Protein AF-A0A7S0BDI0-F1 (afdb_monomer_lite)

Secondary structure (DSSP, 8-state):
-----PPP---------------------HHHHHHHHHHHHHHHHHHHHHHHHHHHHHHHHHHHHHHHHHHHHHHHHHHHHHHHHHHHHHHHHTTHHHHHHHHH--TT--HHHHHHHHHHHHHHHHHHHHHHHHHHHHHHH--HHHHHHHHHTSPPP-HHHHHHHHHHS-SS--HHHHHT-HHHHHHHHHTT--STTHHHHHHHHHHHHS-TTBHHHHHHHHHHHHHHHIIIIIIIHHHHHHHHHHHHHHS--HHHHHHHHHT-----S-----TTHHHHHSTTTTS-HHHHHHHHHHHHHHHHHHHHHGGG-B-SSS---HHHHHHHHHHHHHHTTSTT-HHHHTTSTTHHHHHHHHHHHHHHHHHHHHHHHHHHHS---SSS-HHHHHHS--TT-HHHHHHHHHHHHHHHHHGGGG--

Foldseek 3Di:
DDDDDDDDDPPPPPDPDDDDDPDPDDDDDPVVVVVVVVVVVVVVVVVVVVVVVVVVVVVVVVVVVVVVVVVVVVVVVLVVVLVVVLVVQLVVLVCVLVVVLVVLDDVPDDPVVSVVVNVVSVVCSVVVSVQSSVVSNQVSQDDVVVVVVVVVVPPDDPVVLVVLCCLQPNPPDDPVRSCVRPSNVVLVVQCLALPLLSVLVSLVVLLVSFDLQALVSLVCSLLVSLQSLLRRLAPVLVVVQVVLVCCQVPPQDVVVVVVVVVVPPPPVDDPPRPPCSCLCRHRQLVYDPVSLVCSVVSVVVSNVVSVVSNVNHDHPPDSDRPVVVVVVVVCCVVVVVDPDCPVVVVPPPCVVVVVVVVVLVVLLVVLVVQLVVQLVPDDPPDDDDSVVCQVDVDSNNSSSSNSSSVSSNSSSNVSVVSND

Structure (mmCIF, N/CA/C/O backbone):
data_AF-A0A7S0BDI0-F1
#
_entry.id   AF-A0A7S0BDI0-F1
#
loop_
_atom_site.group_PDB
_atom_site.id
_atom_site.type_symbol
_atom_site.label_atom_id
_atom_site.label_alt_id
_atom_site.label_comp_id
_atom_site.label_asym_id
_atom_site.label_entity_id
_atom_site.label_seq_id
_atom_site.pdbx_PDB_ins_code
_atom_site.Cartn_x
_atom_site.Cartn_y
_atom_site.Cartn_z
_atom_site.occupancy
_atom_site.B_iso_or_equiv
_atom_site.auth_seq_id
_atom_site.auth_comp_id
_atom_site.auth_asym_id
_atom_site.auth_atom_id
_atom_site.pdbx_PDB_model_num
ATOM 1 N N . LYS A 1 1 ? -46.986 -10.963 31.559 1.00 45.16 1 LYS A N 1
ATOM 2 C CA . LYS A 1 1 ? -48.055 -11.934 31.908 1.00 45.16 1 LYS A CA 1
ATOM 3 C C . LYS A 1 1 ? -47.381 -13.151 32.545 1.00 45.16 1 LYS A C 1
ATOM 5 O O . LYS A 1 1 ? -47.121 -14.127 31.864 1.00 45.16 1 LYS A O 1
ATOM 10 N N . ALA A 1 2 ? -47.005 -13.045 33.815 1.00 40.78 2 ALA A N 1
ATOM 11 C CA . ALA A 1 2 ? -46.494 -14.157 34.610 1.00 40.78 2 ALA A CA 1
ATOM 12 C C . ALA A 1 2 ? -47.139 -14.023 35.989 1.00 40.78 2 ALA A C 1
ATOM 14 O O . ALA A 1 2 ? -47.155 -12.935 36.563 1.00 40.78 2 ALA A O 1
ATOM 15 N N . GLN A 1 3 ? -47.804 -15.096 36.399 1.00 40.53 3 GLN A N 1
ATOM 16 C CA . GLN A 1 3 ? -48.648 -15.198 37.579 1.00 40.53 3 GLN A CA 1
ATOM 17 C C . GLN A 1 3 ? -47.776 -15.165 38.835 1.00 40.53 3 GLN A C 1
ATOM 19 O O . GLN A 1 3 ? -46.900 -16.008 39.004 1.00 40.53 3 GLN A O 1
ATOM 24 N N . GLY A 1 4 ? -48.023 -14.182 39.702 1.00 39.56 4 GLY A N 1
ATOM 25 C CA . GLY A 1 4 ? -47.512 -14.181 41.066 1.00 39.56 4 GLY A CA 1
ATOM 26 C C . GLY A 1 4 ? -48.237 -15.255 41.868 1.00 39.56 4 GLY A C 1
ATOM 27 O O . GLY A 1 4 ? -49.458 -15.205 42.005 1.00 39.56 4 GLY A O 1
ATOM 28 N N . ALA A 1 5 ? -47.488 -16.239 42.356 1.00 45.19 5 ALA A N 1
ATOM 29 C CA . ALA A 1 5 ? -47.967 -17.170 43.361 1.00 45.19 5 ALA A CA 1
ATOM 30 C C . ALA A 1 5 ? -47.974 -16.443 44.713 1.00 45.19 5 ALA A C 1
ATOM 32 O O . ALA A 1 5 ? -46.919 -16.105 45.249 1.00 45.19 5 ALA A O 1
ATOM 33 N N . GLU A 1 6 ? -49.169 -16.160 45.228 1.00 41.81 6 GLU A N 1
ATOM 34 C CA . GLU A 1 6 ? -49.357 -15.689 46.598 1.00 41.81 6 GLU A CA 1
ATOM 35 C C . GLU A 1 6 ? -48.916 -16.782 47.589 1.00 41.81 6 GLU A C 1
ATOM 37 O O . GLU A 1 6 ? -49.248 -17.957 47.396 1.00 41.81 6 GLU A O 1
ATOM 42 N N . PRO A 1 7 ? -48.181 -16.435 48.659 1.00 52.09 7 PRO A N 1
ATOM 43 C CA . PRO A 1 7 ? -47.884 -17.382 49.722 1.00 52.09 7 PRO A CA 1
ATOM 44 C C . PRO A 1 7 ? -49.170 -17.745 50.489 1.00 52.09 7 PRO A C 1
ATOM 46 O O . PRO A 1 7 ? -50.078 -16.920 50.613 1.00 52.09 7 PRO A O 1
ATOM 49 N N . PRO A 1 8 ? -49.268 -18.970 51.034 1.00 47.12 8 PRO A N 1
ATOM 50 C CA . PRO A 1 8 ? -50.469 -19.424 51.717 1.00 47.12 8 PRO A CA 1
ATOM 51 C C . PRO A 1 8 ? -50.709 -18.600 52.987 1.00 47.12 8 PRO A C 1
ATOM 53 O O . PRO A 1 8 ? -49.897 -18.588 53.912 1.00 47.12 8 PRO A O 1
ATOM 56 N N . LEU A 1 9 ? -51.864 -17.932 53.034 1.00 41.00 9 LEU A N 1
ATOM 57 C CA . LEU A 1 9 ? -52.433 -17.331 54.237 1.00 41.00 9 LEU A CA 1
ATOM 58 C C . LEU A 1 9 ? -52.596 -18.412 55.314 1.00 41.00 9 LEU A C 1
ATOM 60 O O . LEU A 1 9 ? -53.536 -19.208 55.292 1.00 41.00 9 LEU A O 1
ATOM 64 N N . VAL A 1 10 ? -51.681 -18.427 56.282 1.00 47.78 10 VAL A N 1
ATOM 65 C CA . VAL A 1 10 ? -51.829 -19.199 57.517 1.00 47.78 10 VAL A CA 1
ATOM 66 C C . VAL A 1 10 ? -52.970 -18.570 58.314 1.00 47.78 10 VAL A C 1
ATOM 68 O O . VAL A 1 10 ? -52.799 -17.568 59.007 1.00 47.78 10 VAL A O 1
ATOM 71 N N . SER A 1 11 ? -54.167 -19.147 58.196 1.00 42.78 11 SER A N 1
ATOM 72 C CA . SER A 1 11 ? -55.309 -18.773 59.024 1.00 42.78 11 SER A CA 1
ATOM 73 C C . SER A 1 11 ? -55.028 -19.181 60.472 1.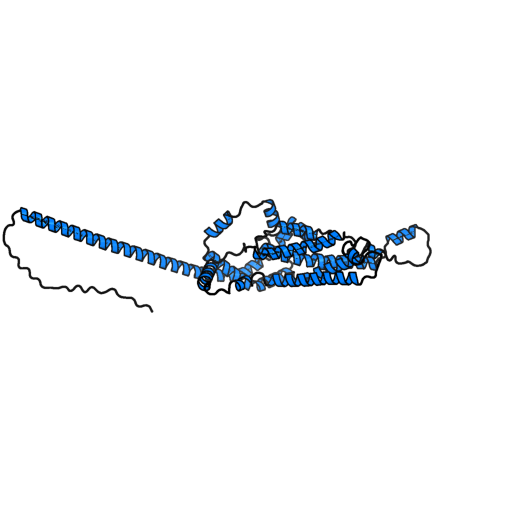00 42.78 11 SER A C 1
ATOM 75 O O . SER A 1 11 ? -55.205 -20.343 60.852 1.00 42.78 11 SER A O 1
ATOM 77 N N . LEU A 1 12 ? -54.596 -18.232 61.300 1.00 41.81 12 LEU A N 1
ATOM 78 C CA . LEU A 1 12 ? -54.618 -18.379 62.751 1.00 41.81 12 LEU A CA 1
ATOM 79 C C . LEU A 1 12 ? -56.086 -18.460 63.194 1.00 41.81 12 LEU A C 1
ATOM 81 O O . LEU A 1 12 ? -56.750 -17.446 63.403 1.00 41.81 12 LEU A O 1
ATOM 85 N N . ARG A 1 13 ? -56.618 -19.684 63.315 1.00 39.84 13 ARG A N 1
ATOM 86 C CA . ARG A 1 13 ? -57.868 -19.935 64.042 1.00 39.84 13 ARG A CA 1
ATOM 87 C C . ARG A 1 13 ? -57.638 -19.576 65.505 1.00 39.84 13 ARG A C 1
ATOM 89 O O . ARG A 1 13 ? -57.141 -20.385 66.284 1.00 39.84 13 ARG A O 1
ATOM 96 N N . TYR A 1 14 ? -58.021 -18.360 65.869 1.00 47.59 14 TYR A N 1
ATOM 97 C CA . TYR A 1 14 ? -58.235 -17.978 67.254 1.00 47.59 14 TYR A CA 1
ATOM 98 C C . TYR A 1 14 ? -59.374 -18.845 67.804 1.00 47.59 14 TYR A C 1
ATOM 100 O O . TYR A 1 14 ? -60.499 -18.782 67.311 1.00 47.59 14 TYR A O 1
ATOM 108 N N . ASN A 1 15 ? -59.061 -19.711 68.768 1.00 44.81 15 ASN A N 1
ATOM 109 C CA . ASN A 1 15 ? -60.015 -20.583 69.446 1.00 44.81 15 ASN A CA 1
ATOM 110 C C . ASN A 1 15 ? -60.331 -19.980 70.828 1.00 44.81 15 ASN A C 1
ATOM 112 O O . ASN A 1 15 ? -59.522 -20.127 71.747 1.00 44.81 15 ASN A O 1
ATOM 116 N N . PRO A 1 16 ? -61.464 -19.276 71.010 1.00 47.31 16 PRO A N 1
ATOM 117 C CA . PRO A 1 16 ? -61.815 -18.677 72.281 1.00 47.31 16 PRO A CA 1
ATOM 118 C C . PRO A 1 16 ? -62.694 -19.664 73.044 1.00 47.31 16 PRO A C 1
ATOM 120 O O . PRO A 1 16 ? -63.914 -19.588 72.945 1.00 47.31 16 PRO A O 1
ATOM 123 N N . ARG A 1 17 ? -62.095 -20.623 73.760 1.00 46.59 17 ARG A N 1
ATOM 124 C CA . ARG A 1 17 ? -62.750 -21.376 74.853 1.00 46.59 17 ARG A CA 1
ATOM 125 C C . ARG A 1 17 ? -61.797 -22.402 75.459 1.00 46.59 17 ARG A C 1
ATOM 127 O O . ARG A 1 17 ? -61.840 -23.579 75.124 1.00 46.59 17 ARG A O 1
ATOM 134 N N . GLN A 1 18 ? -60.999 -21.968 76.428 1.00 42.34 18 GLN A N 1
ATOM 135 C CA . GLN A 1 18 ? -60.606 -22.840 77.534 1.00 42.34 18 GLN A CA 1
ATOM 136 C C . GLN A 1 18 ? -60.706 -22.045 78.836 1.00 42.34 18 GLN A C 1
ATOM 138 O O . GLN A 1 18 ? -59.834 -21.259 79.191 1.00 42.34 18 GLN A O 1
ATOM 143 N N . HIS A 1 19 ? -61.832 -22.239 79.522 1.00 45.53 19 HIS A N 1
ATOM 144 C CA . HIS A 1 19 ? -61.977 -21.927 80.935 1.00 45.53 19 HIS A CA 1
ATOM 145 C C . HIS A 1 19 ? -61.074 -22.883 81.721 1.00 45.53 19 HIS A C 1
ATOM 147 O O . HIS A 1 19 ? -61.388 -24.067 81.827 1.00 45.53 19 HIS A O 1
ATOM 153 N N . TYR A 1 20 ? -59.979 -22.380 82.290 1.00 48.09 20 TYR A N 1
ATOM 154 C CA . TYR A 1 20 ? -59.278 -23.083 83.359 1.00 48.09 20 TYR A CA 1
ATOM 155 C C . TYR A 1 20 ? -59.791 -22.574 84.700 1.00 48.09 20 TYR A C 1
ATOM 157 O O . TYR A 1 20 ? -59.624 -21.411 85.066 1.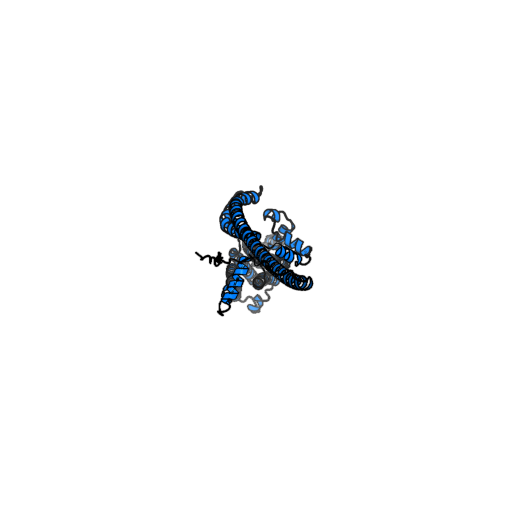00 48.09 20 TYR A O 1
ATOM 165 N N . ALA A 1 21 ? -60.461 -23.475 85.412 1.00 44.16 21 ALA A N 1
ATOM 166 C CA . ALA A 1 21 ? -60.833 -23.313 86.801 1.00 44.16 21 ALA A CA 1
ATOM 167 C C . ALA A 1 21 ? -59.561 -23.273 87.664 1.00 44.16 21 ALA A C 1
ATOM 169 O O . ALA A 1 21 ? -58.813 -24.248 87.738 1.00 44.16 21 ALA A O 1
ATOM 170 N N . LEU A 1 22 ? -59.340 -22.137 88.325 1.00 45.41 22 LEU A N 1
ATOM 171 C CA . LEU A 1 22 ? -58.374 -21.972 89.407 1.00 45.41 22 LEU A CA 1
ATOM 172 C C . LEU A 1 22 ? -58.780 -22.873 90.579 1.00 45.41 22 LEU A C 1
ATOM 174 O O . LEU A 1 22 ? -59.637 -22.528 91.392 1.00 45.41 22 LEU A O 1
ATOM 178 N N . ARG A 1 23 ? -58.162 -24.054 90.654 1.00 43.84 23 ARG A N 1
ATOM 179 C CA . ARG A 1 23 ? -58.195 -24.923 91.831 1.00 43.84 23 ARG A CA 1
ATOM 180 C C . ARG A 1 23 ? -57.006 -24.540 92.715 1.00 43.84 23 ARG A C 1
ATOM 182 O O . ARG A 1 23 ? -55.893 -25.011 92.514 1.00 43.84 23 ARG A O 1
ATOM 189 N N . LEU A 1 24 ? -57.251 -23.635 93.661 1.00 49.34 24 LEU A N 1
ATOM 190 C CA . LEU A 1 24 ? -56.366 -23.372 94.797 1.00 49.34 24 LEU A CA 1
ATOM 191 C C . LEU A 1 24 ? -56.294 -24.648 95.641 1.00 49.34 24 LEU A C 1
ATOM 193 O O . LEU A 1 24 ? -57.278 -25.029 96.273 1.00 49.34 24 LEU A O 1
ATOM 197 N N . GLY A 1 25 ? -55.155 -25.333 95.617 1.00 46.50 25 GLY A N 1
ATOM 198 C CA . GLY A 1 25 ? -54.973 -26.556 96.381 1.00 46.50 25 GLY A CA 1
ATOM 199 C C . GLY A 1 25 ? -53.510 -26.948 96.517 1.00 46.50 25 GLY A C 1
ATOM 200 O O . GLY A 1 25 ? -52.889 -27.363 95.548 1.00 46.50 25 GLY A O 1
ATOM 201 N N . SER A 1 26 ? -53.048 -26.909 97.766 1.00 48.41 26 SER A N 1
ATOM 202 C CA . SER A 1 26 ? -51.843 -27.550 98.296 1.00 48.41 26 SER A CA 1
ATOM 203 C C . SER A 1 26 ? -50.513 -26.822 98.078 1.00 48.41 26 SER A C 1
ATOM 205 O O . SER A 1 26 ? -50.029 -26.628 96.967 1.00 48.41 26 SER A O 1
ATOM 207 N N . ILE A 1 27 ? -49.923 -26.440 99.211 1.00 52.97 27 ILE A N 1
ATOM 208 C CA . ILE A 1 27 ? -48.599 -25.842 99.361 1.00 52.97 27 ILE A CA 1
ATOM 209 C C . ILE A 1 27 ? -47.569 -26.869 98.882 1.00 52.97 27 ILE A C 1
ATOM 211 O O . ILE A 1 27 ? -47.334 -27.885 99.537 1.00 52.97 27 ILE A O 1
ATOM 215 N N . ALA A 1 28 ? -46.999 -26.613 97.705 1.00 47.75 28 ALA A N 1
ATOM 216 C CA . ALA A 1 28 ? -45.914 -27.398 97.144 1.00 47.75 28 ALA A CA 1
ATOM 217 C C . ALA A 1 28 ? -44.684 -27.312 98.054 1.00 47.75 28 ALA A C 1
ATOM 219 O O . ALA A 1 28 ? -44.277 -26.237 98.497 1.00 47.75 28 ALA A O 1
ATOM 220 N N . THR A 1 29 ? -44.083 -28.465 98.317 1.00 58.06 29 THR A N 1
ATOM 221 C CA . THR A 1 29 ? -42.781 -28.561 98.964 1.00 58.06 29 THR A CA 1
ATOM 222 C C . THR A 1 29 ? -41.695 -28.005 98.025 1.00 58.06 29 THR A C 1
ATOM 224 O O . THR A 1 29 ? -41.793 -28.158 96.803 1.00 58.06 29 THR A O 1
ATOM 227 N N . PRO A 1 30 ? -40.637 -27.366 98.556 1.00 58.44 30 PRO A N 1
ATOM 228 C CA . PRO A 1 30 ? -39.645 -26.624 97.764 1.00 58.44 30 PRO A CA 1
ATOM 229 C C . PRO A 1 30 ? -38.876 -27.450 96.711 1.00 58.44 30 PRO A C 1
ATOM 231 O O . PRO A 1 30 ? -38.284 -26.866 95.809 1.00 58.44 30 PRO A O 1
ATOM 234 N N . ALA A 1 31 ? -38.914 -28.787 96.766 1.00 58.03 31 ALA A N 1
ATOM 235 C CA . ALA A 1 31 ? -38.239 -29.664 95.802 1.00 58.03 31 ALA A CA 1
ATOM 236 C C . ALA A 1 31 ? -38.952 -29.753 94.433 1.00 58.03 31 ALA A C 1
ATOM 238 O O . ALA A 1 31 ? -38.292 -29.714 93.399 1.00 58.03 31 ALA A O 1
ATOM 239 N N . MET A 1 32 ? -40.291 -29.790 94.396 1.00 58.75 32 MET A N 1
ATOM 240 C CA . MET A 1 32 ? -41.056 -29.857 93.133 1.00 58.75 32 MET A CA 1
ATOM 241 C C . MET A 1 32 ? -41.035 -28.541 92.344 1.00 58.75 32 MET A C 1
ATOM 243 O O . MET A 1 32 ? -41.162 -28.537 91.119 1.00 58.75 32 MET A O 1
ATOM 247 N N . ALA A 1 33 ? -40.858 -27.411 93.033 1.00 65.00 33 ALA A N 1
ATOM 248 C CA . ALA A 1 33 ? -40.694 -26.117 92.379 1.00 65.00 33 ALA A CA 1
ATOM 249 C C . ALA A 1 33 ? -39.417 -26.085 91.520 1.00 65.00 33 ALA A C 1
ATOM 251 O O . ALA A 1 33 ? -39.431 -25.500 90.436 1.00 65.00 33 ALA A O 1
ATOM 252 N N . TYR A 1 34 ? -38.356 -26.771 91.963 1.00 74.56 34 TYR A N 1
ATOM 253 C CA . TYR A 1 34 ? -37.056 -26.782 91.295 1.00 74.56 34 TYR A CA 1
ATOM 254 C C . TYR A 1 34 ? -37.081 -27.560 89.969 1.00 74.56 34 TYR A C 1
ATOM 256 O O . TYR A 1 34 ? -36.690 -27.011 88.942 1.00 74.56 34 TYR A O 1
ATOM 264 N N . GLU A 1 35 ? -37.643 -28.776 89.946 1.00 76.50 35 GLU A N 1
ATOM 265 C CA . GLU A 1 35 ? -37.801 -29.556 88.701 1.00 76.50 35 GLU A CA 1
ATOM 266 C C . GLU A 1 35 ? -38.704 -28.849 87.679 1.00 76.50 35 GLU A C 1
ATOM 268 O O . GLU A 1 35 ? -38.402 -28.820 86.484 1.00 76.50 35 GLU A O 1
ATOM 273 N N . SER A 1 36 ? -39.796 -28.218 88.134 1.00 79.62 36 SER A N 1
ATOM 274 C CA . SER A 1 36 ? -40.680 -27.467 87.231 1.00 79.62 36 SER A CA 1
ATOM 275 C C . SER A 1 36 ? -39.984 -26.239 86.631 1.00 79.62 36 SER A C 1
ATOM 277 O O . SER A 1 36 ? -40.188 -25.917 85.458 1.00 79.62 36 SER A O 1
ATOM 279 N N . MET A 1 37 ? -39.117 -25.584 87.411 1.00 79.81 37 MET A N 1
ATOM 280 C CA . MET A 1 37 ? -38.319 -24.453 86.952 1.00 79.81 37 MET A CA 1
ATOM 281 C C . MET A 1 37 ? -37.250 -24.874 85.944 1.00 79.81 37 MET A C 1
ATOM 283 O O . MET A 1 37 ? -37.011 -24.144 84.983 1.00 79.81 37 MET A O 1
ATOM 287 N N . GLU A 1 38 ? -36.616 -26.030 86.128 1.00 83.94 38 GLU A N 1
ATOM 288 C CA . GLU A 1 38 ? -35.588 -26.531 85.213 1.00 83.94 38 GLU A CA 1
ATOM 289 C C . GLU A 1 38 ? -36.192 -26.979 83.873 1.00 83.94 38 GLU A C 1
ATOM 291 O O . GLU A 1 38 ? -35.700 -26.600 82.808 1.00 83.94 38 GLU A O 1
ATOM 296 N N . ALA A 1 39 ? -37.343 -27.659 83.904 1.00 84.00 39 ALA A N 1
ATOM 297 C CA . ALA A 1 39 ? -38.109 -27.980 82.699 1.00 84.00 39 ALA A CA 1
ATOM 298 C C . ALA A 1 39 ? -38.597 -26.718 81.960 1.00 84.00 39 ALA A C 1
ATOM 300 O O . ALA A 1 39 ? -38.545 -26.657 80.728 1.00 84.00 39 ALA A O 1
ATOM 301 N N . PHE A 1 40 ? -39.038 -25.690 82.695 1.00 86.81 40 PHE A N 1
ATOM 302 C CA . PHE A 1 40 ? -39.400 -24.397 82.111 1.00 86.81 40 PHE A CA 1
ATOM 303 C C . PHE A 1 40 ? -38.187 -23.704 81.481 1.00 86.81 40 PHE A C 1
ATOM 305 O O . PHE A 1 40 ? -38.275 -23.248 80.343 1.00 86.81 40 PHE A O 1
ATOM 312 N N . ARG A 1 41 ? -37.038 -23.684 82.166 1.00 90.56 41 ARG A N 1
ATOM 313 C CA . ARG A 1 41 ? -35.786 -23.116 81.645 1.00 90.56 41 ARG A CA 1
ATOM 314 C C . ARG A 1 41 ? -35.356 -23.796 80.344 1.00 90.56 41 ARG A C 1
ATOM 316 O O . ARG A 1 41 ? -35.010 -23.093 79.400 1.00 90.56 41 ARG A O 1
ATOM 323 N N . ASN A 1 42 ? -35.424 -25.125 80.274 1.00 91.31 42 ASN A N 1
ATOM 324 C CA . ASN A 1 42 ? -35.061 -25.877 79.071 1.00 91.31 42 ASN A CA 1
ATOM 325 C C . ASN A 1 42 ? -36.004 -25.575 77.898 1.00 91.31 42 ASN A C 1
ATOM 327 O O . ASN A 1 42 ? -35.530 -25.333 76.792 1.00 91.31 42 ASN A O 1
ATOM 331 N N . ARG A 1 43 ? -37.320 -25.478 78.138 1.00 90.62 43 ARG A N 1
ATOM 332 C CA . ARG A 1 43 ? -38.276 -25.053 77.099 1.00 90.62 43 ARG A CA 1
ATOM 333 C C . ARG A 1 43 ? -38.033 -23.620 76.647 1.00 90.62 43 ARG A C 1
ATOM 335 O O . ARG A 1 43 ? -38.087 -23.346 75.457 1.00 90.62 43 ARG A O 1
ATOM 342 N N . VAL A 1 44 ? -37.749 -22.705 77.573 1.00 89.44 44 VAL A N 1
ATOM 343 C CA . VAL A 1 44 ? -37.405 -21.321 77.222 1.00 89.44 44 VAL A CA 1
ATOM 344 C C . VAL A 1 44 ? -36.139 -21.287 76.367 1.00 89.44 44 VAL A C 1
ATOM 346 O O . VAL A 1 44 ? -36.133 -20.572 75.375 1.00 89.44 44 VAL A O 1
ATOM 349 N N . ALA A 1 45 ? -35.115 -22.083 76.691 1.00 89.75 45 ALA A N 1
ATOM 350 C CA . ALA A 1 45 ? -33.885 -22.187 75.903 1.00 89.75 45 ALA A CA 1
ATOM 351 C C . ALA A 1 45 ? -34.108 -22.781 74.496 1.00 89.75 45 ALA A C 1
ATOM 353 O O . ALA A 1 45 ? -33.489 -22.338 73.532 1.00 89.75 45 ALA A O 1
ATOM 354 N N . GLU A 1 46 ? -35.003 -23.762 74.366 1.00 92.31 46 GLU A N 1
ATOM 355 C CA . GLU A 1 46 ? -35.398 -24.351 73.079 1.00 92.31 46 GLU A CA 1
ATOM 356 C C . GLU A 1 46 ? -36.213 -23.366 72.225 1.00 92.31 46 GLU A C 1
ATOM 358 O O . GLU A 1 46 ? -35.964 -23.206 71.032 1.00 92.31 46 GLU A O 1
ATOM 363 N N . TYR A 1 47 ? -37.144 -22.629 72.838 1.00 89.94 47 TYR A N 1
ATOM 364 C CA . TYR A 1 47 ? -37.891 -21.579 72.145 1.00 89.94 47 TYR A CA 1
ATOM 365 C C . TYR A 1 47 ? -36.988 -20.417 71.725 1.00 89.94 47 TYR A C 1
ATOM 367 O O . TYR A 1 47 ? -37.135 -19.910 70.614 1.00 89.94 47 TYR A O 1
ATOM 375 N N . THR A 1 48 ? -36.048 -19.983 72.569 1.00 89.38 48 THR A N 1
ATOM 376 C CA . THR A 1 48 ? -35.125 -18.903 72.199 1.00 89.38 48 THR A CA 1
ATOM 377 C C . THR A 1 48 ? -34.163 -19.327 71.096 1.00 89.38 48 THR A C 1
ATOM 379 O O . THR A 1 48 ? -33.885 -18.509 70.220 1.00 89.38 48 THR A O 1
ATOM 382 N N . SER A 1 49 ? -33.695 -20.580 71.072 1.00 91.19 49 SER A N 1
ATOM 383 C CA . SER A 1 49 ? -32.846 -21.074 69.982 1.00 91.19 49 SER A CA 1
ATOM 384 C C . SER A 1 49 ? -33.615 -21.204 68.662 1.00 91.19 49 SER A C 1
ATOM 386 O O . SER A 1 49 ? -33.111 -20.743 67.639 1.00 91.19 49 SER A O 1
ATOM 388 N N . ALA A 1 50 ? -34.854 -21.709 68.683 1.00 91.38 50 ALA A N 1
ATOM 389 C CA . ALA A 1 50 ? -35.712 -21.805 67.498 1.00 91.38 50 ALA A CA 1
ATOM 390 C C . ALA A 1 50 ? -36.118 -20.428 66.936 1.00 91.38 50 ALA A C 1
ATOM 392 O O . ALA A 1 50 ? -36.160 -20.218 65.721 1.00 91.38 50 ALA A O 1
ATOM 393 N N . VAL A 1 51 ? -36.400 -19.456 67.810 1.00 91.38 51 VAL A N 1
ATOM 394 C CA . VAL A 1 51 ? -36.675 -18.073 67.390 1.00 91.38 51 VAL A CA 1
ATOM 395 C C . VAL A 1 51 ? -35.412 -17.427 66.822 1.00 91.38 51 VAL A C 1
ATOM 397 O O . VAL A 1 51 ? -35.481 -16.794 65.773 1.00 91.38 51 VAL A O 1
ATOM 400 N N . SER A 1 52 ? -34.256 -17.628 67.462 1.00 92.56 52 SER A N 1
ATOM 401 C CA . SER A 1 52 ? -32.970 -17.114 66.979 1.00 92.56 52 SER A CA 1
ATOM 402 C C . SER A 1 52 ? -32.618 -17.657 65.590 1.00 92.56 52 SER A C 1
ATOM 404 O O . SER A 1 52 ? -32.255 -16.876 64.712 1.00 92.56 52 SER A O 1
ATOM 406 N N . SER A 1 53 ? -32.798 -18.962 65.345 1.00 92.94 53 SER A N 1
ATOM 407 C CA . SER A 1 53 ? -32.548 -19.555 64.025 1.00 92.94 53 SER A CA 1
ATOM 408 C C . SER A 1 53 ? -33.521 -19.036 62.966 1.00 92.94 53 SER A C 1
ATOM 410 O O . SER A 1 53 ? -33.096 -18.684 61.875 1.00 92.94 53 SER A O 1
ATOM 412 N N . THR A 1 54 ? -34.806 -18.884 63.302 1.00 93.75 54 THR A N 1
ATOM 413 C CA . THR A 1 54 ? -35.805 -18.332 62.368 1.00 93.75 54 THR A CA 1
ATOM 414 C C . THR A 1 54 ? -35.492 -16.879 61.997 1.00 93.75 54 THR A C 1
ATOM 416 O O . THR A 1 54 ? -35.628 -16.487 60.840 1.00 93.75 54 THR A O 1
ATOM 419 N N . ILE A 1 55 ? -35.047 -16.071 62.967 1.00 92.69 55 ILE A N 1
ATOM 420 C CA . ILE A 1 55 ? -34.615 -14.686 62.725 1.00 92.69 55 ILE A CA 1
ATOM 421 C C . ILE A 1 55 ? -33.350 -14.661 61.859 1.00 92.69 55 ILE A C 1
ATOM 423 O O . ILE A 1 55 ? -33.262 -13.840 60.945 1.00 92.69 55 ILE A O 1
ATOM 427 N N . ALA A 1 56 ? -32.392 -15.557 62.113 1.00 93.50 56 ALA A N 1
ATOM 428 C CA . ALA A 1 56 ? -31.182 -15.675 61.307 1.00 93.50 56 ALA A CA 1
ATOM 429 C C . ALA A 1 56 ? -31.506 -16.051 59.850 1.00 93.50 56 ALA A C 1
ATOM 431 O O . ALA A 1 56 ? -31.040 -15.373 58.935 1.00 93.50 56 ALA A O 1
ATOM 432 N N . ASP A 1 57 ? -32.371 -17.043 59.627 1.00 94.50 57 ASP A N 1
ATOM 433 C CA . ASP A 1 57 ? -32.804 -17.465 58.288 1.00 94.50 57 ASP A CA 1
ATOM 434 C C . ASP A 1 57 ? -33.548 -16.340 57.551 1.00 94.50 57 ASP A C 1
ATOM 436 O O . ASP A 1 57 ? -33.304 -16.082 56.368 1.00 94.50 57 ASP A O 1
ATOM 440 N N . GLN A 1 58 ? -34.414 -15.602 58.257 1.00 95.62 58 GLN A N 1
ATOM 441 C CA . GLN A 1 58 ? -35.076 -14.427 57.692 1.00 95.62 58 GLN A CA 1
ATOM 442 C C . GLN A 1 58 ? -34.069 -13.337 57.312 1.00 95.62 58 GLN A C 1
ATOM 444 O O . GLN A 1 58 ? -34.173 -12.801 56.210 1.00 95.62 58 GLN A O 1
ATOM 449 N N . MET A 1 59 ? -33.071 -13.044 58.154 1.00 91.88 59 MET A N 1
ATOM 450 C CA . MET A 1 59 ? -32.018 -12.074 57.827 1.00 91.88 59 MET A CA 1
ATOM 451 C C . MET A 1 59 ? -31.204 -12.482 56.596 1.00 91.88 59 MET A C 1
ATOM 453 O O . MET A 1 59 ? -30.940 -11.629 55.748 1.00 91.88 59 MET A O 1
ATOM 457 N N . VAL A 1 60 ? -30.846 -13.764 56.467 1.00 95.44 60 VAL A N 1
ATOM 458 C CA . VAL A 1 60 ? -30.127 -14.281 55.290 1.00 95.44 60 VAL A CA 1
ATOM 459 C C . VAL A 1 60 ? -30.972 -14.100 54.029 1.00 95.44 60 VAL A C 1
ATOM 461 O O . VAL A 1 60 ? -30.510 -13.478 53.075 1.00 95.44 60 VAL A O 1
ATOM 464 N N . SER A 1 61 ? -32.244 -14.516 54.051 1.00 95.50 61 SER A N 1
ATOM 465 C CA . SER A 1 61 ? -33.140 -14.369 52.891 1.00 95.50 61 SER A CA 1
ATOM 466 C C . SER A 1 61 ? -33.348 -12.907 52.465 1.00 95.50 61 SER A C 1
ATOM 468 O O . SER A 1 61 ? -33.452 -12.600 51.277 1.00 95.50 61 SER A O 1
ATOM 470 N N . LEU A 1 62 ? -33.371 -11.981 53.429 1.00 94.94 62 LEU A N 1
ATOM 471 C CA . LEU A 1 62 ? -33.556 -10.553 53.183 1.00 94.94 62 LEU A CA 1
ATOM 472 C C . LEU A 1 62 ? -32.284 -9.926 52.595 1.00 94.94 62 LEU A C 1
ATOM 474 O O . LEU A 1 62 ? -32.372 -9.099 51.687 1.00 94.94 62 LEU A O 1
ATOM 478 N N . ASN A 1 63 ? -31.107 -10.359 53.054 1.00 94.56 63 ASN A N 1
ATOM 479 C CA . ASN A 1 63 ? -29.821 -9.966 52.479 1.00 94.56 63 ASN A CA 1
ATOM 480 C C . ASN A 1 63 ? -29.653 -10.496 51.042 1.00 94.56 63 ASN A C 1
ATOM 482 O O . ASN A 1 63 ? -29.196 -9.762 50.163 1.00 94.56 63 ASN A O 1
ATOM 486 N N . ASP A 1 64 ? -30.094 -11.725 50.773 1.00 95.38 64 ASP A N 1
ATOM 487 C CA . ASP A 1 64 ? -30.082 -12.310 49.429 1.00 95.38 64 ASP A CA 1
ATOM 488 C C . ASP A 1 64 ? -31.034 -11.564 48.479 1.00 95.38 64 ASP A C 1
ATOM 490 O O . ASP A 1 64 ? -30.649 -11.206 47.365 1.00 95.38 64 ASP A O 1
ATOM 494 N N . LEU A 1 65 ? -32.242 -11.210 48.930 1.00 95.00 65 LEU A N 1
ATOM 495 C CA . LEU A 1 65 ? -33.165 -10.370 48.156 1.00 95.00 65 LEU A CA 1
ATOM 496 C C . LEU A 1 65 ? -32.606 -8.966 47.903 1.00 95.00 65 LEU A C 1
ATOM 498 O O . LEU A 1 65 ? -32.729 -8.441 46.794 1.00 95.00 65 LEU A O 1
ATOM 502 N N . PHE A 1 66 ? -31.982 -8.355 48.912 1.00 94.62 66 PHE A N 1
ATOM 503 C CA . PHE A 1 66 ? -31.379 -7.033 48.776 1.00 94.62 66 PHE A CA 1
ATOM 504 C C . PHE A 1 66 ? -30.205 -7.052 47.793 1.00 94.62 66 PHE A C 1
ATOM 506 O O . PHE A 1 66 ? -30.107 -6.174 46.936 1.00 94.62 66 PHE A O 1
ATOM 513 N N . SER A 1 67 ? -29.345 -8.072 47.865 1.00 92.38 67 SER A N 1
ATOM 514 C CA . SER A 1 67 ? -28.234 -8.242 46.926 1.00 92.38 67 SER A CA 1
ATOM 515 C C . SER A 1 67 ? -28.727 -8.513 45.501 1.00 92.38 67 SER A C 1
ATOM 517 O O . SER A 1 67 ? -28.241 -7.874 44.570 1.00 92.38 67 SER A O 1
ATOM 519 N N . SER A 1 68 ? -29.760 -9.343 45.325 1.00 95.50 68 SER A N 1
ATOM 520 C CA . SER A 1 68 ? -30.399 -9.584 44.025 1.00 95.50 68 SER A CA 1
ATOM 521 C C . SER A 1 68 ? -30.996 -8.303 43.426 1.00 95.50 68 SER A C 1
ATOM 523 O O . SER A 1 68 ? -30.717 -7.977 42.271 1.00 95.50 68 SER A O 1
ATOM 525 N N . LYS A 1 69 ? -31.739 -7.513 44.216 1.00 95.56 69 LYS A N 1
ATOM 526 C CA . LYS A 1 69 ? -32.320 -6.234 43.768 1.00 95.56 69 LYS A CA 1
ATOM 527 C C . LYS A 1 69 ? -31.269 -5.174 43.464 1.00 95.56 69 LYS A C 1
ATOM 529 O O . LYS A 1 69 ? -31.438 -4.392 42.529 1.00 95.56 69 LYS A O 1
ATOM 534 N N . LYS A 1 70 ? -30.179 -5.154 44.231 1.00 94.38 70 LYS A N 1
ATOM 535 C CA . LYS A 1 70 ? -29.033 -4.282 43.970 1.00 94.38 70 LYS A CA 1
ATOM 536 C C . LYS A 1 70 ? -28.396 -4.606 42.617 1.00 94.38 70 LYS A C 1
ATOM 538 O O . LYS A 1 70 ? -28.067 -3.673 41.889 1.00 94.38 70 LYS A O 1
ATOM 543 N N . THR A 1 71 ? -28.253 -5.887 42.276 1.00 93.50 71 THR A N 1
ATOM 544 C CA . THR A 1 71 ? -27.735 -6.323 40.969 1.00 93.50 71 THR A CA 1
ATOM 545 C C . THR A 1 71 ? -28.697 -5.957 39.838 1.00 93.50 71 THR A C 1
ATOM 547 O O . THR A 1 71 ? -28.278 -5.298 38.897 1.00 93.50 71 THR A O 1
ATOM 550 N N . GLU A 1 72 ? -29.998 -6.237 39.976 1.00 94.00 72 GLU A N 1
ATOM 551 C CA . GLU A 1 72 ? -31.015 -5.879 38.967 1.00 94.00 72 GLU A CA 1
ATOM 552 C C . GLU A 1 72 ? -31.050 -4.365 38.680 1.00 94.00 72 GLU A C 1
ATOM 554 O O . GLU A 1 72 ? -31.095 -3.939 37.527 1.00 94.00 72 GLU A O 1
ATOM 559 N N . TYR A 1 73 ? -30.982 -3.531 39.725 1.00 94.06 73 TYR A N 1
ATOM 560 C CA . TYR A 1 73 ? -30.947 -2.076 39.561 1.00 94.06 73 TYR A CA 1
ATOM 561 C C . TYR A 1 73 ? -29.640 -1.595 38.922 1.00 94.06 73 TYR A C 1
ATOM 563 O O . TYR A 1 73 ? -29.659 -0.668 38.112 1.00 94.06 73 TYR A O 1
ATOM 571 N N . LYS A 1 74 ? -28.506 -2.217 39.271 1.00 93.12 74 LYS A N 1
ATOM 572 C CA . LYS A 1 74 ? -27.211 -1.919 38.649 1.00 93.12 74 LYS A CA 1
ATOM 573 C C . LYS A 1 74 ? -27.255 -2.221 37.150 1.00 93.12 74 LYS A C 1
ATOM 575 O O . LYS A 1 74 ? -26.887 -1.349 36.370 1.00 93.12 74 LYS A O 1
ATOM 580 N N . ASP A 1 75 ? -27.777 -3.383 36.766 1.00 90.50 75 ASP A N 1
ATOM 581 C CA . ASP A 1 75 ? -27.888 -3.803 35.366 1.00 90.50 75 ASP A CA 1
ATOM 582 C C . ASP A 1 75 ? -28.833 -2.881 34.577 1.00 90.50 75 ASP A C 1
ATOM 584 O O . ASP A 1 75 ? -28.519 -2.464 33.461 1.00 90.50 75 ASP A O 1
ATOM 588 N N . PHE A 1 76 ? -29.966 -2.487 35.172 1.00 92.69 76 PHE A N 1
ATOM 589 C CA . PHE A 1 76 ? -30.887 -1.520 34.567 1.00 92.69 76 PHE A CA 1
ATOM 590 C C . PHE A 1 76 ? -30.236 -0.144 34.365 1.00 92.69 76 PHE A C 1
ATOM 592 O O . PHE A 1 76 ? -30.355 0.451 33.292 1.00 92.69 76 PHE A O 1
ATOM 599 N N . MET A 1 77 ? -29.539 0.368 35.384 1.00 90.88 77 MET A N 1
ATOM 600 C CA . MET A 1 77 ? -28.839 1.653 35.303 1.00 90.88 77 MET A CA 1
ATOM 601 C C . MET A 1 77 ? -27.718 1.623 34.268 1.00 90.88 77 MET A C 1
ATOM 603 O O . MET A 1 77 ? -27.552 2.595 33.531 1.00 90.88 77 MET A O 1
ATOM 607 N N . GLU A 1 78 ? -26.979 0.518 34.186 1.00 88.88 78 GLU A N 1
ATOM 608 C CA . GLU A 1 78 ? -25.950 0.310 33.173 1.00 88.88 78 GLU A CA 1
ATOM 609 C C . GLU A 1 78 ? -26.566 0.345 31.768 1.00 88.88 78 GLU A C 1
ATOM 611 O O . GLU A 1 78 ? -26.149 1.157 30.946 1.00 88.88 78 GLU A O 1
ATOM 616 N N . GLN A 1 79 ? -27.624 -0.428 31.507 1.00 86.81 79 GLN A N 1
ATOM 617 C CA . GLN A 1 79 ? -28.317 -0.412 30.211 1.00 86.81 79 GLN A CA 1
ATOM 618 C C . GLN A 1 79 ? -28.864 0.975 29.850 1.00 86.81 79 GLN A C 1
ATOM 620 O O . GLN A 1 79 ? -28.700 1.432 28.718 1.00 86.81 79 GLN A O 1
ATOM 625 N N . TYR A 1 80 ? -29.485 1.671 30.806 1.00 91.31 80 TYR A N 1
ATOM 626 C CA . TYR A 1 80 ? -30.014 3.014 30.581 1.00 91.31 80 TYR A CA 1
ATOM 627 C C . TYR A 1 80 ? -28.905 4.017 30.228 1.00 91.31 80 TYR A C 1
ATOM 629 O O . TYR A 1 80 ? -29.062 4.811 29.295 1.00 91.31 80 TYR A O 1
ATOM 637 N N . LEU A 1 81 ? -27.769 3.959 30.933 1.00 91.69 81 LEU A N 1
ATOM 638 C CA . LEU A 1 81 ? -26.599 4.788 30.642 1.00 91.69 81 LEU A CA 1
ATOM 639 C C . LEU A 1 81 ? -26.022 4.482 29.258 1.00 91.69 81 LEU A C 1
ATOM 641 O O . LEU A 1 81 ? -25.763 5.425 28.512 1.00 91.69 81 LEU A O 1
ATOM 645 N N . LYS A 1 82 ? -25.893 3.203 28.880 1.00 87.44 82 LYS A N 1
ATOM 646 C CA . LYS A 1 82 ? -25.403 2.793 27.552 1.00 87.44 82 LYS A CA 1
ATOM 647 C C . LYS A 1 82 ? -26.266 3.366 26.427 1.00 87.44 82 LYS A C 1
ATOM 649 O O . LYS A 1 82 ? -25.739 3.987 25.507 1.00 87.44 82 LYS A O 1
ATOM 654 N N . VAL A 1 83 ? -27.594 3.254 26.539 1.00 88.75 83 VAL A N 1
ATOM 655 C CA . VAL A 1 83 ? -28.530 3.804 25.539 1.00 88.75 83 VAL A CA 1
ATOM 656 C C . VAL A 1 83 ? -28.413 5.325 25.446 1.00 88.75 83 VAL A C 1
ATOM 658 O O . VAL A 1 83 ? -28.315 5.875 24.349 1.00 88.75 83 VAL A O 1
ATOM 661 N N . LYS A 1 84 ? -28.379 6.025 26.586 1.00 92.94 84 LYS A N 1
ATOM 662 C CA . LYS A 1 84 ? -28.271 7.492 26.597 1.00 92.94 84 LYS A CA 1
ATOM 663 C C . LYS A 1 84 ? -26.938 7.989 26.050 1.00 92.94 84 LYS A C 1
ATOM 665 O O . LYS A 1 84 ? -26.905 9.017 25.372 1.00 92.94 84 LYS A O 1
ATOM 670 N N . LEU A 1 85 ? -25.855 7.271 26.327 1.00 91.56 85 LEU A N 1
ATOM 671 C CA . LEU A 1 85 ? -24.530 7.616 25.834 1.00 91.56 85 LEU A CA 1
ATOM 672 C C . LEU A 1 85 ? -24.417 7.361 24.326 1.00 91.56 85 LEU A C 1
ATOM 674 O O . LEU A 1 85 ? -23.894 8.219 23.624 1.00 91.56 85 LEU A O 1
ATOM 678 N N . ALA A 1 86 ? -25.008 6.278 23.810 1.00 87.75 86 ALA A N 1
ATOM 679 C CA . ALA A 1 86 ? -25.097 6.014 22.373 1.00 87.75 86 ALA A CA 1
ATOM 680 C C . ALA A 1 86 ? -25.923 7.080 21.622 1.00 87.75 86 ALA A C 1
ATOM 682 O O . ALA A 1 86 ? -25.514 7.547 20.558 1.00 87.75 86 ALA A O 1
ATOM 683 N N . GLU A 1 87 ? -27.055 7.528 22.183 1.00 90.94 87 GLU A N 1
ATOM 684 C CA . GLU A 1 87 ? -27.847 8.636 21.618 1.00 90.94 87 GLU A CA 1
ATOM 685 C C . GLU A 1 87 ? -27.026 9.932 21.540 1.00 90.94 87 GLU A C 1
ATOM 687 O O . GLU A 1 87 ? -26.985 10.586 20.495 1.00 90.94 87 GLU A O 1
ATOM 692 N N . LYS A 1 88 ? -26.325 10.283 22.626 1.00 94.56 88 LYS A N 1
ATOM 693 C CA . LYS A 1 88 ? -25.465 11.474 22.676 1.00 94.56 88 LYS A CA 1
ATOM 694 C C . LYS A 1 88 ? -24.258 11.373 21.747 1.00 94.56 88 LYS A C 1
ATOM 696 O O . LYS A 1 88 ? -23.924 12.353 21.084 1.00 94.56 88 LYS A O 1
ATOM 701 N N . ALA A 1 89 ? -23.638 10.201 21.660 1.00 93.50 89 ALA A N 1
ATOM 702 C CA . ALA A 1 89 ? -22.552 9.925 20.730 1.00 93.50 89 ALA A CA 1
ATOM 703 C C . ALA A 1 89 ? -23.006 10.097 19.278 1.00 93.50 89 ALA A C 1
ATOM 705 O O . ALA A 1 89 ? -22.307 10.729 18.493 1.00 93.50 89 ALA A O 1
ATOM 706 N N . LYS A 1 90 ? -24.210 9.624 18.935 1.00 92.56 90 LYS A N 1
ATOM 707 C CA . LYS A 1 90 ? -24.791 9.800 17.600 1.00 92.56 90 LYS A CA 1
ATOM 708 C C . LYS A 1 90 ? -25.003 11.274 17.255 1.00 92.56 90 LYS A C 1
ATOM 710 O O . LYS A 1 90 ? -24.659 11.679 16.148 1.00 92.56 90 LYS A O 1
ATOM 715 N N . GLU A 1 91 ? -25.541 12.072 18.182 1.00 94.50 91 GLU A N 1
ATOM 716 C CA . GLU A 1 91 ? -25.672 13.529 18.000 1.00 94.50 91 GLU A CA 1
ATOM 717 C C . GLU A 1 91 ? -24.308 14.190 17.759 1.00 94.50 91 GLU A C 1
ATOM 719 O O . GLU A 1 91 ? -24.177 15.044 16.883 1.00 94.50 91 GLU A O 1
ATOM 724 N N . TRP A 1 92 ? -23.285 13.776 18.510 1.00 95.31 92 TRP A N 1
ATOM 725 C CA . TRP A 1 92 ? -21.940 14.330 18.395 1.00 95.31 92 TRP A CA 1
ATOM 726 C C . TRP A 1 92 ? -21.234 13.912 17.098 1.00 95.31 92 TRP A C 1
ATOM 728 O O . TRP A 1 92 ? -20.660 14.764 16.418 1.00 95.31 92 TRP A O 1
ATOM 738 N N . ILE A 1 93 ? -21.349 12.643 16.692 1.00 94.94 93 ILE A N 1
ATOM 739 C CA . ILE A 1 93 ? -20.773 12.120 15.446 1.00 94.94 93 ILE A CA 1
ATOM 740 C C . ILE A 1 93 ? -21.282 12.906 14.237 1.00 94.94 93 ILE A C 1
ATOM 742 O O . ILE A 1 93 ? -20.488 13.259 13.376 1.00 94.94 93 ILE A O 1
ATOM 746 N N . GLU A 1 94 ? -22.560 13.289 14.190 1.00 93.88 94 GLU A N 1
ATOM 747 C CA . GLU A 1 94 ? -23.111 14.093 13.081 1.00 93.88 94 GLU A CA 1
ATOM 748 C C . GLU A 1 94 ? -22.478 15.496 12.954 1.00 93.88 94 GLU A C 1
ATOM 750 O O . GLU A 1 94 ? -22.612 16.152 11.919 1.00 93.88 94 GLU A O 1
ATOM 755 N N . THR A 1 95 ? -21.761 15.973 13.978 1.00 95.75 95 THR A N 1
ATOM 756 C CA . THR A 1 95 ? -21.011 17.242 13.927 1.00 95.75 95 THR A CA 1
ATOM 757 C C . THR A 1 95 ? -19.557 17.078 13.475 1.00 95.75 95 THR A C 1
ATOM 759 O O . THR A 1 95 ? -18.970 18.032 12.956 1.00 95.75 95 THR A O 1
ATOM 762 N N . LEU A 1 96 ? -19.002 15.863 13.564 1.00 94.38 96 LEU A N 1
ATOM 763 C CA . LEU A 1 96 ? -17.637 15.551 13.142 1.00 94.38 96 LEU A CA 1
ATOM 764 C C . LEU A 1 96 ? -17.325 15.797 11.662 1.00 94.38 96 LEU A C 1
ATOM 766 O O . LEU A 1 96 ? -16.203 16.219 11.415 1.00 94.38 96 LEU A O 1
ATOM 770 N N . PRO A 1 97 ? -18.214 15.611 10.662 1.00 94.81 97 PRO A N 1
ATOM 771 C CA . PRO A 1 97 ? -17.814 15.826 9.274 1.00 94.81 97 PRO A CA 1
ATOM 772 C C . PRO A 1 97 ? -17.500 17.300 9.005 1.00 94.81 97 PRO A C 1
ATOM 774 O O . PRO A 1 97 ? -16.650 17.597 8.173 1.00 94.81 97 PRO A O 1
ATOM 777 N N . LYS A 1 98 ? -18.129 18.231 9.738 1.00 94.06 98 LYS A N 1
ATOM 778 C CA . LYS A 1 98 ? -17.789 19.660 9.665 1.00 94.06 98 LYS A CA 1
ATOM 779 C C . LYS A 1 98 ? -16.397 19.909 10.242 1.00 94.06 98 LYS A C 1
ATOM 781 O O . LYS A 1 98 ? -15.551 20.459 9.554 1.00 94.06 98 LYS A O 1
ATOM 786 N N . LEU A 1 99 ? -16.136 19.391 11.444 1.00 93.75 99 LEU A N 1
ATOM 787 C CA . LEU A 1 99 ? -14.827 19.506 12.094 1.00 93.75 99 LEU A CA 1
ATOM 788 C C . LEU A 1 99 ? -13.713 18.805 11.304 1.00 93.75 99 LEU A C 1
ATOM 790 O O . LEU A 1 99 ? -12.593 19.295 11.254 1.00 93.75 99 LEU A O 1
ATOM 794 N N . ALA A 1 100 ? -14.006 17.665 10.681 1.00 91.31 100 ALA A N 1
ATOM 795 C CA . ALA A 1 100 ? -13.065 16.919 9.859 1.00 91.31 100 ALA A CA 1
ATOM 796 C C . ALA A 1 100 ? -12.713 17.694 8.589 1.00 91.31 100 ALA A C 1
ATOM 798 O O . ALA A 1 100 ? -11.539 17.771 8.246 1.00 91.31 100 ALA A O 1
ATOM 799 N N . LYS A 1 101 ? -13.697 18.314 7.922 1.00 93.62 101 LYS A N 1
ATOM 800 C CA . LYS A 1 101 ? -13.430 19.212 6.790 1.00 93.62 101 LYS A CA 1
ATOM 801 C C . LYS A 1 101 ? -12.547 20.379 7.229 1.00 93.62 101 LYS A C 1
ATOM 803 O O . LYS A 1 101 ? -11.491 20.572 6.640 1.00 93.62 101 LYS A O 1
ATOM 808 N N . ASP A 1 102 ? -12.898 21.045 8.327 1.00 91.94 102 ASP A N 1
ATOM 809 C CA . ASP A 1 102 ? -12.139 22.191 8.841 1.00 91.94 102 ASP A CA 1
ATOM 810 C C . ASP A 1 102 ? -10.703 21.815 9.268 1.00 91.94 102 ASP A C 1
ATOM 812 O O . ASP A 1 102 ? -9.772 22.579 9.037 1.00 91.94 102 ASP A O 1
ATOM 816 N N . ASN A 1 103 ? -10.496 20.626 9.849 1.00 90.44 103 ASN A N 1
ATOM 817 C CA . ASN A 1 103 ? -9.176 20.152 10.293 1.00 90.44 103 ASN A CA 1
ATOM 818 C C . ASN A 1 103 ? -8.305 19.589 9.160 1.00 90.44 103 ASN A C 1
ATOM 820 O O . ASN A 1 103 ? -7.078 19.590 9.272 1.00 90.44 103 ASN A O 1
ATOM 824 N N . VAL A 1 104 ? -8.912 19.048 8.100 1.00 88.75 104 VAL A N 1
ATOM 825 C CA . VAL A 1 104 ? -8.177 18.527 6.934 1.00 88.75 104 VAL A CA 1
ATOM 826 C C . VAL A 1 104 ? -7.787 19.659 5.979 1.00 88.75 104 VAL A C 1
ATOM 828 O O . VAL A 1 104 ? -6.847 19.503 5.193 1.00 88.75 104 VAL A O 1
ATOM 831 N N . GLU A 1 105 ? -8.462 20.807 6.050 1.00 89.62 105 GLU A N 1
ATOM 832 C CA . GLU A 1 105 ? -8.075 22.008 5.317 1.00 89.62 105 GLU A CA 1
ATOM 833 C C . GLU A 1 105 ? -6.701 22.526 5.775 1.00 89.62 105 GLU A C 1
ATOM 835 O O . GLU A 1 105 ? -6.550 23.185 6.800 1.00 89.62 105 GLU A O 1
ATOM 840 N N . ASP A 1 106 ? -5.674 22.259 4.966 1.00 87.00 106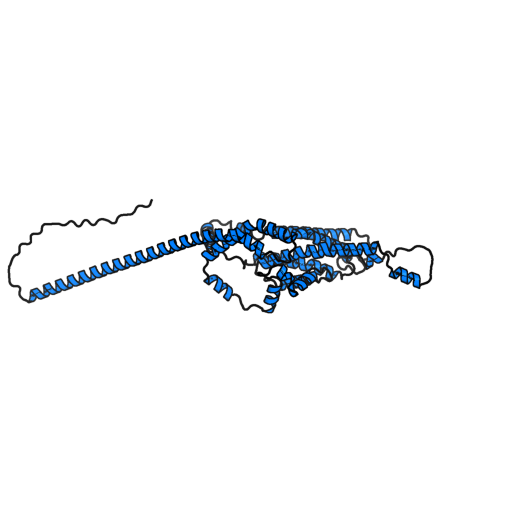 ASP A N 1
ATOM 841 C CA . ASP A 1 106 ? -4.380 22.931 5.079 1.00 87.00 106 ASP A CA 1
ATOM 842 C C . ASP A 1 106 ? -4.483 24.319 4.402 1.00 87.00 106 ASP A C 1
ATOM 844 O O . ASP A 1 106 ? -5.029 24.411 3.288 1.00 87.00 106 ASP A O 1
ATOM 848 N N . PRO A 1 107 ? -3.992 25.408 5.033 1.00 88.56 107 PRO A N 1
ATOM 849 C CA . PRO A 1 107 ? -3.985 26.742 4.428 1.00 88.56 107 PRO A CA 1
ATOM 850 C C . PRO A 1 107 ? -3.288 26.785 3.060 1.00 88.56 107 PRO A C 1
ATOM 852 O O . PRO A 1 107 ? -3.690 27.579 2.209 1.00 88.56 107 PRO A O 1
ATOM 855 N N . ASP A 1 108 ? -2.317 25.902 2.817 1.00 87.81 108 ASP A N 1
ATOM 856 C CA . ASP A 1 108 ? -1.558 25.831 1.566 1.00 87.81 108 ASP A CA 1
ATOM 857 C C . ASP A 1 108 ? -2.216 24.914 0.506 1.00 87.81 108 ASP A C 1
ATOM 859 O O . ASP A 1 108 ? -1.703 24.758 -0.606 1.00 87.81 108 ASP A O 1
ATOM 863 N N . MET A 1 109 ? -3.363 24.289 0.809 1.00 89.56 109 MET A N 1
ATOM 864 C CA . MET A 1 109 ? -4.021 23.331 -0.086 1.00 89.56 109 MET A CA 1
ATOM 865 C C . MET A 1 109 ? -4.719 24.018 -1.278 1.00 89.56 109 MET A C 1
ATOM 867 O O . MET A 1 109 ? -5.608 24.854 -1.076 1.00 89.56 109 MET A O 1
ATOM 871 N N . PRO A 1 110 ? -4.444 23.606 -2.535 1.00 92.06 110 PRO A N 1
ATOM 872 C CA . PRO A 1 110 ? -5.138 24.137 -3.705 1.00 92.06 110 PRO A CA 1
ATOM 873 C C . PRO A 1 110 ? -6.654 23.897 -3.657 1.00 92.06 110 PRO A C 1
ATOM 875 O O . PRO A 1 110 ? -7.122 22.805 -3.326 1.00 92.06 110 PRO A O 1
ATOM 878 N N . GLY A 1 111 ? -7.446 24.882 -4.089 1.00 94.88 111 GLY A N 1
ATOM 879 C CA . GLY A 1 111 ? -8.912 24.825 -3.983 1.00 94.88 111 GLY A CA 1
ATOM 880 C C . GLY A 1 111 ? -9.587 23.670 -4.743 1.00 94.88 111 GLY A C 1
ATOM 881 O O . GLY A 1 111 ? -10.694 23.261 -4.393 1.00 94.88 111 GLY A O 1
ATOM 882 N N . PHE A 1 112 ? -8.955 23.106 -5.780 1.00 94.25 112 PHE A N 1
ATOM 883 C CA . PHE A 1 112 ? -9.482 21.907 -6.447 1.00 94.25 112 PHE A CA 1
ATOM 884 C C . PHE A 1 112 ? -9.293 20.640 -5.599 1.00 94.25 112 PHE A C 1
ATOM 886 O O . PHE A 1 112 ? -10.210 19.824 -5.538 1.00 94.25 112 PHE A O 1
ATOM 893 N N . VAL A 1 113 ? -8.160 20.515 -4.896 1.00 91.62 113 VAL A N 1
ATOM 894 C CA . VAL A 1 113 ? -7.883 19.401 -3.976 1.00 91.62 113 VAL A CA 1
ATOM 895 C C . VAL A 1 113 ? -8.837 19.464 -2.792 1.00 91.62 113 VAL A C 1
ATOM 897 O O . VAL A 1 113 ? -9.452 18.458 -2.457 1.00 91.62 113 VAL A O 1
ATOM 900 N N . ARG A 1 114 ? -9.052 20.661 -2.233 1.00 94.00 114 ARG A N 1
ATOM 901 C CA . ARG A 1 114 ? -10.014 20.884 -1.143 1.00 94.00 114 ARG A CA 1
ATOM 902 C C . ARG A 1 114 ? -11.412 20.377 -1.493 1.00 94.00 114 ARG A C 1
ATOM 904 O O . ARG A 1 114 ? -12.011 19.625 -0.734 1.00 94.00 114 ARG A O 1
ATOM 911 N N . ARG A 1 115 ? -11.910 20.723 -2.686 1.00 94.88 115 ARG A N 1
ATOM 912 C CA . ARG A 1 115 ? -13.215 20.245 -3.175 1.00 94.88 115 ARG A CA 1
ATOM 913 C C . ARG A 1 115 ? -13.256 18.727 -3.349 1.00 94.88 115 ARG A C 1
ATOM 915 O O . ARG A 1 115 ? -14.244 18.111 -2.966 1.00 94.88 115 ARG A O 1
ATOM 922 N N . ALA A 1 116 ? -12.200 18.129 -3.901 1.00 92.06 116 ALA A N 1
ATOM 923 C CA . ALA A 1 116 ? -12.116 16.678 -4.054 1.00 92.06 116 ALA A CA 1
ATOM 924 C C . ALA A 1 116 ? -12.136 15.964 -2.693 1.00 92.06 116 ALA A C 1
ATOM 926 O O . ALA A 1 116 ? -12.884 15.006 -2.523 1.00 92.06 116 ALA A O 1
ATOM 927 N N . ILE A 1 117 ? -11.393 16.479 -1.711 1.00 90.88 117 ILE A N 1
ATOM 928 C CA . ILE A 1 117 ? -11.382 15.959 -0.341 1.00 90.88 117 ILE A CA 1
ATOM 929 C C . ILE A 1 117 ? -12.756 16.103 0.310 1.00 90.88 117 ILE A C 1
ATOM 931 O O . ILE A 1 117 ? -13.233 15.144 0.901 1.00 90.88 117 ILE A O 1
ATOM 935 N N . HIS A 1 118 ? -13.427 17.250 0.177 1.00 94.50 118 HIS A N 1
ATOM 936 C CA . HIS A 1 118 ? -14.769 17.433 0.742 1.00 94.50 118 HIS A CA 1
ATOM 937 C C . HIS A 1 118 ? -15.764 16.423 0.175 1.00 94.50 118 HIS A C 1
ATOM 939 O O . HIS A 1 118 ? -16.481 15.788 0.943 1.00 94.50 118 HIS A O 1
ATOM 945 N N . ASN A 1 119 ? -15.751 16.228 -1.146 1.00 94.38 119 ASN A N 1
ATOM 946 C CA . ASN A 1 119 ? -16.590 15.230 -1.803 1.00 94.38 119 ASN A CA 1
ATOM 947 C C . ASN A 1 119 ? -16.232 13.803 -1.357 1.00 94.38 119 ASN A C 1
ATOM 949 O O . ASN A 1 119 ? -17.124 12.981 -1.172 1.00 94.38 119 ASN A O 1
ATOM 953 N N . GLY A 1 120 ? -14.941 13.516 -1.165 1.00 91.19 120 GLY A N 1
ATOM 954 C CA . GLY A 1 120 ? -14.460 12.237 -0.646 1.00 91.19 120 GLY A CA 1
ATOM 955 C C . GLY A 1 120 ? -14.944 11.974 0.779 1.00 91.19 120 GLY A C 1
ATOM 956 O O . GLY A 1 120 ? -15.525 10.924 1.036 1.00 91.19 120 GLY A O 1
ATOM 957 N N . ILE A 1 121 ? -14.793 12.950 1.681 1.00 93.50 121 ILE A N 1
ATOM 958 C CA . ILE A 1 121 ? -15.298 12.881 3.059 1.00 93.50 121 ILE A CA 1
ATOM 959 C C . ILE A 1 121 ? -16.809 12.650 3.047 1.00 93.50 121 ILE A C 1
ATOM 961 O O . ILE A 1 121 ? -17.276 11.753 3.735 1.00 93.50 121 ILE A O 1
ATOM 965 N N . ASP A 1 122 ? -17.567 13.396 2.240 1.00 94.94 122 ASP A N 1
ATOM 966 C CA . ASP A 1 122 ? -19.024 13.235 2.152 1.00 94.94 122 ASP A CA 1
ATOM 967 C C . ASP A 1 122 ? -19.431 11.856 1.619 1.00 94.94 122 ASP A C 1
ATOM 969 O O . ASP A 1 122 ? -20.389 11.261 2.112 1.00 94.94 122 ASP A O 1
ATOM 973 N N . SER A 1 123 ? -18.683 11.321 0.650 1.00 91.50 123 SER A N 1
ATOM 974 C CA . SER A 1 123 ? -18.923 9.988 0.096 1.00 91.50 123 SER A CA 1
ATOM 975 C C . SER A 1 123 ? -18.583 8.869 1.082 1.00 91.50 123 SER A C 1
ATOM 977 O O . SER A 1 123 ? -19.273 7.855 1.092 1.00 91.50 123 SER A O 1
ATOM 979 N N . MET A 1 124 ? -17.527 9.030 1.884 1.00 88.44 124 MET A N 1
ATOM 980 C CA . MET A 1 124 ? -17.063 8.030 2.855 1.00 88.44 124 MET A CA 1
ATOM 981 C C . MET A 1 124 ? -17.745 8.160 4.221 1.00 88.44 124 MET A C 1
ATOM 983 O O . MET A 1 124 ? -17.661 7.250 5.045 1.00 88.44 124 MET A O 1
ATOM 987 N N . TRP A 1 125 ? -18.420 9.282 4.487 1.00 94.38 125 TRP A N 1
ATOM 988 C CA . TRP A 1 125 ? -19.021 9.577 5.785 1.00 94.38 125 TRP A CA 1
ATOM 989 C C . TRP A 1 125 ? -19.981 8.494 6.299 1.00 94.38 125 TRP A C 1
ATOM 991 O O . TRP A 1 125 ? -19.899 8.176 7.485 1.00 94.38 125 TRP A O 1
ATOM 1001 N N . PRO A 1 126 ? -20.860 7.884 5.477 1.00 92.00 126 PRO A N 1
ATOM 1002 C CA . PRO A 1 126 ? -21.733 6.810 5.951 1.00 92.00 126 PRO A CA 1
ATOM 1003 C C . PRO A 1 126 ? -20.958 5.613 6.516 1.00 92.00 126 PRO A C 1
ATOM 1005 O O . PRO A 1 126 ? -21.354 5.070 7.548 1.00 92.00 126 PRO A O 1
ATOM 1008 N N . ASP A 1 127 ? -19.839 5.252 5.884 1.00 86.31 127 ASP A N 1
ATOM 1009 C CA . ASP A 1 127 ? -18.994 4.131 6.298 1.00 86.31 127 ASP A CA 1
ATOM 1010 C C . ASP A 1 127 ? -18.195 4.485 7.558 1.00 86.31 127 ASP A C 1
ATOM 1012 O O . ASP A 1 127 ? -18.205 3.735 8.533 1.00 86.31 127 ASP A O 1
ATOM 1016 N N . ILE A 1 128 ? -17.584 5.678 7.585 1.00 88.88 128 ILE A N 1
ATOM 1017 C CA . ILE A 1 128 ? -16.864 6.199 8.760 1.00 88.88 128 ILE A CA 1
ATOM 1018 C C . ILE A 1 128 ? -17.801 6.285 9.966 1.00 88.88 128 ILE A C 1
ATOM 1020 O O . ILE A 1 128 ? -17.435 5.907 11.075 1.00 88.88 128 ILE A O 1
ATOM 1024 N N . ARG A 1 129 ? -19.034 6.754 9.759 1.00 92.06 129 ARG A N 1
ATOM 1025 C CA . ARG A 1 129 ? -20.057 6.834 10.801 1.00 92.06 129 ARG A CA 1
ATOM 1026 C C . ARG A 1 129 ? -20.395 5.456 11.358 1.00 92.06 129 ARG A C 1
ATOM 1028 O O . ARG A 1 129 ? -20.542 5.331 12.570 1.00 92.06 129 ARG A O 1
ATOM 1035 N N . ALA A 1 130 ? -20.586 4.461 10.494 1.00 86.00 130 ALA A N 1
ATOM 1036 C CA . ALA A 1 130 ? -20.900 3.105 10.929 1.00 86.00 130 ALA A CA 1
ATOM 1037 C C . ALA A 1 130 ? -19.760 2.524 11.778 1.00 86.00 130 ALA A C 1
ATOM 1039 O O . ALA A 1 130 ? -20.025 1.942 12.827 1.00 86.00 130 ALA A O 1
ATOM 1040 N N . GLU A 1 131 ? -18.510 2.758 11.371 1.00 83.62 131 GLU A N 1
ATOM 1041 C CA . GLU A 1 131 ? -17.334 2.298 12.111 1.00 83.62 131 GLU A CA 1
ATOM 1042 C C . GLU A 1 131 ? -17.162 3.033 13.449 1.00 83.62 131 GLU A C 1
ATOM 1044 O O . GLU A 1 131 ? -16.981 2.391 14.477 1.00 83.62 131 GLU A O 1
ATOM 1049 N N . LEU A 1 132 ? -17.314 4.362 13.477 1.00 88.31 132 LEU A N 1
ATOM 1050 C CA . LEU A 1 132 ? -17.246 5.152 14.714 1.00 88.31 132 LEU A CA 1
ATOM 1051 C C . LEU A 1 132 ? -18.335 4.755 15.713 1.00 88.31 132 LEU A C 1
ATOM 1053 O O . LEU A 1 132 ? -18.066 4.641 16.905 1.00 88.31 132 LEU A O 1
ATOM 1057 N N . MET A 1 133 ? -19.570 4.553 15.244 1.00 87.56 133 MET A N 1
ATOM 1058 C CA . MET A 1 133 ? -20.658 4.087 16.110 1.00 87.56 133 MET A CA 1
ATOM 1059 C C . MET A 1 133 ? -20.328 2.721 16.706 1.00 87.56 133 MET A C 1
ATOM 1061 O O . MET A 1 133 ? -20.529 2.516 17.900 1.00 87.56 133 MET A O 1
ATOM 1065 N N . TRP A 1 134 ? -19.780 1.822 15.890 1.00 83.44 134 TRP A N 1
ATOM 1066 C CA . TRP A 1 134 ? -19.358 0.508 16.344 1.00 83.44 134 TRP A CA 1
ATOM 1067 C C . TRP A 1 134 ? -18.233 0.594 17.383 1.00 83.44 134 TRP A C 1
ATOM 1069 O O . TRP A 1 134 ? -18.331 -0.038 18.430 1.00 83.44 134 TRP A O 1
ATOM 1079 N N . GLU A 1 135 ? -17.203 1.415 17.166 1.00 82.25 135 GLU A N 1
ATOM 1080 C CA . GLU A 1 135 ? -16.121 1.583 18.144 1.00 82.25 135 GLU A CA 1
ATOM 1081 C C . GLU A 1 135 ? -16.609 2.189 19.461 1.00 82.25 135 GLU A C 1
ATOM 1083 O O . GLU A 1 135 ? -16.154 1.777 20.526 1.00 82.25 135 GLU A O 1
ATOM 1088 N N . ILE A 1 136 ? -17.552 3.133 19.418 1.00 85.38 136 ILE A N 1
ATOM 1089 C CA . ILE A 1 136 ? -18.150 3.686 20.638 1.00 85.38 136 ILE A CA 1
ATOM 1090 C C . ILE A 1 136 ? -18.918 2.603 21.390 1.00 85.38 136 ILE A C 1
ATOM 1092 O O . ILE A 1 136 ? -18.765 2.503 22.603 1.00 85.38 136 ILE A O 1
ATOM 1096 N N . GLU A 1 137 ? -19.697 1.770 20.699 1.00 83.56 137 GLU A N 1
ATOM 1097 C CA . GLU A 1 137 ? -20.360 0.618 21.322 1.00 83.56 137 GLU A CA 1
ATOM 1098 C C . GLU A 1 137 ? -19.332 -0.317 21.979 1.00 83.56 137 GLU A C 1
ATOM 1100 O O . GLU A 1 137 ? -19.513 -0.718 23.129 1.00 83.56 137 GLU A O 1
ATOM 1105 N N . VAL A 1 138 ? -18.192 -0.565 21.322 1.00 79.81 138 VAL A N 1
ATOM 1106 C CA . VAL A 1 138 ? -17.090 -1.346 21.904 1.00 79.81 138 VAL A CA 1
ATOM 1107 C C . VAL A 1 138 ? -16.488 -0.687 23.134 1.00 79.81 138 VAL A C 1
ATOM 1109 O O . VAL A 1 138 ? -16.283 -1.372 24.129 1.00 79.81 138 VAL A O 1
ATOM 1112 N N . MET A 1 139 ? -16.188 0.611 23.100 1.00 79.56 139 MET A N 1
ATOM 1113 C CA . MET A 1 139 ? -15.605 1.310 24.251 1.00 79.56 139 MET A CA 1
ATOM 1114 C C . MET A 1 139 ? -16.574 1.351 25.434 1.00 79.56 139 MET A C 1
ATOM 1116 O O . MET A 1 139 ? -16.152 1.255 26.581 1.00 79.56 139 MET A O 1
ATOM 1120 N N . VAL A 1 140 ? -17.873 1.458 25.155 1.00 82.94 140 VAL A N 1
ATOM 1121 C CA . VAL A 1 140 ? -18.935 1.437 26.165 1.00 82.94 140 VAL A CA 1
ATOM 1122 C C . VAL A 1 140 ? -19.100 0.056 26.802 1.00 82.94 140 VAL A C 1
ATOM 1124 O O . VAL A 1 140 ? -19.465 -0.039 27.976 1.00 82.94 140 VAL A O 1
ATOM 1127 N N . ASP A 1 141 ? -18.813 -1.007 26.054 1.00 77.44 141 ASP A N 1
ATOM 1128 C CA . ASP A 1 141 ? -18.854 -2.390 26.537 1.00 77.44 141 ASP A CA 1
ATOM 1129 C C . ASP A 1 141 ? -17.492 -2.922 27.026 1.00 77.44 141 ASP A C 1
ATOM 1131 O O . ASP A 1 141 ? -17.417 -4.017 27.593 1.00 77.44 141 ASP A O 1
ATOM 1135 N N . GLY A 1 142 ? -16.414 -2.177 26.788 1.00 73.75 142 GLY A N 1
ATOM 1136 C CA . GLY A 1 142 ? -15.036 -2.636 26.911 1.00 73.75 142 GLY A CA 1
ATOM 1137 C C . GLY A 1 142 ? -14.546 -2.755 28.352 1.00 73.75 142 GLY A C 1
ATOM 1138 O O . GLY A 1 142 ? -14.758 -1.877 29.183 1.00 73.75 142 GLY A O 1
ATOM 1139 N N . ASN A 1 143 ? -13.820 -3.841 28.634 1.00 64.88 143 ASN A N 1
ATOM 1140 C CA . ASN A 1 143 ? -13.026 -3.986 29.850 1.00 64.88 143 ASN A CA 1
ATOM 1141 C C . ASN A 1 143 ? -11.624 -3.410 29.585 1.00 64.88 143 ASN A C 1
ATOM 1143 O O . ASN A 1 143 ? -10.823 -4.052 28.905 1.00 64.88 143 ASN A O 1
ATOM 1147 N N . GLU A 1 144 ? -11.328 -2.211 30.099 1.00 68.38 144 GLU A N 1
ATOM 1148 C CA . GLU A 1 144 ? -10.031 -1.520 29.925 1.00 68.38 144 GLU A CA 1
ATOM 1149 C C . GLU A 1 144 ? -8.818 -2.404 30.283 1.00 68.38 144 GLU A C 1
ATOM 1151 O O . GLU A 1 144 ? -7.731 -2.241 29.728 1.00 68.38 144 GLU A O 1
ATOM 1156 N N . GLU A 1 145 ? -9.024 -3.378 31.172 1.00 73.94 145 GLU A N 1
ATOM 1157 C CA . GLU A 1 145 ? -8.007 -4.297 31.683 1.00 73.94 145 GLU A CA 1
ATOM 1158 C C . GLU A 1 145 ? -7.440 -5.250 30.612 1.00 73.94 145 GLU A C 1
ATOM 1160 O O . GLU A 1 145 ? -6.269 -5.617 30.656 1.00 73.94 145 GLU A O 1
ATOM 1165 N N . GLU A 1 146 ? -8.230 -5.634 29.604 1.00 71.25 146 GLU A N 1
ATOM 1166 C CA . GLU A 1 146 ? -7.741 -6.513 28.529 1.00 71.25 146 GLU A CA 1
ATOM 1167 C C . GLU A 1 146 ? -6.826 -5.756 27.555 1.00 71.25 146 GLU A C 1
ATOM 1169 O O . GLU A 1 146 ? -5.825 -6.296 27.075 1.00 71.25 146 GLU A O 1
ATOM 1174 N N . TYR A 1 147 ? -7.128 -4.478 27.311 1.00 68.25 147 TYR A N 1
ATOM 1175 C CA . TYR A 1 147 ? -6.309 -3.618 26.463 1.00 68.25 147 TYR A CA 1
ATOM 1176 C C . TYR A 1 147 ? -4.949 -3.326 27.105 1.00 68.25 147 TYR A C 1
ATOM 1178 O O . TYR A 1 147 ? -3.919 -3.452 26.440 1.00 68.25 147 TYR A O 1
ATOM 1186 N N . SER A 1 148 ? -4.917 -2.994 28.400 1.00 71.25 148 SER A N 1
ATOM 1187 C CA . SER A 1 148 ? -3.657 -2.729 29.108 1.00 71.25 148 SER A CA 1
ATOM 1188 C C . SER A 1 148 ? -2.743 -3.958 29.133 1.00 71.25 148 SER A C 1
ATOM 1190 O O . SER A 1 148 ? -1.558 -3.838 28.817 1.00 71.25 148 SER A O 1
ATOM 1192 N N . LEU A 1 149 ? -3.291 -5.154 29.378 1.00 76.50 149 LEU A N 1
ATOM 1193 C CA . LEU A 1 149 ? -2.533 -6.410 29.337 1.00 76.50 149 LEU A CA 1
ATOM 1194 C C . LEU A 1 149 ? -1.963 -6.714 27.941 1.00 76.50 149 LEU A C 1
ATOM 1196 O O . LEU A 1 149 ? -0.835 -7.198 27.821 1.00 76.50 149 LEU A O 1
ATOM 1200 N N . ALA A 1 150 ? -2.708 -6.412 26.873 1.00 71.56 150 ALA A N 1
ATOM 1201 C CA . ALA A 1 150 ? -2.229 -6.590 25.502 1.00 71.56 150 ALA A CA 1
ATOM 1202 C C . ALA A 1 150 ? -1.086 -5.622 25.148 1.00 71.56 150 ALA A C 1
ATOM 1204 O O . ALA A 1 150 ? -0.137 -6.014 24.463 1.00 71.56 150 ALA A O 1
ATOM 1205 N N . VAL A 1 151 ? -1.148 -4.380 25.640 1.00 71.81 151 VAL A N 1
ATOM 1206 C CA . VAL A 1 151 ? -0.079 -3.380 25.480 1.00 71.81 151 VAL A CA 1
ATOM 1207 C C . VAL A 1 151 ? 1.183 -3.814 26.229 1.00 71.81 151 VAL A C 1
ATOM 1209 O O . VAL A 1 151 ? 2.280 -3.730 25.676 1.00 71.81 151 VAL A O 1
ATOM 1212 N N . GLU A 1 152 ? 1.042 -4.339 27.448 1.00 74.88 152 GLU A N 1
ATOM 1213 C CA . GLU A 1 152 ? 2.165 -4.816 28.266 1.00 74.88 152 GLU A CA 1
ATOM 1214 C C . GLU A 1 152 ? 2.824 -6.091 27.715 1.00 74.88 152 GLU A C 1
ATOM 1216 O O . GLU A 1 152 ? 4.036 -6.274 27.846 1.00 74.88 152 GLU A O 1
ATOM 1221 N N . ALA A 1 153 ? 2.059 -6.955 27.040 1.00 77.00 153 ALA A N 1
ATOM 1222 C CA . ALA A 1 153 ? 2.590 -8.135 26.354 1.00 77.00 153 ALA A CA 1
ATOM 1223 C C . ALA A 1 153 ? 3.427 -7.784 25.105 1.00 77.00 153 ALA A C 1
ATOM 1225 O O . ALA A 1 153 ? 4.184 -8.621 24.597 1.00 77.00 153 ALA A O 1
ATOM 1226 N N . GLY A 1 154 ? 3.313 -6.550 24.604 1.00 69.88 154 GLY A N 1
ATOM 1227 C CA . GLY A 1 154 ? 4.156 -6.018 23.543 1.00 69.88 154 GLY A CA 1
ATOM 1228 C C . GLY A 1 154 ? 5.587 -5.829 24.041 1.00 69.88 154 GLY A C 1
ATOM 1229 O O . GLY A 1 154 ? 5.894 -4.864 24.732 1.00 69.88 154 GLY A O 1
ATOM 1230 N N . GLY A 1 155 ? 6.484 -6.755 23.690 1.00 76.94 155 GLY A N 1
ATOM 1231 C CA . GLY A 1 155 ? 7.905 -6.663 24.035 1.00 76.94 155 GLY A CA 1
ATOM 1232 C C . GLY A 1 155 ? 8.547 -5.318 23.650 1.00 76.94 155 GLY A C 1
ATOM 1233 O O . GLY A 1 155 ? 8.025 -4.562 22.831 1.00 76.94 155 GLY A O 1
ATOM 1234 N N . LYS A 1 156 ? 9.717 -5.021 24.235 1.00 80.00 156 LYS A N 1
ATOM 1235 C CA . LYS A 1 156 ? 10.411 -3.734 24.050 1.00 80.00 156 LYS A CA 1
ATOM 1236 C C . LYS A 1 156 ? 10.549 -3.380 22.557 1.00 80.00 156 LYS A C 1
ATOM 1238 O O . LYS A 1 156 ? 11.093 -4.189 21.801 1.00 80.00 156 LYS A O 1
ATOM 1243 N N . PRO A 1 157 ? 10.103 -2.188 22.122 1.00 77.69 157 PRO A N 1
ATOM 1244 C CA . PRO A 1 157 ? 10.151 -1.818 20.717 1.00 77.69 157 PRO A CA 1
ATOM 1245 C C . PRO A 1 157 ? 11.601 -1.659 20.253 1.00 77.69 157 PRO A C 1
ATOM 1247 O O . PRO A 1 157 ? 12.421 -1.012 20.904 1.00 77.69 157 PRO A O 1
ATOM 1250 N N . ASN A 1 158 ? 11.919 -2.214 19.083 1.00 90.25 158 ASN A N 1
ATOM 1251 C CA . ASN A 1 158 ? 13.186 -1.948 18.409 1.00 90.25 158 ASN A CA 1
ATOM 1252 C C . ASN A 1 158 ? 13.213 -0.480 17.960 1.00 90.25 158 ASN A C 1
ATOM 1254 O O . ASN A 1 158 ? 12.554 -0.133 16.980 1.00 90.25 158 ASN A O 1
ATOM 1258 N N . CYS A 1 159 ? 13.981 0.378 18.641 1.00 92.88 159 CYS A N 1
ATOM 1259 C CA . CYS A 1 159 ? 13.965 1.831 18.419 1.00 92.88 159 CYS A CA 1
ATOM 1260 C C . CYS A 1 159 ? 14.211 2.240 16.955 1.00 92.88 159 CYS A C 1
ATOM 1262 O O . CYS A 1 159 ? 13.549 3.143 16.454 1.00 92.88 159 CYS A O 1
ATOM 1264 N N . VAL A 1 160 ? 15.123 1.560 16.247 1.00 94.06 160 VAL A N 1
ATOM 1265 C CA . VAL A 1 160 ? 15.432 1.856 14.832 1.00 94.06 160 VAL A CA 1
ATOM 1266 C C . VAL A 1 160 ? 14.257 1.502 13.920 1.00 94.06 160 VAL A C 1
ATOM 1268 O O . VAL A 1 160 ? 13.870 2.287 13.057 1.00 94.06 160 VAL A O 1
ATOM 1271 N N . LEU A 1 161 ? 13.657 0.330 14.131 1.00 93.25 161 LEU A N 1
ATOM 1272 C CA . LEU A 1 161 ? 12.502 -0.119 13.357 1.00 93.25 161 LEU A CA 1
ATOM 1273 C C . LEU A 1 161 ? 11.292 0.781 13.621 1.00 93.25 161 LEU A C 1
ATOM 1275 O O . LEU A 1 161 ? 10.610 1.179 12.683 1.00 93.25 161 LEU A O 1
ATOM 1279 N N . ALA A 1 162 ? 11.068 1.143 14.886 1.00 92.75 162 ALA A N 1
ATOM 1280 C CA . ALA A 1 162 ? 10.023 2.073 15.295 1.00 92.75 162 ALA A CA 1
ATOM 1281 C C . ALA A 1 162 ? 10.220 3.456 14.658 1.00 92.75 162 ALA A C 1
ATOM 1283 O O . ALA A 1 162 ? 9.256 4.038 14.167 1.00 92.75 162 ALA A O 1
ATOM 1284 N N . PHE A 1 163 ? 11.463 3.945 14.587 1.00 95.38 163 PHE A N 1
ATOM 1285 C CA . PHE A 1 163 ? 11.791 5.208 13.927 1.00 95.38 163 PHE A CA 1
ATOM 1286 C C . PHE A 1 163 ? 11.387 5.202 12.449 1.00 95.38 163 PHE A C 1
ATOM 1288 O O . PHE A 1 163 ? 10.637 6.078 12.016 1.00 95.38 163 PHE A O 1
ATOM 1295 N N . PHE A 1 164 ? 11.840 4.208 11.677 1.00 96.38 164 PHE A N 1
ATOM 1296 C CA . PHE A 1 164 ? 11.496 4.131 10.255 1.00 96.38 164 PHE A CA 1
ATOM 1297 C C . PHE A 1 164 ? 10.009 3.869 10.039 1.00 96.38 164 PHE A C 1
ATOM 1299 O O . PHE A 1 164 ? 9.406 4.499 9.176 1.00 96.38 164 PHE A O 1
ATOM 1306 N N . ARG A 1 165 ? 9.397 2.994 10.841 1.00 94.50 165 ARG A N 1
ATOM 1307 C CA . ARG A 1 165 ? 7.969 2.689 10.736 1.00 94.50 165 ARG A CA 1
ATOM 1308 C C . ARG A 1 165 ? 7.115 3.929 10.973 1.00 94.50 165 ARG A C 1
ATOM 1310 O O . ARG A 1 165 ? 6.249 4.207 10.159 1.00 94.50 165 ARG A O 1
ATOM 1317 N N . TYR A 1 166 ? 7.400 4.709 12.013 1.00 93.94 166 TYR A N 1
ATOM 1318 C CA . TYR A 1 166 ? 6.646 5.930 12.307 1.00 93.94 166 TYR A CA 1
ATOM 1319 C C . TYR A 1 166 ? 6.842 7.028 11.249 1.00 93.94 166 TYR A C 1
ATOM 1321 O O . TYR A 1 166 ? 5.944 7.827 11.003 1.00 93.94 166 TYR A O 1
ATOM 1329 N N . ARG A 1 167 ? 8.015 7.089 10.606 1.00 95.69 167 ARG A N 1
ATOM 1330 C CA . ARG A 1 167 ? 8.303 8.071 9.545 1.00 95.69 167 ARG A CA 1
ATOM 1331 C C . ARG A 1 167 ? 7.712 7.674 8.187 1.00 95.69 167 ARG A C 1
ATOM 1333 O O . ARG A 1 167 ? 7.284 8.551 7.447 1.00 95.69 167 ARG A O 1
ATOM 1340 N N . LEU A 1 168 ? 7.700 6.381 7.853 1.00 94.62 168 LEU A N 1
ATOM 1341 C CA . LEU A 1 168 ? 7.214 5.867 6.564 1.00 94.62 168 LEU A CA 1
ATOM 1342 C C . LEU A 1 168 ? 5.716 5.539 6.568 1.00 94.62 168 LEU A C 1
ATOM 1344 O O . LEU A 1 168 ? 5.059 5.696 5.544 1.00 94.62 168 LEU A O 1
ATOM 1348 N N . PHE A 1 169 ? 5.186 5.106 7.712 1.00 93.19 169 PHE A N 1
ATOM 1349 C CA . PHE A 1 169 ? 3.793 4.703 7.907 1.00 93.19 169 PHE A CA 1
ATOM 1350 C C . PHE A 1 169 ? 3.210 5.371 9.169 1.00 93.19 169 PHE A C 1
ATOM 1352 O O . PHE A 1 169 ? 2.877 4.676 10.135 1.00 93.19 169 PHE A O 1
ATOM 1359 N N . PRO A 1 170 ? 3.138 6.715 9.225 1.00 91.88 170 PRO A N 1
ATOM 1360 C CA . PRO A 1 170 ? 2.537 7.397 10.364 1.00 91.88 170 PRO A CA 1
ATOM 1361 C C . PRO A 1 170 ? 1.030 7.133 10.416 1.00 91.88 170 PRO A C 1
ATOM 1363 O O . PRO A 1 170 ? 0.352 7.151 9.391 1.00 91.88 170 PRO A O 1
ATOM 1366 N N . TYR A 1 171 ? 0.508 6.923 11.622 1.00 84.50 171 TYR A N 1
ATOM 1367 C CA . TYR A 1 171 ? -0.928 6.761 11.869 1.00 84.50 171 TYR A CA 1
ATOM 1368 C C . TYR A 1 171 ? -1.610 8.088 12.244 1.00 84.50 171 TYR A C 1
ATOM 1370 O O . TYR A 1 171 ? -2.828 8.200 12.182 1.00 84.50 171 TYR A O 1
ATOM 1378 N N . ASP A 1 172 ? -0.827 9.094 12.636 1.00 86.94 172 ASP A N 1
ATOM 1379 C CA . ASP A 1 172 ? -1.268 10.357 13.237 1.00 86.94 172 ASP A CA 1
ATOM 1380 C C . ASP A 1 172 ? -0.978 11.593 12.369 1.00 86.94 172 ASP A C 1
ATOM 1382 O O . ASP A 1 172 ? -1.358 12.708 12.726 1.00 86.94 172 ASP A O 1
ATOM 1386 N N . LYS A 1 173 ? -0.292 11.428 11.232 1.00 87.56 173 LYS A N 1
ATOM 1387 C CA . LYS A 1 173 ? 0.116 12.543 10.367 1.00 87.56 173 LYS A CA 1
ATOM 1388 C C . LYS A 1 173 ? -0.705 12.590 9.089 1.00 87.56 173 LYS A C 1
ATOM 1390 O O . LYS A 1 173 ? -0.913 11.579 8.427 1.00 87.56 173 LYS A O 1
ATOM 1395 N N . SER A 1 174 ? -1.086 13.800 8.689 1.00 84.88 174 SER A N 1
ATOM 1396 C CA . SER A 1 174 ? -1.667 14.044 7.369 1.00 84.88 174 SER A CA 1
ATOM 1397 C C . SER A 1 174 ? -0.633 13.828 6.257 1.00 84.88 174 SER A C 1
ATOM 1399 O O . SER A 1 174 ? 0.578 13.922 6.480 1.00 84.88 174 SER A O 1
ATOM 1401 N N . ILE A 1 175 ? -1.100 13.602 5.026 1.00 85.06 175 ILE A N 1
ATOM 1402 C CA . ILE A 1 175 ? -0.231 13.458 3.844 1.00 85.06 175 ILE A CA 1
ATOM 1403 C C . ILE A 1 175 ? 0.692 14.680 3.690 1.00 85.06 175 ILE A C 1
ATOM 1405 O O . ILE A 1 175 ? 1.878 14.531 3.407 1.00 85.06 175 ILE A O 1
ATOM 1409 N N . TRP A 1 176 ? 0.184 15.888 3.948 1.00 86.81 176 TRP A N 1
ATOM 1410 C CA . TRP A 1 176 ? 0.966 17.127 3.881 1.00 86.81 176 TRP A CA 1
ATOM 1411 C C . TRP A 1 176 ? 2.051 17.202 4.955 1.00 86.81 176 TRP A C 1
ATOM 1413 O O . TRP A 1 176 ? 3.173 17.624 4.673 1.00 86.81 176 TRP A O 1
ATOM 1423 N N . ALA A 1 177 ? 1.754 16.742 6.172 1.00 89.56 177 ALA A N 1
ATOM 1424 C CA . ALA A 1 177 ? 2.758 16.620 7.222 1.00 89.56 177 ALA A CA 1
ATOM 1425 C C . ALA A 1 177 ? 3.829 15.576 6.861 1.00 89.56 177 ALA A C 1
ATOM 1427 O O . ALA A 1 177 ? 5.008 15.799 7.133 1.00 89.56 177 ALA A O 1
ATOM 1428 N N . CYS A 1 178 ? 3.450 14.483 6.189 1.00 91.81 178 CYS A N 1
ATOM 1429 C CA . CYS A 1 178 ? 4.398 13.496 5.667 1.00 91.81 178 CYS A CA 1
ATOM 1430 C C . CYS A 1 178 ? 5.288 14.084 4.563 1.00 91.81 178 CYS A C 1
ATOM 1432 O O . CYS A 1 178 ? 6.490 13.848 4.558 1.00 91.81 178 CYS A O 1
ATOM 1434 N N . LEU A 1 179 ? 4.742 14.904 3.659 1.00 91.62 179 LEU A N 1
ATOM 1435 C CA . LEU A 1 179 ? 5.521 15.558 2.597 1.00 91.62 179 LEU A CA 1
ATOM 1436 C C . LEU A 1 179 ? 6.561 16.557 3.129 1.00 91.62 179 LEU A C 1
ATOM 1438 O O . LEU A 1 179 ? 7.581 16.777 2.479 1.00 91.62 179 LEU A O 1
ATOM 1442 N N . LYS A 1 180 ? 6.331 17.137 4.315 1.00 94.19 180 LYS A N 1
ATOM 1443 C CA . LYS A 1 180 ? 7.301 18.002 5.014 1.00 94.19 180 LYS A CA 1
ATOM 1444 C C . LYS A 1 180 ? 8.430 17.204 5.683 1.00 94.19 180 LYS A C 1
ATOM 1446 O O . LYS A 1 180 ? 9.435 17.786 6.085 1.00 94.19 180 LYS A O 1
ATOM 1451 N N . ASP A 1 181 ? 8.281 15.888 5.814 1.00 96.12 181 ASP A N 1
ATOM 1452 C CA . ASP A 1 181 ? 9.280 15.013 6.410 1.00 96.12 181 ASP A CA 1
ATOM 1453 C C . ASP A 1 181 ? 10.330 14.585 5.367 1.00 96.12 181 ASP A C 1
ATOM 1455 O O . ASP A 1 181 ? 10.006 13.852 4.426 1.00 96.12 181 ASP A O 1
ATOM 1459 N N . PRO A 1 182 ? 11.607 14.988 5.513 1.00 97.19 182 PRO A N 1
ATOM 1460 C CA . PRO A 1 182 ? 12.628 14.684 4.515 1.00 97.19 182 PRO A CA 1
ATOM 1461 C C . PRO A 1 182 ? 12.880 13.179 4.373 1.00 97.19 182 PRO A C 1
ATOM 1463 O O . PRO A 1 182 ? 13.193 12.722 3.277 1.00 97.19 182 PRO A O 1
ATOM 1466 N N . VAL A 1 183 ? 12.723 12.391 5.444 1.00 97.12 183 VAL A N 1
ATOM 1467 C CA . VAL A 1 183 ? 12.954 10.936 5.393 1.00 97.12 183 VAL A CA 1
ATOM 1468 C C . VAL A 1 183 ? 11.875 10.262 4.552 1.00 97.12 183 VAL A C 1
ATOM 1470 O O . VAL A 1 183 ? 12.187 9.440 3.691 1.00 97.12 183 VAL A O 1
ATOM 1473 N N . TYR A 1 184 ? 10.618 10.650 4.769 1.00 96.38 184 TYR A N 1
ATOM 1474 C CA . TYR A 1 184 ? 9.485 10.175 3.982 1.00 96.38 184 TYR A CA 1
ATOM 1475 C C . TYR A 1 184 ? 9.648 10.554 2.508 1.00 96.38 184 TYR A C 1
ATOM 1477 O O . TYR A 1 184 ? 9.508 9.700 1.631 1.00 96.38 184 TYR A O 1
ATOM 1485 N N . LEU A 1 185 ? 9.991 11.814 2.229 1.00 96.56 185 LEU A N 1
ATOM 1486 C CA . LEU A 1 185 ? 10.148 12.309 0.866 1.00 96.56 185 LEU A CA 1
ATOM 1487 C C . LEU A 1 185 ? 11.284 11.593 0.126 1.00 96.56 185 LEU A C 1
ATOM 1489 O O . LEU A 1 185 ? 11.072 11.106 -0.981 1.00 96.56 185 LEU A O 1
ATOM 1493 N N . ILE A 1 186 ? 12.468 11.478 0.738 1.00 97.06 186 ILE A N 1
ATOM 1494 C CA . ILE A 1 186 ? 13.618 10.787 0.135 1.00 97.06 186 ILE A CA 1
ATOM 1495 C C . ILE A 1 186 ? 13.269 9.325 -0.152 1.00 97.06 186 ILE A C 1
ATOM 1497 O O . ILE A 1 186 ? 13.525 8.843 -1.254 1.00 97.06 186 ILE A O 1
ATOM 1501 N N . ALA A 1 187 ? 12.652 8.627 0.805 1.00 96.50 187 ALA A N 1
ATOM 1502 C CA . ALA A 1 187 ? 12.276 7.231 0.627 1.00 96.50 187 ALA A CA 1
ATOM 1503 C C . ALA A 1 187 ? 11.265 7.043 -0.516 1.00 96.50 187 ALA A C 1
ATOM 1505 O O . ALA A 1 187 ? 11.443 6.146 -1.338 1.00 96.50 187 ALA A O 1
ATOM 1506 N N . ASN A 1 188 ? 10.250 7.907 -0.612 1.00 94.62 188 ASN A N 1
ATOM 1507 C CA . ASN A 1 188 ? 9.255 7.847 -1.685 1.00 94.62 188 ASN A CA 1
ATOM 1508 C C . ASN A 1 188 ? 9.833 8.247 -3.049 1.00 94.62 188 ASN A C 1
ATOM 1510 O O . ASN A 1 188 ? 9.524 7.600 -4.044 1.00 94.62 188 ASN A O 1
ATOM 1514 N N . ILE A 1 189 ? 10.710 9.254 -3.117 1.00 95.75 189 ILE A N 1
ATOM 1515 C CA . ILE A 1 189 ? 11.393 9.624 -4.366 1.00 95.75 189 ILE A CA 1
ATOM 1516 C C . ILE A 1 189 ? 12.257 8.461 -4.854 1.00 95.75 189 ILE A C 1
ATOM 1518 O O . ILE A 1 189 ? 12.156 8.082 -6.017 1.00 95.75 189 ILE A O 1
ATOM 1522 N N . LEU A 1 190 ? 13.060 7.848 -3.978 1.00 96.06 190 LEU A N 1
ATOM 1523 C CA . LEU A 1 190 ? 13.866 6.676 -4.336 1.00 96.06 190 LEU A CA 1
ATOM 1524 C C . LEU A 1 190 ? 12.987 5.497 -4.774 1.00 96.06 190 LEU A C 1
ATOM 1526 O O . LEU A 1 190 ? 13.319 4.809 -5.736 1.00 96.06 190 LEU A O 1
ATOM 1530 N N . ALA A 1 191 ? 11.839 5.302 -4.123 1.00 95.50 191 ALA A N 1
ATOM 1531 C CA . ALA A 1 191 ? 10.850 4.297 -4.504 1.00 95.50 191 ALA A CA 1
ATOM 1532 C C . ALA A 1 191 ? 10.080 4.631 -5.796 1.00 95.50 191 ALA A C 1
ATOM 1534 O O . ALA A 1 191 ? 9.330 3.788 -6.272 1.00 95.50 191 ALA A O 1
ATOM 1535 N N . LEU A 1 192 ? 10.252 5.815 -6.391 1.00 95.00 192 LEU A N 1
ATOM 1536 C CA . LEU A 1 192 ? 9.687 6.163 -7.700 1.00 95.00 192 LEU A CA 1
ATOM 1537 C C . LEU A 1 192 ? 10.694 6.018 -8.845 1.00 95.00 192 LEU A C 1
ATOM 1539 O O . LEU A 1 192 ? 10.277 6.007 -10.001 1.00 95.00 192 LEU A O 1
ATOM 1543 N N . VAL A 1 193 ? 11.992 5.877 -8.554 1.00 94.56 193 VAL A N 1
ATOM 1544 C CA . VAL A 1 193 ? 13.051 5.762 -9.567 1.00 94.56 193 VAL A CA 1
ATOM 1545 C C . VAL A 1 193 ? 13.066 4.344 -10.154 1.00 94.56 193 VAL A C 1
ATOM 1547 O O . VAL A 1 193 ? 13.477 3.403 -9.470 1.00 94.56 193 VAL A O 1
ATOM 1550 N N . PRO A 1 194 ? 12.670 4.147 -11.430 1.00 92.19 194 PRO A N 1
ATOM 1551 C CA . PRO A 1 194 ? 12.573 2.815 -12.020 1.00 92.19 194 PRO A CA 1
ATOM 1552 C C . PRO A 1 194 ? 13.925 2.274 -12.513 1.00 92.19 194 PRO A C 1
ATOM 1554 O O . PRO A 1 194 ? 13.946 1.214 -13.133 1.00 92.19 194 PRO A O 1
ATOM 1557 N N . THR A 1 195 ? 15.029 2.997 -12.286 1.00 89.81 195 THR A N 1
ATOM 1558 C CA . THR A 1 195 ? 16.348 2.680 -12.839 1.00 89.81 195 THR A CA 1
ATOM 1559 C C . THR A 1 195 ? 17.217 1.873 -11.882 1.00 89.81 195 THR A C 1
ATOM 1561 O O . THR A 1 195 ? 17.094 1.976 -10.659 1.00 89.81 195 THR A O 1
ATOM 1564 N N . TYR A 1 196 ? 18.100 1.042 -12.446 1.00 91.94 196 TYR A N 1
ATOM 1565 C CA . TYR A 1 196 ? 19.092 0.229 -11.715 1.00 91.94 196 TYR A CA 1
ATOM 1566 C C . TYR A 1 196 ? 18.515 -0.688 -10.620 1.00 91.94 196 TYR A C 1
ATOM 1568 O O . TYR A 1 196 ? 19.228 -1.119 -9.717 1.00 91.94 196 TYR A O 1
ATOM 1576 N N . GLY A 1 197 ? 17.213 -0.974 -10.665 1.00 92.81 197 GLY A N 1
ATOM 1577 C CA . GLY A 1 197 ? 16.528 -1.752 -9.636 1.00 92.81 197 GLY A CA 1
ATOM 1578 C C . GLY A 1 197 ? 16.367 -1.048 -8.284 1.00 92.81 197 GLY A C 1
ATOM 1579 O O . GLY A 1 197 ? 15.924 -1.703 -7.341 1.00 92.81 197 GLY A O 1
ATOM 1580 N N . ILE A 1 198 ? 16.655 0.260 -8.173 1.00 95.62 198 ILE A N 1
ATOM 1581 C CA . ILE A 1 198 ? 16.498 1.040 -6.926 1.00 95.62 198 ILE A CA 1
ATOM 1582 C C . ILE A 1 198 ? 15.080 0.876 -6.372 1.00 95.62 198 ILE A C 1
ATOM 1584 O O . ILE A 1 198 ? 14.917 0.549 -5.199 1.00 95.62 198 ILE A O 1
ATOM 1588 N N . TYR A 1 199 ? 14.073 0.986 -7.244 1.00 95.25 199 TYR A N 1
ATOM 1589 C CA . TYR A 1 199 ? 12.675 0.670 -6.950 1.00 95.25 199 TYR A CA 1
ATOM 1590 C C . TYR A 1 199 ? 12.507 -0.645 -6.168 1.00 95.25 199 TYR A C 1
ATOM 1592 O O . TYR A 1 199 ? 11.931 -0.666 -5.081 1.00 95.25 199 TYR A O 1
ATOM 1600 N N . ALA A 1 200 ? 13.048 -1.748 -6.690 1.00 95.81 200 ALA A N 1
ATOM 1601 C CA . ALA A 1 200 ? 12.887 -3.065 -6.086 1.00 95.81 200 ALA A CA 1
ATOM 1602 C C . ALA A 1 200 ? 13.577 -3.154 -4.719 1.00 95.81 200 ALA A C 1
ATOM 1604 O O . ALA A 1 200 ? 12.992 -3.674 -3.770 1.00 95.81 200 ALA A O 1
ATOM 1605 N N . TYR A 1 201 ? 14.786 -2.600 -4.593 1.00 96.25 201 TYR A N 1
ATOM 1606 C CA . TYR A 1 201 ? 15.512 -2.575 -3.322 1.00 96.25 201 TYR A CA 1
ATOM 1607 C C . TYR A 1 201 ? 14.799 -1.736 -2.255 1.00 96.25 201 TYR A C 1
ATOM 1609 O O . TYR A 1 201 ? 14.731 -2.153 -1.098 1.00 96.25 201 TYR A O 1
ATOM 1617 N N . MET A 1 202 ? 14.206 -0.602 -2.635 1.00 97.12 202 MET A N 1
ATOM 1618 C CA . MET A 1 202 ? 13.417 0.224 -1.717 1.00 97.12 202 MET A CA 1
ATOM 1619 C C . MET A 1 202 ? 12.181 -0.515 -1.199 1.00 97.12 202 MET A C 1
ATOM 1621 O O . MET A 1 202 ? 11.878 -0.444 -0.010 1.00 97.12 202 MET A O 1
ATOM 1625 N N . TYR A 1 203 ? 11.504 -1.298 -2.041 1.00 96.38 203 TYR A N 1
ATOM 1626 C CA . TYR A 1 203 ? 10.363 -2.100 -1.592 1.00 96.38 203 TYR A CA 1
ATOM 1627 C C . TYR A 1 203 ? 10.752 -3.319 -0.756 1.00 96.38 203 TYR A C 1
ATOM 1629 O O . TYR A 1 203 ? 10.013 -3.670 0.161 1.00 96.38 203 TYR A O 1
ATOM 1637 N N . VAL A 1 204 ? 11.924 -3.920 -0.986 1.00 97.62 204 VAL A N 1
ATOM 1638 C CA . VAL A 1 204 ? 12.498 -4.906 -0.051 1.00 97.62 204 VAL A CA 1
ATOM 1639 C C . VAL A 1 204 ? 12.738 -4.259 1.313 1.00 97.62 204 VAL A C 1
ATOM 1641 O O . VAL A 1 204 ? 12.402 -4.843 2.342 1.00 97.62 204 VAL A O 1
ATOM 1644 N N . PHE A 1 205 ? 13.281 -3.040 1.329 1.00 97.06 205 PHE A N 1
ATOM 1645 C CA . PHE A 1 205 ? 13.502 -2.280 2.556 1.00 97.06 205 PHE A CA 1
ATOM 1646 C C . PHE A 1 205 ? 12.185 -1.957 3.277 1.00 97.06 205 PHE A C 1
ATOM 1648 O O . PHE A 1 205 ? 12.069 -2.220 4.473 1.00 97.06 205 PHE A O 1
ATOM 1655 N N . PHE A 1 206 ? 11.160 -1.484 2.563 1.00 97.00 206 PHE A N 1
ATOM 1656 C CA . PHE A 1 206 ? 9.829 -1.268 3.142 1.00 97.00 206 PHE A CA 1
ATOM 1657 C C . PHE A 1 206 ? 9.231 -2.563 3.690 1.00 97.00 206 PHE A C 1
ATOM 1659 O O . PHE A 1 206 ? 8.771 -2.589 4.829 1.00 97.00 206 PHE A O 1
ATOM 1666 N N . TRP A 1 207 ? 9.322 -3.662 2.940 1.00 97.50 207 TRP A N 1
ATOM 1667 C CA . TRP A 1 207 ? 8.847 -4.974 3.376 1.00 97.50 207 TRP A CA 1
ATOM 1668 C C . TRP A 1 207 ? 9.579 -5.505 4.624 1.00 97.50 207 TRP A C 1
ATOM 1670 O O . TRP A 1 207 ? 9.010 -6.238 5.437 1.00 97.50 207 TRP A O 1
ATOM 1680 N N . ALA A 1 208 ? 10.847 -5.134 4.810 1.00 96.75 208 ALA A N 1
ATOM 1681 C CA . ALA A 1 208 ? 11.598 -5.458 6.019 1.00 96.75 208 ALA A CA 1
ATOM 1682 C C . ALA A 1 208 ? 11.139 -4.642 7.243 1.00 96.75 208 ALA A C 1
ATOM 1684 O O . ALA A 1 208 ? 11.281 -5.117 8.369 1.00 96.75 208 ALA A O 1
ATOM 1685 N N . ILE A 1 209 ? 10.589 -3.440 7.034 1.00 96.38 209 ILE A N 1
ATOM 1686 C CA . ILE A 1 209 ? 10.167 -2.526 8.107 1.00 96.38 209 ILE A CA 1
ATOM 1687 C C . ILE A 1 209 ? 8.739 -2.796 8.595 1.00 96.38 209 ILE A C 1
ATOM 1689 O O . ILE A 1 209 ? 8.453 -2.653 9.795 1.00 96.38 209 ILE A O 1
ATOM 1693 N N . ILE A 1 210 ? 7.839 -3.163 7.680 1.00 95.69 210 ILE A N 1
ATOM 1694 C CA . ILE A 1 210 ? 6.431 -3.406 8.012 1.00 95.69 210 ILE A CA 1
ATOM 1695 C C . ILE A 1 210 ? 6.274 -4.545 9.022 1.00 95.69 210 ILE A C 1
ATOM 1697 O O . ILE A 1 210 ? 7.046 -5.508 9.059 1.00 95.69 210 ILE A O 1
ATOM 1701 N N . ASP A 1 211 ? 5.247 -4.438 9.855 1.00 94.56 211 ASP A N 1
ATOM 1702 C CA . ASP A 1 211 ? 4.814 -5.531 10.708 1.00 94.56 211 ASP A CA 1
ATOM 1703 C C . ASP A 1 211 ? 3.980 -6.531 9.900 1.00 94.56 211 ASP A C 1
ATOM 1705 O O . ASP A 1 211 ? 2.842 -6.270 9.531 1.00 94.56 211 ASP A O 1
ATOM 1709 N N . ARG A 1 212 ? 4.545 -7.714 9.648 1.00 95.75 212 ARG A N 1
ATOM 1710 C CA . ARG A 1 212 ? 3.885 -8.795 8.893 1.00 95.75 212 ARG A CA 1
ATOM 1711 C C . ARG A 1 212 ? 2.758 -9.470 9.670 1.00 95.75 212 ARG A C 1
ATOM 1713 O O . ARG A 1 212 ? 2.041 -10.293 9.114 1.00 95.75 212 ARG A O 1
ATOM 1720 N N . THR A 1 213 ? 2.649 -9.193 10.966 1.00 92.81 213 THR A N 1
ATOM 1721 C CA . THR A 1 213 ? 1.557 -9.715 11.791 1.00 92.81 213 THR A CA 1
ATOM 1722 C C . THR A 1 213 ? 0.337 -8.803 11.773 1.00 92.81 213 THR A C 1
ATOM 1724 O O . THR A 1 213 ? -0.693 -9.208 12.296 1.00 92.81 213 THR A O 1
ATOM 1727 N N . ASP A 1 214 ? 0.447 -7.609 11.189 1.00 92.50 214 ASP A N 1
ATOM 1728 C CA . ASP A 1 214 ? -0.626 -6.626 11.077 1.00 92.50 214 ASP A CA 1
ATOM 1729 C C . ASP A 1 214 ? -1.237 -6.659 9.666 1.00 92.50 214 ASP A C 1
ATOM 1731 O O . ASP A 1 214 ? -0.548 -6.423 8.667 1.00 92.50 214 ASP A O 1
ATOM 1735 N N . GLU A 1 215 ? -2.533 -6.972 9.587 1.00 93.06 215 GLU A N 1
ATOM 1736 C CA . GLU A 1 215 ? -3.277 -7.070 8.325 1.00 93.06 215 GLU A CA 1
ATOM 1737 C C . GLU A 1 215 ? -3.272 -5.739 7.560 1.00 93.06 215 GLU A C 1
ATOM 1739 O O . GLU A 1 215 ? -3.019 -5.715 6.351 1.00 93.06 215 GLU A O 1
ATOM 1744 N N . TYR A 1 216 ? -3.476 -4.619 8.263 1.00 91.25 216 TYR A N 1
ATOM 1745 C CA . TYR A 1 216 ? -3.560 -3.299 7.639 1.00 91.25 216 TYR A CA 1
ATOM 1746 C C . TYR A 1 216 ? -2.242 -2.917 6.961 1.00 91.25 216 TYR A C 1
ATOM 1748 O O . TYR A 1 216 ? -2.238 -2.476 5.812 1.00 91.25 216 TYR A O 1
ATOM 1756 N N . GLN A 1 217 ? -1.109 -3.142 7.632 1.00 93.81 217 GLN A N 1
ATOM 1757 C CA . GLN A 1 217 ? 0.209 -2.823 7.076 1.00 93.81 217 GLN A CA 1
ATOM 1758 C C . GLN A 1 217 ? 0.548 -3.680 5.855 1.00 93.81 217 GLN A C 1
ATOM 1760 O O . GLN A 1 217 ? 1.129 -3.167 4.897 1.00 93.81 217 GLN A O 1
ATOM 1765 N N . LEU A 1 218 ? 0.169 -4.963 5.848 1.00 95.31 218 LEU A N 1
ATOM 1766 C CA . LEU A 1 218 ? 0.348 -5.834 4.683 1.00 95.31 218 LEU A CA 1
ATOM 1767 C C . LEU A 1 218 ? -0.506 -5.378 3.497 1.00 95.31 218 LEU A C 1
ATOM 1769 O O . LEU A 1 218 ? -0.002 -5.290 2.375 1.00 95.31 218 LEU A O 1
ATOM 1773 N N . VAL A 1 219 ? -1.782 -5.066 3.734 1.00 94.12 219 VAL A N 1
ATOM 1774 C CA . VAL A 1 219 ? -2.692 -4.566 2.694 1.00 94.12 219 VAL A CA 1
ATOM 1775 C C . VAL A 1 219 ? -2.202 -3.230 2.144 1.00 94.12 219 VAL A C 1
ATOM 1777 O O . VAL A 1 219 ? -2.090 -3.071 0.927 1.00 94.12 219 VAL A O 1
ATOM 1780 N N . TYR A 1 220 ? -1.843 -2.295 3.024 1.00 93.81 220 TYR A N 1
ATOM 1781 C CA . TYR A 1 220 ? -1.300 -0.998 2.637 1.00 93.81 220 TYR A CA 1
ATOM 1782 C C . TYR A 1 220 ? -0.005 -1.147 1.837 1.00 93.81 220 TYR A C 1
ATOM 1784 O O . TYR A 1 220 ? 0.161 -0.485 0.816 1.00 93.81 220 TYR A O 1
ATOM 1792 N N . PHE A 1 221 ? 0.888 -2.059 2.236 1.00 96.00 221 PHE A N 1
ATOM 1793 C CA . PHE A 1 221 ? 2.101 -2.365 1.479 1.00 96.00 221 PHE A CA 1
ATOM 1794 C C . PHE A 1 221 ? 1.782 -2.847 0.058 1.00 96.00 221 PHE A C 1
ATOM 1796 O O . PHE A 1 221 ? 2.378 -2.346 -0.893 1.00 96.00 221 PHE A O 1
ATOM 1803 N N . ILE A 1 222 ? 0.829 -3.774 -0.106 1.00 96.12 222 ILE A N 1
ATOM 1804 C CA . ILE A 1 222 ? 0.421 -4.293 -1.423 1.00 96.12 222 ILE A CA 1
ATOM 1805 C C . ILE A 1 222 ? -0.142 -3.167 -2.302 1.00 96.12 222 ILE A C 1
ATOM 1807 O O . ILE A 1 222 ? 0.271 -3.027 -3.456 1.00 96.12 222 ILE A O 1
ATOM 1811 N N . LEU A 1 223 ? -1.058 -2.359 -1.762 1.00 94.94 223 LEU A N 1
ATOM 1812 C CA . LEU A 1 223 ? -1.692 -1.258 -2.493 1.00 94.94 223 LEU A CA 1
ATOM 1813 C C . LEU A 1 223 ? -0.684 -0.162 -2.850 1.00 94.94 223 LEU A C 1
ATOM 1815 O O . LEU A 1 223 ? -0.604 0.242 -4.007 1.00 94.94 223 LEU A O 1
ATOM 1819 N N . SER A 1 224 ? 0.140 0.265 -1.890 1.00 94.44 224 SER A N 1
ATOM 1820 C CA . SER A 1 224 ? 1.193 1.263 -2.100 1.00 94.44 224 SER A CA 1
ATOM 1821 C C . SER A 1 224 ? 2.205 0.797 -3.145 1.00 94.44 224 SER A C 1
ATOM 1823 O O . SER A 1 224 ? 2.564 1.559 -4.041 1.00 94.44 224 SER A O 1
ATOM 1825 N N . PHE A 1 225 ? 2.622 -0.470 -3.082 1.00 95.31 225 PHE A N 1
ATOM 1826 C CA . PHE A 1 225 ? 3.520 -1.062 -4.066 1.00 95.31 225 PHE A CA 1
ATOM 1827 C C . PHE A 1 225 ? 2.929 -1.026 -5.479 1.00 95.31 225 PHE A C 1
ATOM 1829 O O . PHE A 1 225 ? 3.572 -0.527 -6.406 1.00 95.31 225 PHE A O 1
ATOM 1836 N N . LYS A 1 226 ? 1.696 -1.519 -5.651 1.00 95.94 226 LYS A N 1
ATOM 1837 C CA . LYS A 1 226 ? 1.042 -1.585 -6.965 1.00 95.94 226 LYS A CA 1
ATOM 1838 C C . LYS A 1 226 ? 0.693 -0.209 -7.522 1.00 95.94 226 LYS A C 1
ATOM 1840 O O . LYS A 1 226 ? 0.920 0.036 -8.706 1.00 95.94 226 LYS A O 1
ATOM 1845 N N . GLY A 1 227 ? 0.232 0.703 -6.670 1.00 95.31 227 GLY A N 1
ATOM 1846 C CA . GLY A 1 227 ? 0.022 2.100 -7.031 1.00 95.31 227 GLY A CA 1
ATOM 1847 C C . GLY A 1 227 ? 1.322 2.763 -7.490 1.00 95.31 227 GLY A C 1
ATOM 1848 O O . GLY A 1 227 ? 1.364 3.380 -8.552 1.00 95.31 227 GLY A O 1
ATOM 1849 N N . ALA A 1 228 ? 2.427 2.567 -6.765 1.00 95.12 228 ALA A N 1
ATOM 1850 C CA . ALA A 1 228 ? 3.724 3.091 -7.186 1.00 95.12 228 ALA A CA 1
ATOM 1851 C C . ALA A 1 228 ? 4.241 2.440 -8.473 1.00 95.12 228 ALA A C 1
ATOM 1853 O O . ALA A 1 228 ? 4.871 3.128 -9.268 1.00 95.12 228 ALA A O 1
ATOM 1854 N N . GLN A 1 229 ? 3.958 1.154 -8.713 1.00 96.12 229 GLN A N 1
ATOM 1855 C CA . GLN A 1 229 ? 4.303 0.467 -9.963 1.00 96.12 229 GLN A CA 1
ATOM 1856 C C . GLN A 1 229 ? 3.649 1.147 -11.178 1.00 96.12 229 GLN A C 1
ATOM 1858 O O . GLN A 1 229 ? 4.275 1.265 -12.232 1.00 96.12 229 GLN A O 1
ATOM 1863 N N . PHE A 1 230 ? 2.411 1.633 -11.031 1.00 96.88 230 PHE A N 1
ATOM 1864 C CA . PHE A 1 230 ? 1.746 2.417 -12.070 1.00 96.88 230 PHE A CA 1
ATOM 1865 C C . PHE A 1 230 ? 2.485 3.726 -12.362 1.00 96.88 230 PHE A C 1
ATOM 1867 O O . PHE A 1 230 ? 2.773 4.028 -13.522 1.00 96.88 230 PHE A O 1
ATOM 1874 N N . PHE A 1 231 ? 2.864 4.480 -11.330 1.00 95.94 231 PHE A N 1
ATOM 1875 C CA . PHE A 1 231 ? 3.595 5.731 -11.531 1.00 95.94 231 PHE A CA 1
ATOM 1876 C C . PHE A 1 231 ? 5.016 5.500 -12.064 1.00 95.94 231 PHE A C 1
ATOM 1878 O O . PHE A 1 231 ? 5.417 6.145 -13.030 1.00 95.94 231 PHE A O 1
ATOM 1885 N N . SER A 1 232 ? 5.780 4.576 -11.481 1.00 95.44 232 SER A N 1
ATOM 1886 C CA . SER A 1 232 ? 7.183 4.345 -11.838 1.00 95.44 232 SER A CA 1
ATOM 1887 C C . SER A 1 232 ? 7.330 3.637 -13.188 1.00 95.44 232 SER A C 1
ATOM 1889 O O . SER A 1 232 ? 8.003 4.150 -14.084 1.00 95.44 232 SER A O 1
ATOM 1891 N N . TRP A 1 233 ? 6.694 2.477 -13.374 1.00 95.38 233 TRP A N 1
ATOM 1892 C CA . TRP A 1 233 ? 6.832 1.672 -14.593 1.00 95.38 233 TRP A CA 1
ATOM 1893 C C . TRP A 1 233 ? 5.809 2.017 -15.667 1.00 95.38 233 TRP A C 1
ATOM 1895 O O . TRP A 1 233 ? 6.125 1.904 -16.845 1.00 95.38 233 TRP A O 1
ATOM 1905 N N . GLY A 1 234 ? 4.606 2.449 -15.296 1.00 95.94 234 GLY A N 1
ATOM 1906 C CA . GLY A 1 234 ? 3.632 2.924 -16.274 1.00 95.94 234 GLY A CA 1
ATOM 1907 C C . GLY A 1 234 ? 4.008 4.317 -16.770 1.00 95.94 234 GLY A C 1
ATOM 1908 O O . GLY A 1 234 ? 4.451 4.492 -17.902 1.00 95.94 234 GLY A O 1
ATOM 1909 N N . LEU A 1 235 ? 3.874 5.323 -15.909 1.00 96.44 235 LEU A N 1
ATOM 1910 C CA . LEU A 1 235 ? 3.993 6.721 -16.321 1.00 96.44 235 LEU A CA 1
ATOM 1911 C C . LEU A 1 235 ? 5.445 7.153 -16.589 1.00 96.44 235 LEU A C 1
ATOM 1913 O O . LEU A 1 235 ? 5.771 7.553 -17.707 1.00 96.44 235 LEU A O 1
ATOM 1917 N N . PHE A 1 236 ? 6.332 7.072 -15.592 1.00 95.38 236 PHE A N 1
ATOM 1918 C CA . PHE A 1 236 ? 7.696 7.603 -15.712 1.00 95.38 236 PHE A CA 1
ATOM 1919 C C . PHE A 1 236 ? 8.535 6.827 -16.723 1.00 95.38 236 PHE A C 1
ATOM 1921 O O . PHE A 1 236 ? 9.156 7.431 -17.602 1.00 95.38 236 PHE A O 1
ATOM 1928 N N . LYS A 1 237 ? 8.531 5.492 -16.646 1.00 94.31 237 LYS A N 1
ATOM 1929 C CA . LYS A 1 237 ? 9.233 4.654 -17.623 1.00 94.31 237 LYS A CA 1
ATOM 1930 C C . LYS A 1 237 ? 8.659 4.860 -19.030 1.00 94.31 237 LYS A C 1
ATOM 1932 O O . LYS A 1 237 ? 9.437 5.028 -19.957 1.00 94.31 237 LYS A O 1
ATOM 1937 N N . GLY A 1 238 ? 7.340 4.994 -19.194 1.00 95.81 238 GLY A N 1
ATOM 1938 C CA . GLY A 1 238 ? 6.729 5.350 -20.481 1.00 95.81 238 GLY A CA 1
ATOM 1939 C C . GLY A 1 238 ? 7.260 6.664 -21.071 1.00 95.81 238 GLY A C 1
ATOM 1940 O O . GLY A 1 238 ? 7.686 6.694 -22.227 1.00 95.81 238 GLY A O 1
ATOM 1941 N N . ILE A 1 239 ? 7.314 7.734 -20.269 1.00 96.38 239 ILE A N 1
ATOM 1942 C CA . ILE A 1 239 ? 7.822 9.052 -20.697 1.00 96.38 239 ILE A CA 1
ATOM 1943 C C . ILE A 1 239 ? 9.310 8.985 -21.071 1.00 96.38 239 ILE A C 1
ATOM 1945 O O . ILE A 1 239 ? 9.705 9.507 -22.117 1.00 96.38 239 ILE A O 1
ATOM 1949 N N . ILE A 1 240 ? 10.142 8.336 -20.248 1.00 94.62 240 ILE A N 1
ATOM 1950 C CA . ILE A 1 240 ? 11.582 8.177 -20.521 1.00 94.62 240 ILE A CA 1
ATOM 1951 C C . ILE A 1 240 ? 11.785 7.357 -21.798 1.00 94.62 240 ILE A C 1
ATOM 1953 O O . ILE A 1 240 ? 12.581 7.744 -22.654 1.00 94.62 240 ILE A O 1
ATOM 1957 N N . GLY A 1 241 ? 11.050 6.256 -21.954 1.00 94.38 241 GLY A N 1
ATOM 1958 C CA . GLY A 1 241 ? 11.139 5.384 -23.120 1.00 94.38 241 GLY A CA 1
ATOM 1959 C C . GLY A 1 241 ? 10.745 6.099 -24.405 1.00 94.38 241 GLY A C 1
ATOM 1960 O O . GLY A 1 241 ? 11.498 6.060 -25.377 1.00 94.38 241 GLY A O 1
ATOM 1961 N N . TYR A 1 242 ? 9.623 6.822 -24.383 1.00 96.38 242 TYR A N 1
ATOM 1962 C CA . TYR A 1 242 ? 9.178 7.648 -25.505 1.00 96.38 242 TYR A CA 1
ATOM 1963 C C . TYR A 1 242 ? 10.192 8.742 -25.846 1.00 96.38 242 TYR A C 1
ATOM 1965 O O . TYR A 1 242 ? 10.536 8.912 -27.010 1.00 96.38 242 TYR A O 1
ATOM 1973 N N . THR A 1 243 ? 10.719 9.448 -24.841 1.00 95.12 243 THR A N 1
ATOM 1974 C CA . THR A 1 243 ? 11.711 10.513 -25.052 1.00 95.12 243 THR A CA 1
ATOM 1975 C C . THR A 1 243 ? 12.990 9.956 -25.671 1.00 95.12 243 THR A C 1
ATOM 1977 O O . THR A 1 243 ? 13.486 10.519 -26.640 1.00 95.12 243 THR A O 1
ATOM 1980 N N . ARG A 1 244 ? 13.507 8.825 -25.173 1.00 93.38 244 ARG A N 1
ATOM 1981 C CA . ARG A 1 244 ? 14.699 8.174 -25.745 1.00 93.38 244 ARG A CA 1
ATOM 1982 C C . ARG A 1 244 ? 14.465 7.690 -27.166 1.00 93.38 244 ARG A C 1
ATOM 1984 O O . ARG A 1 244 ? 15.305 7.926 -28.028 1.00 93.38 244 ARG A O 1
ATOM 1991 N N . TYR A 1 245 ? 13.319 7.062 -27.412 1.00 93.38 245 TYR A N 1
ATOM 1992 C CA . TYR A 1 245 ? 12.929 6.650 -28.754 1.00 93.38 245 TYR A CA 1
ATOM 1993 C C . TYR A 1 245 ? 12.870 7.856 -29.699 1.00 93.38 245 TYR A C 1
ATOM 1995 O O . TYR A 1 245 ? 13.542 7.857 -30.724 1.00 93.38 245 TYR A O 1
ATOM 2003 N N . PHE A 1 246 ? 12.157 8.917 -29.310 1.00 93.69 246 PHE A N 1
ATOM 2004 C CA . PHE A 1 246 ? 12.027 10.140 -30.098 1.00 93.69 246 PHE A CA 1
ATOM 2005 C C . PHE A 1 246 ? 13.378 10.800 -30.376 1.00 93.69 246 PHE A C 1
ATOM 2007 O O . PHE A 1 246 ? 13.629 11.208 -31.511 1.00 93.69 246 PHE A O 1
ATOM 2014 N N . VAL A 1 247 ? 14.252 10.895 -29.365 1.00 90.38 247 VAL A N 1
ATOM 2015 C CA . VAL A 1 247 ? 15.586 11.474 -29.544 1.00 90.38 247 VAL A CA 1
ATOM 2016 C C . VAL A 1 247 ? 16.382 10.658 -30.548 1.00 90.38 247 VAL A C 1
ATOM 2018 O O . VAL A 1 247 ? 16.931 11.233 -31.482 1.00 90.38 247 VAL A O 1
ATOM 2021 N N . CYS A 1 248 ? 16.368 9.334 -30.411 1.00 89.19 248 CYS A N 1
ATOM 2022 C CA . CYS A 1 248 ? 17.113 8.467 -31.303 1.00 89.19 248 CYS A CA 1
ATOM 2023 C C . CYS A 1 248 ? 16.609 8.496 -32.755 1.00 89.19 248 CYS A C 1
ATOM 2025 O O . CYS A 1 248 ? 17.399 8.491 -33.695 1.00 89.19 248 CYS A O 1
ATOM 2027 N N . THR A 1 249 ? 15.291 8.542 -32.965 1.00 89.31 249 THR A N 1
ATOM 2028 C CA . THR A 1 249 ? 14.732 8.549 -34.325 1.00 89.31 249 THR A CA 1
ATOM 2029 C C . THR A 1 249 ? 14.850 9.903 -35.015 1.00 89.31 249 THR A C 1
ATOM 2031 O O . THR A 1 249 ? 14.857 9.961 -36.245 1.00 89.31 249 THR A O 1
ATOM 2034 N N . THR A 1 250 ? 14.876 10.993 -34.242 1.00 89.44 250 THR A N 1
ATOM 2035 C CA . THR A 1 250 ? 14.743 12.360 -34.771 1.00 89.44 250 THR A CA 1
ATOM 2036 C C . THR A 1 250 ? 16.080 13.081 -34.876 1.00 89.44 250 THR A C 1
ATOM 2038 O O . THR A 1 250 ? 16.309 13.779 -35.864 1.00 89.44 250 THR A O 1
ATOM 2041 N N . PHE A 1 251 ? 16.959 12.931 -33.882 1.00 86.12 251 PHE A N 1
ATOM 2042 C CA . PHE A 1 251 ? 18.235 13.639 -33.843 1.00 86.12 251 PHE A CA 1
ATOM 2043 C C . PHE A 1 251 ? 19.372 12.686 -34.230 1.00 86.12 251 PHE A C 1
ATOM 2045 O O . PHE A 1 251 ? 19.657 11.757 -33.476 1.00 86.12 251 PHE A O 1
ATOM 2052 N N . PRO A 1 252 ? 20.031 12.887 -35.388 1.00 73.44 252 PRO A N 1
ATOM 2053 C CA . PRO A 1 252 ? 21.255 12.160 -35.702 1.00 73.44 252 PRO A CA 1
ATOM 2054 C C . PRO A 1 252 ? 22.350 12.547 -34.704 1.00 73.44 252 PRO A C 1
ATOM 2056 O O . PRO A 1 252 ? 22.380 13.685 -34.227 1.00 73.44 252 PRO A O 1
ATOM 2059 N N . ASP A 1 253 ? 23.246 11.612 -34.391 1.00 73.50 253 ASP A N 1
ATOM 2060 C CA . ASP A 1 253 ? 24.310 11.847 -33.420 1.00 73.50 253 ASP A CA 1
ATOM 2061 C C . ASP A 1 253 ? 25.233 12.981 -33.904 1.00 73.50 253 ASP A C 1
ATOM 2063 O O . ASP A 1 253 ? 25.994 12.849 -34.867 1.00 73.50 253 ASP A O 1
ATOM 2067 N N . ILE A 1 254 ? 25.138 14.139 -33.242 1.00 68.69 254 ILE A N 1
ATOM 2068 C CA . ILE A 1 254 ? 25.926 15.337 -33.565 1.00 68.69 254 ILE A CA 1
ATOM 2069 C C . ILE A 1 254 ? 27.421 15.023 -33.439 1.00 68.69 254 ILE A C 1
ATOM 2071 O O . ILE A 1 254 ? 28.236 15.585 -34.171 1.00 68.69 254 ILE A O 1
ATOM 2075 N N . THR A 1 255 ? 27.784 14.092 -32.556 1.00 67.06 255 THR A N 1
ATOM 2076 C CA . THR A 1 255 ? 29.164 13.650 -32.345 1.00 67.06 255 THR A CA 1
ATOM 2077 C C . THR A 1 255 ? 29.748 13.035 -33.614 1.00 67.06 255 THR A C 1
ATOM 2079 O O . THR A 1 255 ? 30.906 13.282 -33.951 1.00 67.06 255 THR A O 1
ATOM 2082 N N . GLU A 1 256 ? 28.936 12.297 -34.370 1.00 68.12 256 GLU A N 1
ATOM 2083 C CA . GLU A 1 256 ? 29.354 11.696 -35.633 1.00 68.12 256 GLU A CA 1
ATOM 2084 C C . GLU A 1 256 ? 29.514 12.757 -36.729 1.00 68.12 256 GLU A C 1
ATOM 2086 O O . GLU A 1 256 ? 30.487 12.733 -37.482 1.00 68.12 256 GLU A O 1
ATOM 2091 N N . LEU A 1 257 ? 28.635 13.767 -36.749 1.00 69.00 257 LEU A N 1
ATOM 2092 C CA . LEU A 1 257 ? 28.746 14.910 -37.659 1.00 69.00 257 LEU A CA 1
ATOM 2093 C C . LEU A 1 257 ? 30.028 15.725 -37.401 1.00 69.00 257 LEU A C 1
ATOM 2095 O O . LEU A 1 257 ? 30.716 16.136 -38.339 1.00 69.00 257 LEU A O 1
ATOM 2099 N N . VAL A 1 258 ? 30.378 15.932 -36.129 1.00 72.06 258 VAL A N 1
ATOM 2100 C CA . VAL A 1 258 ? 31.596 16.650 -35.721 1.00 72.06 258 VAL A CA 1
ATOM 2101 C C . VAL A 1 258 ? 32.851 15.841 -36.061 1.00 72.06 258 VAL A C 1
ATOM 2103 O O . VAL A 1 258 ? 33.788 16.391 -36.642 1.00 72.06 258 VAL A O 1
ATOM 2106 N N . ASN A 1 259 ? 32.858 14.533 -35.790 1.00 67.81 259 ASN A N 1
ATOM 2107 C CA . ASN A 1 259 ? 33.994 13.660 -36.104 1.00 67.81 259 ASN A CA 1
ATOM 2108 C C . ASN A 1 259 ? 34.199 13.485 -37.619 1.00 67.81 259 ASN A C 1
ATOM 2110 O O . ASN A 1 259 ? 35.338 13.504 -38.088 1.00 67.81 259 ASN A O 1
ATOM 2114 N N . ALA A 1 260 ? 33.117 13.400 -38.400 1.00 68.38 260 ALA A N 1
ATOM 2115 C CA . ALA A 1 260 ? 33.182 13.356 -39.861 1.00 68.38 260 ALA A CA 1
ATOM 2116 C C . ALA A 1 260 ? 33.743 14.661 -40.453 1.00 68.38 260 ALA A C 1
ATOM 2118 O O . ALA A 1 260 ? 34.539 14.629 -41.392 1.00 68.38 260 ALA A O 1
ATOM 2119 N N . THR A 1 261 ? 33.392 15.811 -39.866 1.00 69.88 261 THR A N 1
ATOM 2120 C CA . THR A 1 261 ? 33.936 17.118 -40.273 1.00 69.88 261 THR A CA 1
ATOM 2121 C C . THR A 1 261 ? 35.424 17.237 -39.930 1.00 69.88 261 THR A C 1
ATOM 2123 O O . THR A 1 261 ? 36.193 17.804 -40.703 1.00 69.88 261 THR A O 1
ATOM 2126 N N . ALA A 1 262 ? 35.862 16.652 -38.811 1.00 74.81 262 ALA A N 1
ATOM 2127 C CA . ALA A 1 262 ? 37.268 16.650 -38.407 1.00 74.81 262 ALA A CA 1
ATOM 2128 C C . ALA A 1 262 ? 38.175 15.796 -39.318 1.00 74.81 262 ALA A C 1
ATOM 2130 O O . ALA A 1 262 ? 39.383 16.027 -39.359 1.00 74.81 262 ALA A O 1
ATOM 2131 N N . GLN A 1 263 ? 37.625 14.834 -40.070 1.00 74.69 263 GLN A N 1
ATOM 2132 C CA . GLN A 1 263 ? 38.412 13.919 -40.906 1.00 74.69 263 GLN A CA 1
ATOM 2133 C C . GLN A 1 263 ? 38.683 14.388 -42.347 1.00 74.69 263 GLN A C 1
ATOM 2135 O O . GLN A 1 263 ? 39.372 13.670 -43.064 1.00 74.69 263 GLN A O 1
ATOM 2140 N N . ASN A 1 264 ? 38.223 15.573 -42.780 1.00 66.44 264 ASN A N 1
ATOM 2141 C CA . ASN A 1 264 ? 38.509 16.210 -44.090 1.00 66.44 264 ASN A CA 1
ATOM 2142 C C . ASN A 1 264 ? 38.321 15.354 -45.370 1.00 66.44 264 ASN A C 1
ATOM 2144 O O . ASN A 1 264 ? 38.539 15.849 -46.475 1.00 66.44 264 ASN A O 1
ATOM 2148 N N . ASN A 1 265 ? 37.853 14.111 -45.272 1.00 60.97 265 ASN A N 1
ATOM 2149 C CA . ASN A 1 265 ? 37.497 13.268 -46.407 1.00 60.97 265 ASN A CA 1
ATOM 2150 C C . ASN A 1 265 ? 36.036 13.529 -46.777 1.00 60.97 265 ASN A C 1
ATOM 2152 O O . ASN A 1 265 ? 35.145 12.713 -46.545 1.00 60.97 265 ASN A O 1
ATOM 2156 N N . ILE A 1 266 ? 35.791 14.715 -47.337 1.00 62.62 266 ILE A N 1
ATOM 2157 C CA . ILE A 1 266 ? 34.489 15.115 -47.873 1.00 62.62 266 ILE A CA 1
ATOM 2158 C C . ILE A 1 266 ? 34.280 14.379 -49.201 1.00 62.62 266 ILE A C 1
ATOM 2160 O O . ILE A 1 266 ? 34.492 14.912 -50.286 1.00 62.62 266 ILE A O 1
ATOM 2164 N N . THR A 1 267 ? 33.859 13.122 -49.114 1.00 60.56 267 THR A N 1
ATOM 2165 C CA . THR A 1 267 ? 33.142 12.460 -50.206 1.00 60.56 267 THR A CA 1
ATOM 2166 C C . THR A 1 267 ? 31.655 12.740 -50.019 1.00 60.56 267 THR A C 1
ATOM 2168 O O . THR A 1 267 ? 31.014 12.227 -49.107 1.00 60.56 267 THR A O 1
ATOM 2171 N N . THR A 1 268 ? 31.116 13.592 -50.888 1.00 62.09 268 THR A N 1
ATOM 2172 C CA . THR A 1 268 ? 29.727 14.077 -50.997 1.00 62.09 268 THR A CA 1
ATOM 2173 C C . THR A 1 268 ? 28.718 12.990 -51.405 1.00 62.09 268 THR A C 1
ATOM 2175 O O . THR A 1 268 ? 27.882 13.192 -52.283 1.00 62.09 268 THR A O 1
ATOM 2178 N N . GLY A 1 269 ? 28.767 11.815 -50.779 1.00 50.44 269 GLY A N 1
ATOM 2179 C CA . GLY A 1 269 ? 27.949 10.666 -51.163 1.00 50.44 269 GLY A CA 1
ATOM 2180 C C . GLY A 1 269 ? 27.319 9.974 -49.967 1.00 50.44 269 GLY A C 1
ATOM 2181 O O . GLY A 1 269 ? 27.941 9.105 -49.376 1.00 50.44 269 GLY A O 1
ATOM 2182 N N . ALA A 1 270 ? 26.065 10.332 -49.687 1.00 52.97 270 ALA A N 1
ATOM 2183 C CA . ALA A 1 270 ? 25.153 9.693 -48.741 1.00 52.97 270 ALA A CA 1
ATOM 2184 C C . ALA A 1 270 ? 25.602 9.717 -47.268 1.00 52.97 270 ALA A C 1
ATOM 2186 O O . ALA A 1 270 ? 26.425 8.922 -46.824 1.00 52.97 270 ALA A O 1
ATOM 2187 N N . LEU A 1 271 ? 24.932 10.566 -46.481 1.00 57.31 271 LEU A N 1
ATOM 2188 C CA . LEU A 1 271 ? 24.668 10.319 -45.062 1.00 57.31 271 LEU A CA 1
ATOM 2189 C C . LEU A 1 271 ? 24.000 8.942 -44.945 1.00 57.31 271 LEU A C 1
ATOM 2191 O O . LEU A 1 271 ? 22.773 8.820 -44.956 1.00 57.31 271 LEU A O 1
ATOM 2195 N N . ARG A 1 272 ? 24.814 7.887 -44.916 1.00 55.28 272 ARG A N 1
ATOM 2196 C CA . ARG A 1 272 ? 24.401 6.550 -44.525 1.00 55.28 272 ARG A CA 1
ATOM 2197 C C . ARG A 1 272 ? 24.021 6.706 -43.064 1.00 55.28 272 ARG A C 1
ATOM 2199 O O . ARG A 1 272 ? 24.901 6.754 -42.218 1.00 55.28 272 ARG A O 1
ATOM 2206 N N . ARG A 1 273 ? 22.725 6.924 -42.812 1.00 54.25 273 ARG A N 1
ATOM 2207 C CA . ARG A 1 273 ? 22.127 6.928 -41.476 1.00 54.25 273 ARG A CA 1
ATOM 2208 C C . ARG A 1 273 ? 22.680 5.685 -40.786 1.00 54.25 273 ARG A C 1
ATOM 2210 O O . ARG A 1 273 ? 22.363 4.575 -41.207 1.00 54.25 273 ARG A O 1
ATOM 2217 N N . THR A 1 274 ? 23.605 5.879 -39.859 1.00 57.62 274 THR A N 1
ATOM 2218 C CA . THR A 1 274 ? 24.227 4.806 -39.103 1.00 57.62 274 THR A CA 1
ATOM 2219 C C . THR A 1 274 ? 23.100 4.118 -38.351 1.00 57.62 274 THR A C 1
ATOM 2221 O O . THR A 1 274 ? 22.429 4.712 -37.512 1.00 57.62 274 THR A O 1
ATOM 2224 N N . GLU A 1 275 ? 22.801 2.879 -38.745 1.00 64.25 275 GLU A N 1
ATOM 2225 C CA . GLU A 1 275 ? 21.709 2.072 -38.183 1.00 64.25 275 GLU A CA 1
ATOM 2226 C C . GLU A 1 275 ? 21.877 1.826 -36.668 1.00 64.25 275 GLU A C 1
ATOM 2228 O O . GLU A 1 275 ? 20.934 1.395 -36.014 1.00 64.25 275 GLU A O 1
ATOM 2233 N N . SER A 1 276 ? 23.031 2.172 -36.087 1.00 70.81 276 SER A N 1
ATOM 2234 C CA . SER A 1 276 ? 23.442 1.804 -34.732 1.00 70.81 276 SER A CA 1
ATOM 2235 C C . SER A 1 276 ? 22.988 2.740 -33.607 1.00 70.81 276 SER A C 1
ATOM 2237 O O . SER A 1 276 ? 22.977 2.314 -32.453 1.00 70.81 276 SER A O 1
ATOM 2239 N N . THR A 1 277 ? 22.570 3.991 -33.859 1.00 82.19 277 THR A N 1
ATOM 2240 C CA . THR A 1 277 ? 22.299 4.922 -32.737 1.00 82.19 277 THR A CA 1
ATOM 2241 C C . THR A 1 277 ? 21.171 4.425 -31.823 1.00 82.19 277 THR A C 1
ATOM 2243 O O . THR A 1 277 ? 21.241 4.600 -30.605 1.00 82.19 277 THR A O 1
ATOM 2246 N N . CYS A 1 278 ? 20.143 3.768 -32.376 1.00 87.00 278 CYS A N 1
ATOM 2247 C CA . CYS A 1 278 ? 19.015 3.249 -31.583 1.00 87.00 278 CYS A CA 1
ATOM 2248 C C . CYS A 1 278 ? 19.275 1.881 -30.976 1.00 87.00 278 CYS A C 1
ATOM 2250 O O . CYS A 1 278 ? 18.572 1.497 -30.038 1.00 87.00 278 CYS A O 1
ATOM 2252 N N . GLU A 1 279 ? 20.283 1.178 -31.477 1.00 89.00 279 GLU A N 1
ATOM 2253 C CA . GLU A 1 279 ? 20.760 -0.060 -30.876 1.00 89.00 279 GLU A CA 1
ATOM 2254 C C . GLU A 1 279 ? 21.480 0.244 -29.560 1.00 89.00 279 GLU A C 1
ATOM 2256 O O . GLU A 1 279 ? 21.269 -0.471 -28.588 1.00 89.00 279 GLU A O 1
ATOM 2261 N N . GLU A 1 280 ? 22.226 1.353 -29.486 1.00 88.56 280 GLU A N 1
ATOM 2262 C CA . GLU A 1 280 ? 22.978 1.753 -28.287 1.00 88.56 280 GLU A CA 1
ATOM 2263 C C . GLU A 1 280 ? 22.170 2.635 -27.318 1.00 88.56 280 GLU A C 1
ATOM 2265 O O . GLU A 1 280 ? 22.239 2.463 -26.101 1.00 88.56 280 GLU A O 1
ATOM 2270 N N . ASN A 1 281 ? 21.368 3.572 -27.839 1.00 89.12 281 ASN A N 1
ATOM 2271 C CA . ASN A 1 281 ? 20.652 4.569 -27.025 1.00 89.12 281 ASN A CA 1
ATOM 2272 C C . ASN A 1 281 ? 19.144 4.306 -26.899 1.00 89.12 281 ASN A C 1
ATOM 2274 O O . ASN A 1 281 ? 18.398 5.123 -26.342 1.00 89.12 281 ASN A O 1
ATOM 2278 N N . GLY A 1 282 ? 18.680 3.165 -27.408 1.00 91.69 282 GLY A N 1
ATOM 2279 C CA . GLY A 1 282 ? 17.282 2.769 -27.350 1.00 91.69 282 GLY A CA 1
ATOM 2280 C C . GLY A 1 282 ? 16.742 2.613 -25.919 1.00 91.69 282 GLY A C 1
ATOM 2281 O O . GLY A 1 282 ? 17.489 2.475 -24.939 1.00 91.69 282 GLY A O 1
ATOM 2282 N N . PRO A 1 283 ? 15.409 2.623 -25.754 1.00 94.00 283 PRO A N 1
ATOM 2283 C CA . PRO A 1 283 ? 14.793 2.331 -24.465 1.00 94.00 283 PRO A CA 1
ATOM 2284 C C . PRO A 1 283 ? 15.183 0.922 -23.985 1.00 94.00 283 PRO A C 1
ATOM 2286 O O . PRO A 1 283 ? 15.092 -0.046 -24.732 1.00 94.00 283 PRO A O 1
ATOM 2289 N N . GLY A 1 284 ? 15.623 0.815 -22.729 1.00 89.69 284 GLY A N 1
ATOM 2290 C CA . GLY A 1 284 ? 16.002 -0.458 -22.099 1.00 89.69 284 GLY A CA 1
ATOM 2291 C C . GLY A 1 284 ? 17.459 -0.899 -22.274 1.00 89.69 284 GLY A C 1
ATOM 2292 O O . GLY A 1 284 ? 17.882 -1.790 -21.548 1.00 89.69 284 GLY A O 1
ATOM 2293 N N . VAL A 1 285 ? 18.248 -0.260 -23.146 1.00 90.12 285 VAL A N 1
ATOM 2294 C CA . VAL A 1 285 ? 19.630 -0.700 -23.450 1.00 90.12 285 VAL A CA 1
ATOM 2295 C C . VAL A 1 285 ? 20.637 -0.357 -22.339 1.00 90.12 285 VAL A C 1
ATOM 2297 O O . VAL A 1 285 ? 21.628 -1.049 -22.148 1.00 90.12 285 VAL A O 1
ATOM 2300 N N . VAL A 1 286 ? 20.366 0.682 -21.544 1.00 88.00 286 VAL A N 1
ATOM 2301 C CA . VAL A 1 286 ? 21.301 1.191 -20.515 1.00 88.00 286 VAL A CA 1
ATOM 2302 C C . VAL A 1 286 ? 21.395 0.284 -19.277 1.00 88.00 286 VAL A C 1
ATOM 2304 O O . VAL A 1 286 ? 22.330 0.405 -18.487 1.00 88.00 286 VAL A O 1
ATOM 2307 N N . GLU A 1 287 ? 20.429 -0.608 -19.063 1.00 88.88 287 GLU A N 1
ATOM 2308 C CA . GLU A 1 287 ? 20.347 -1.406 -17.838 1.00 88.88 287 GLU A CA 1
ATOM 2309 C C . GLU A 1 287 ? 20.922 -2.808 -18.037 1.00 88.88 287 GLU A C 1
ATOM 2311 O O . GLU A 1 287 ? 20.699 -3.460 -19.054 1.00 88.88 287 GLU A O 1
ATOM 2316 N N . LEU A 1 288 ? 21.631 -3.304 -17.021 1.00 92.31 288 LEU A N 1
ATOM 2317 C CA . LEU A 1 288 ? 22.081 -4.691 -16.996 1.00 92.31 288 LEU A CA 1
ATOM 2318 C C . LEU A 1 288 ? 20.865 -5.624 -17.014 1.00 92.31 288 LEU A C 1
ATOM 2320 O O . LEU A 1 288 ? 20.003 -5.545 -16.135 1.00 92.31 288 LEU A O 1
ATOM 2324 N N . TYR A 1 289 ? 20.840 -6.548 -17.973 1.00 92.38 289 TYR A N 1
ATOM 2325 C CA . TYR A 1 289 ? 19.725 -7.467 -18.204 1.00 92.38 289 TYR A CA 1
ATOM 2326 C C . TYR A 1 289 ? 19.238 -8.177 -16.929 1.00 92.38 289 TYR A C 1
ATOM 2328 O O . TYR A 1 289 ? 18.052 -8.150 -16.594 1.00 92.38 289 TYR A O 1
ATOM 2336 N N . TRP A 1 290 ? 20.170 -8.737 -16.154 1.00 93.75 290 TRP A N 1
ATOM 2337 C CA . TRP A 1 290 ? 19.861 -9.428 -14.901 1.00 93.75 290 TRP A CA 1
ATOM 2338 C C . TRP A 1 290 ? 19.245 -8.515 -13.843 1.00 93.75 290 TRP A C 1
ATOM 2340 O O . TRP A 1 290 ? 18.318 -8.924 -13.146 1.00 93.75 290 TRP A O 1
ATOM 2350 N N . VAL A 1 291 ? 19.713 -7.269 -13.739 1.00 93.94 291 VAL A N 1
ATOM 2351 C CA . VAL A 1 291 ? 19.134 -6.282 -12.815 1.00 93.94 291 VAL A CA 1
ATOM 2352 C C . VAL A 1 291 ? 17.697 -5.975 -13.222 1.00 93.94 291 VAL A C 1
ATOM 2354 O O . VAL A 1 291 ? 16.825 -5.863 -12.364 1.00 93.94 291 VAL A O 1
ATOM 2357 N N . LEU A 1 292 ? 17.421 -5.908 -14.523 1.00 93.25 292 LEU A N 1
ATOM 2358 C CA . LEU A 1 292 ? 16.096 -5.623 -15.059 1.00 93.25 292 LEU A CA 1
ATOM 2359 C C . LEU A 1 292 ? 15.105 -6.779 -14.811 1.00 93.25 292 LEU A C 1
ATOM 2361 O O . LEU A 1 292 ? 13.970 -6.524 -14.410 1.00 93.25 292 LEU A O 1
ATOM 2365 N N . ILE A 1 293 ? 15.533 -8.041 -14.946 1.00 94.69 293 ILE A N 1
ATOM 2366 C CA . ILE A 1 293 ? 14.705 -9.204 -14.569 1.00 94.69 293 ILE A CA 1
ATOM 2367 C C . ILE A 1 293 ? 14.481 -9.257 -13.058 1.00 94.69 293 ILE A C 1
ATOM 2369 O O . ILE A 1 293 ? 13.345 -9.389 -12.604 1.00 94.69 293 ILE A O 1
ATOM 2373 N N . VAL A 1 294 ? 15.552 -9.171 -12.263 1.00 95.31 294 VAL A N 1
ATOM 2374 C CA . VAL A 1 294 ? 15.460 -9.299 -10.802 1.00 95.31 294 VAL A CA 1
ATOM 2375 C C . VAL A 1 294 ? 14.607 -8.176 -10.228 1.00 95.31 294 VAL A C 1
ATOM 2377 O O . VAL A 1 294 ? 13.733 -8.442 -9.410 1.00 95.31 294 VAL A O 1
ATOM 2380 N N . SER A 1 295 ? 14.790 -6.939 -10.690 1.00 94.19 295 SER A N 1
ATOM 2381 C CA . SER A 1 295 ? 13.963 -5.810 -10.256 1.00 94.19 295 SER A CA 1
ATOM 2382 C C . SER A 1 295 ? 12.500 -5.922 -10.684 1.00 94.19 295 SER A C 1
ATOM 2384 O O . SER A 1 295 ? 11.641 -5.335 -10.030 1.00 94.19 295 SER A O 1
ATOM 2386 N N . TRP A 1 296 ? 12.196 -6.704 -11.725 1.00 94.06 296 TRP A N 1
ATOM 2387 C CA . TRP A 1 296 ? 10.822 -7.000 -12.119 1.00 94.06 296 TRP A CA 1
ATOM 2388 C C . TRP A 1 296 ? 10.183 -8.091 -11.257 1.00 94.06 296 TRP A C 1
ATOM 2390 O O . TRP A 1 296 ? 9.061 -7.930 -10.775 1.00 94.06 296 TRP A O 1
ATOM 2400 N N . LEU A 1 297 ? 10.899 -9.199 -11.050 1.00 95.81 297 LEU A N 1
ATOM 2401 C CA . LEU A 1 297 ? 10.377 -10.383 -10.366 1.00 95.81 297 LEU A CA 1
ATOM 2402 C C . LEU A 1 297 ? 10.387 -10.247 -8.843 1.00 95.81 297 LEU A C 1
ATOM 2404 O O . LEU A 1 297 ? 9.456 -10.705 -8.186 1.00 95.81 297 LEU A O 1
ATOM 2408 N N . LEU A 1 298 ? 11.416 -9.622 -8.268 1.00 95.81 298 LEU A N 1
ATOM 2409 C CA . LEU A 1 298 ? 11.573 -9.515 -6.818 1.00 95.81 298 LEU A CA 1
ATOM 2410 C C . LEU A 1 298 ? 10.360 -8.849 -6.152 1.00 95.81 298 LEU A C 1
ATOM 2412 O O . LEU A 1 298 ? 9.825 -9.425 -5.204 1.00 95.81 298 LEU A O 1
ATOM 2416 N N . PRO A 1 299 ? 9.848 -7.707 -6.641 1.00 92.75 299 PRO A N 1
ATOM 2417 C CA . PRO A 1 299 ? 8.708 -7.078 -5.998 1.00 92.75 299 PRO A CA 1
ATOM 2418 C C . PRO A 1 299 ? 7.393 -7.834 -6.224 1.00 92.75 299 PRO A C 1
ATOM 2420 O O . PRO A 1 299 ? 6.549 -7.874 -5.331 1.00 92.75 299 PRO A O 1
ATOM 2423 N N . LEU A 1 300 ? 7.243 -8.511 -7.371 1.00 94.19 300 LEU A N 1
ATOM 2424 C CA . LEU A 1 300 ? 6.125 -9.428 -7.608 1.00 94.19 300 LEU A CA 1
ATOM 2425 C C . LEU A 1 300 ? 6.106 -10.531 -6.542 1.00 94.19 300 LEU A C 1
ATOM 2427 O O . LEU A 1 300 ? 5.075 -10.764 -5.914 1.00 94.19 300 LEU A O 1
ATOM 2431 N N . LEU A 1 301 ? 7.254 -11.164 -6.287 1.00 96.31 301 LEU A N 1
ATOM 2432 C CA . LEU A 1 301 ? 7.385 -12.184 -5.246 1.00 96.31 301 LEU A CA 1
ATOM 2433 C C . LEU A 1 301 ? 7.039 -11.631 -3.859 1.00 96.31 301 LEU A C 1
ATOM 2435 O O . LEU A 1 301 ? 6.322 -12.298 -3.117 1.00 96.31 301 LEU A O 1
ATOM 2439 N N . LEU A 1 302 ? 7.477 -10.413 -3.520 1.00 96.38 302 LEU A N 1
ATOM 2440 C CA . LEU A 1 302 ? 7.131 -9.778 -2.243 1.00 96.38 302 LEU A CA 1
ATOM 2441 C C . LEU A 1 302 ? 5.619 -9.590 -2.076 1.00 96.38 302 LEU A C 1
ATOM 2443 O O . LEU A 1 302 ? 5.095 -9.869 -1.001 1.00 96.38 302 LEU A O 1
ATOM 2447 N N . VAL A 1 303 ? 4.904 -9.168 -3.123 1.00 95.94 303 VAL A N 1
ATOM 2448 C CA . VAL A 1 303 ? 3.436 -9.028 -3.082 1.00 95.94 303 VAL A CA 1
ATOM 2449 C C . VAL A 1 303 ? 2.757 -10.372 -2.836 1.00 95.94 303 VAL A C 1
ATOM 2451 O O . VAL A 1 303 ? 1.863 -10.456 -1.995 1.00 95.94 303 VAL A O 1
ATOM 2454 N N . TRP A 1 304 ? 3.191 -11.433 -3.521 1.00 95.31 304 TRP A N 1
ATOM 2455 C CA . TRP A 1 304 ? 2.635 -12.774 -3.317 1.00 95.31 304 TRP A CA 1
ATOM 2456 C C . TRP A 1 304 ? 2.944 -13.327 -1.930 1.00 95.31 304 TRP A C 1
ATOM 2458 O O . TRP A 1 304 ? 2.062 -13.907 -1.302 1.00 95.31 304 TRP A O 1
ATOM 2468 N N . ILE A 1 305 ? 4.156 -13.111 -1.417 1.00 96.75 305 ILE A N 1
ATOM 2469 C CA . ILE A 1 305 ? 4.516 -13.486 -0.045 1.00 96.75 305 ILE A CA 1
ATOM 2470 C C . ILE A 1 305 ? 3.626 -12.737 0.952 1.00 96.75 305 ILE A C 1
ATOM 2472 O O . ILE A 1 305 ? 3.066 -13.361 1.849 1.00 96.75 305 ILE A O 1
ATOM 2476 N N . SER A 1 306 ? 3.434 -11.428 0.777 1.00 96.12 306 SER A N 1
ATOM 2477 C CA . SER A 1 306 ? 2.539 -10.634 1.625 1.00 96.12 306 SER A CA 1
ATOM 2478 C C . SER A 1 306 ? 1.089 -11.125 1.557 1.00 96.12 306 SER A C 1
ATOM 2480 O O . SER A 1 306 ? 0.441 -11.236 2.593 1.00 96.12 306 SER A O 1
ATOM 2482 N N . LEU A 1 307 ? 0.595 -11.509 0.374 1.00 94.25 307 LEU A N 1
ATOM 2483 C CA . LEU A 1 307 ? -0.733 -12.108 0.205 1.00 94.25 307 LEU A CA 1
ATOM 2484 C C . LEU A 1 307 ? -0.859 -13.452 0.939 1.00 94.25 307 LEU A C 1
ATOM 2486 O O . LEU A 1 307 ? -1.877 -13.706 1.579 1.00 94.25 307 LEU A O 1
ATOM 2490 N N . LEU A 1 308 ? 0.165 -14.307 0.859 1.00 94.81 308 LEU A N 1
ATOM 2491 C CA . LEU A 1 308 ? 0.203 -15.593 1.563 1.00 94.81 308 LEU A CA 1
ATOM 2492 C C . LEU A 1 308 ? 0.280 -15.426 3.087 1.00 94.81 308 LEU A C 1
ATOM 2494 O O . LEU A 1 308 ? -0.132 -16.329 3.811 1.00 94.81 308 LEU A O 1
ATOM 2498 N N . LEU A 1 309 ? 0.779 -14.286 3.571 1.00 95.38 309 LEU A N 1
ATOM 2499 C CA . LEU A 1 309 ? 0.823 -13.945 4.993 1.00 95.38 309 LEU A CA 1
ATOM 2500 C C . LEU A 1 309 ? -0.497 -13.364 5.521 1.00 95.38 309 LEU A C 1
ATOM 2502 O O . LEU A 1 309 ? -0.712 -13.429 6.730 1.00 95.38 309 LEU A O 1
ATOM 2506 N N . LEU A 1 310 ? -1.399 -12.861 4.663 1.00 93.31 310 LEU A N 1
ATOM 2507 C CA . LEU A 1 310 ? -2.677 -12.276 5.105 1.00 93.31 310 LEU A CA 1
ATOM 2508 C C . LEU A 1 310 ? -3.520 -13.221 5.984 1.00 93.31 310 LEU A C 1
ATOM 2510 O O . LEU A 1 310 ? -3.959 -12.773 7.040 1.00 93.31 310 LEU A O 1
ATOM 2514 N N . PRO A 1 311 ? -3.700 -14.521 5.664 1.00 91.19 311 PRO A N 1
ATOM 2515 C CA . PRO A 1 311 ? -4.451 -15.439 6.529 1.00 91.19 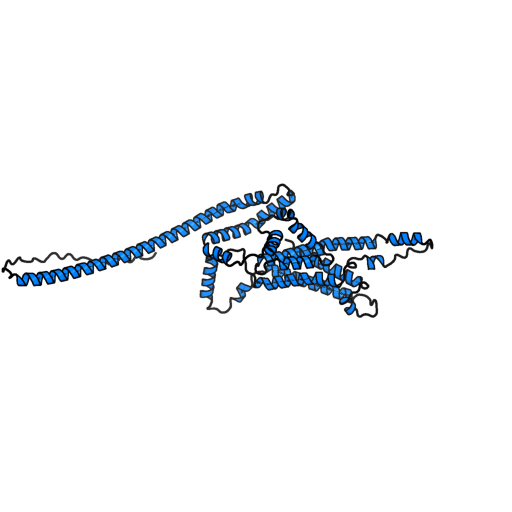311 PRO A CA 1
ATOM 2516 C C . PRO A 1 311 ? -3.832 -15.643 7.919 1.00 91.19 311 PRO A C 1
ATOM 2518 O O . PRO A 1 311 ? -4.523 -16.067 8.841 1.00 91.19 311 PRO A O 1
ATOM 2521 N N . CYS A 1 312 ? -2.530 -15.379 8.067 1.00 93.44 312 CYS A N 1
ATOM 2522 C CA . CYS A 1 312 ? -1.809 -15.499 9.333 1.00 93.44 312 CYS A CA 1
ATOM 2523 C C . CYS A 1 312 ? -1.725 -14.173 10.104 1.00 93.44 312 CYS A C 1
ATOM 2525 O O . CYS A 1 312 ? -1.318 -14.172 11.269 1.00 93.44 312 CYS A O 1
ATOM 2527 N N . SER A 1 313 ? -2.056 -13.053 9.460 1.00 93.19 313 SER A N 1
ATOM 2528 C CA . SER A 1 313 ? -2.040 -11.734 10.086 1.00 93.19 313 SER A CA 1
ATOM 2529 C C . SER A 1 313 ? -3.245 -11.534 11.004 1.00 93.19 313 SER A C 1
ATOM 2531 O O . SER A 1 313 ? -4.280 -12.186 10.867 1.00 93.19 313 SER A O 1
ATOM 2533 N N . LYS A 1 314 ? -3.079 -10.668 12.001 1.00 89.00 314 LYS A N 1
ATOM 2534 C CA . LYS A 1 314 ? -4.121 -10.277 12.944 1.00 89.00 314 LYS A CA 1
ATOM 2535 C C . LYS A 1 314 ? -4.487 -8.826 12.674 1.00 89.00 314 LYS A C 1
ATOM 2537 O O . LYS A 1 314 ? -3.609 -7.994 12.454 1.00 89.00 314 LYS A O 1
ATOM 2542 N N . ASP A 1 315 ? -5.770 -8.525 12.766 1.00 85.88 315 ASP A N 1
ATOM 2543 C CA . ASP A 1 315 ? -6.243 -7.150 12.827 1.00 85.88 315 ASP A CA 1
ATOM 2544 C C . ASP A 1 315 ? -5.845 -6.558 14.191 1.00 85.88 315 ASP A C 1
ATOM 2546 O O . ASP A 1 315 ? -6.306 -7.029 15.236 1.00 85.88 315 ASP A O 1
ATOM 2550 N N . LYS A 1 316 ? -4.898 -5.612 14.188 1.00 80.75 316 LYS A N 1
ATOM 2551 C CA . LYS A 1 316 ? -4.390 -4.942 15.399 1.00 80.75 316 LYS A CA 1
ATOM 2552 C C . LYS A 1 316 ? -5.056 -3.591 15.660 1.00 80.75 316 LYS A C 1
ATOM 2554 O O . LYS A 1 316 ? -4.820 -3.016 16.717 1.00 80.75 316 LYS A O 1
ATOM 2559 N N . GLY A 1 317 ? -5.839 -3.082 14.708 1.00 68.56 317 GLY A N 1
ATOM 2560 C CA . GLY A 1 317 ? -6.473 -1.768 14.805 1.00 68.56 317 GLY A CA 1
ATOM 2561 C C . GLY A 1 317 ? -7.902 -1.834 15.327 1.00 68.56 317 GLY A C 1
ATOM 2562 O O . GLY A 1 317 ? -8.346 -0.906 15.993 1.00 68.56 317 GLY A O 1
ATOM 2563 N N . ARG A 1 318 ? -8.614 -2.935 15.064 1.00 67.00 318 ARG A N 1
ATOM 2564 C CA . ARG A 1 318 ? -10.039 -3.029 15.376 1.00 67.00 318 ARG A CA 1
ATOM 2565 C C . ARG A 1 318 ? -10.293 -3.629 16.760 1.00 67.00 318 ARG A C 1
ATOM 2567 O O . ARG A 1 318 ? -10.017 -4.805 17.012 1.00 67.00 318 ARG A O 1
ATOM 2574 N N . SER A 1 319 ? -10.850 -2.827 17.661 1.00 64.38 319 SER A N 1
ATOM 2575 C CA . SER A 1 319 ? -11.249 -3.238 19.009 1.00 64.38 319 SER A CA 1
ATOM 2576 C C . SER A 1 319 ? -12.429 -4.212 18.937 1.00 64.38 319 SER A C 1
ATOM 2578 O O . SER A 1 319 ? -13.554 -3.818 18.696 1.00 64.38 319 SER A O 1
ATOM 2580 N N . LYS A 1 320 ? -12.217 -5.523 19.091 1.00 63.78 320 LYS A N 1
ATOM 2581 C CA . LYS A 1 320 ? -13.306 -6.501 18.904 1.00 63.78 320 LYS A CA 1
ATOM 2582 C C . LYS A 1 320 ? -14.424 -6.329 19.940 1.00 63.78 320 LYS A C 1
ATOM 2584 O O . LYS A 1 320 ? -14.183 -6.404 21.140 1.00 63.78 320 LYS A O 1
ATOM 2589 N N . LEU A 1 321 ? -15.664 -6.188 19.467 1.00 58.62 321 LEU A N 1
ATOM 2590 C CA . LEU A 1 321 ? -16.855 -6.158 20.319 1.00 58.62 321 LEU A CA 1
ATOM 2591 C C . LEU A 1 321 ? -17.035 -7.505 21.037 1.00 58.62 321 LEU A C 1
ATOM 2593 O O . LEU A 1 321 ? -17.320 -8.528 20.404 1.00 58.62 321 LEU A O 1
ATOM 2597 N N . LYS A 1 322 ? -16.939 -7.493 22.371 1.00 65.44 322 LYS A N 1
ATOM 2598 C CA . LYS A 1 322 ? -17.134 -8.674 23.226 1.00 65.44 322 LYS A CA 1
ATOM 2599 C C . LYS A 1 322 ? -18.487 -9.346 22.985 1.00 65.44 322 LYS A C 1
ATOM 2601 O O . LYS A 1 322 ? -18.554 -10.567 22.922 1.00 65.44 322 LYS A O 1
ATOM 2606 N N . ILE A 1 323 ? -19.544 -8.562 22.758 1.00 63.91 323 ILE A N 1
ATOM 2607 C CA . ILE A 1 323 ? -20.895 -9.075 22.480 1.00 63.91 323 ILE A CA 1
ATOM 2608 C C . ILE A 1 323 ? -20.925 -9.909 21.196 1.00 63.91 323 ILE A C 1
ATOM 2610 O O . ILE A 1 323 ? -21.559 -10.960 21.168 1.00 63.91 323 ILE A O 1
ATOM 2614 N N . LEU A 1 324 ? -20.218 -9.489 20.143 1.00 65.19 324 LEU A N 1
ATOM 2615 C CA . LEU A 1 324 ? -20.128 -10.259 18.899 1.00 65.19 324 LEU A CA 1
ATOM 2616 C C . LEU A 1 324 ? -19.304 -11.529 19.088 1.00 65.19 324 LEU A C 1
ATOM 2618 O O . LEU A 1 324 ? -19.656 -12.562 18.526 1.00 65.19 324 LEU A O 1
ATOM 2622 N N . GLU A 1 325 ? -18.232 -11.484 19.882 1.00 74.31 325 GLU A N 1
ATOM 2623 C CA . GLU A 1 325 ? -17.477 -12.694 20.212 1.00 74.31 325 GLU A CA 1
ATOM 2624 C C . GLU A 1 325 ? -18.291 -13.667 21.066 1.00 74.31 325 GLU A C 1
ATOM 2626 O O . GLU A 1 325 ? -18.264 -14.867 20.808 1.00 74.31 325 GLU A O 1
ATOM 2631 N N . GLU A 1 326 ? -19.038 -13.179 22.054 1.00 78.31 326 GLU A N 1
ATOM 2632 C CA . GLU A 1 326 ? -19.922 -13.994 22.885 1.00 78.31 326 GLU A CA 1
ATOM 2633 C C . GLU A 1 326 ? -21.089 -14.564 22.077 1.00 78.31 326 GLU A C 1
ATOM 2635 O O . GLU A 1 326 ? -21.385 -15.751 22.199 1.00 78.31 326 GLU A O 1
ATOM 2640 N N . ALA A 1 327 ? -21.713 -13.763 21.209 1.00 75.12 327 ALA A N 1
ATOM 2641 C CA . ALA A 1 327 ? -22.742 -14.226 20.284 1.00 75.12 327 ALA A CA 1
ATOM 2642 C C . ALA A 1 327 ? -22.181 -15.285 19.329 1.00 75.12 327 ALA A C 1
ATOM 2644 O O . ALA A 1 327 ? -22.785 -16.339 19.164 1.00 75.12 327 ALA A O 1
ATOM 2645 N N . LYS A 1 328 ? -20.981 -15.070 18.778 1.00 79.06 328 LYS A N 1
ATOM 2646 C CA . LYS A 1 328 ? -20.312 -16.038 17.902 1.00 79.06 328 LYS A CA 1
ATOM 2647 C C . LYS A 1 328 ? -19.926 -17.320 18.643 1.00 79.06 328 LYS A C 1
ATOM 2649 O O . LYS A 1 328 ? -20.082 -18.395 18.081 1.00 79.06 328 LYS A O 1
ATOM 2654 N N . LYS A 1 329 ? -19.468 -17.235 19.897 1.00 83.12 329 LYS A N 1
ATOM 2655 C CA . LYS A 1 329 ? -19.195 -18.408 20.747 1.00 83.12 329 LYS A CA 1
ATOM 2656 C C . LYS A 1 329 ? -20.476 -19.181 21.064 1.00 83.12 329 LYS A C 1
ATOM 2658 O O . LYS A 1 329 ? -20.442 -20.408 21.059 1.00 83.12 329 LYS A O 1
ATOM 2663 N N . LYS A 1 330 ? -21.596 -18.485 21.299 1.00 81.88 330 LYS A N 1
ATOM 2664 C CA . LYS A 1 330 ? -22.918 -19.109 21.468 1.00 81.88 330 LYS A CA 1
ATOM 2665 C C . LYS A 1 330 ? -23.378 -19.795 20.182 1.00 81.88 330 LYS A C 1
ATOM 2667 O O . LYS A 1 330 ? -23.735 -20.962 20.235 1.00 81.88 330 LYS A O 1
ATOM 2672 N N . GLU A 1 331 ? -23.264 -19.133 19.030 1.00 79.62 331 GLU A N 1
ATOM 2673 C CA . GLU A 1 331 ? -23.547 -19.739 17.720 1.00 79.62 331 GLU A CA 1
ATOM 2674 C C . GLU A 1 331 ? -22.644 -20.946 17.426 1.00 79.62 331 GLU A C 1
ATOM 2676 O O . GLU A 1 331 ? -23.110 -21.940 16.882 1.00 79.62 331 GLU A O 1
ATOM 2681 N N . GLU A 1 332 ? -21.357 -20.897 17.783 1.00 78.31 332 GLU A N 1
ATOM 2682 C CA . GLU A 1 332 ? -20.426 -22.018 17.600 1.00 78.31 332 GLU A CA 1
ATOM 2683 C C . GLU A 1 332 ? -20.745 -23.189 18.543 1.00 78.31 332 GLU A C 1
ATOM 2685 O O . GLU A 1 332 ? -20.647 -24.343 18.127 1.00 78.31 332 GLU A O 1
ATOM 2690 N N . GLN A 1 333 ? -21.179 -22.922 19.779 1.00 79.25 333 GLN A N 1
ATOM 2691 C CA . GLN A 1 333 ? -21.631 -23.965 20.708 1.00 79.25 333 GLN A CA 1
ATOM 2692 C C . GLN A 1 333 ? -22.974 -24.579 20.302 1.00 79.25 333 GLN A C 1
ATOM 2694 O O . GLN A 1 333 ? -23.143 -25.792 20.418 1.00 79.25 333 GLN A O 1
ATOM 2699 N N . GLU A 1 334 ? -23.913 -23.777 19.804 1.00 78.44 334 GLU A N 1
ATOM 2700 C CA . GLU A 1 334 ? -25.225 -24.254 19.351 1.00 78.44 334 GLU A CA 1
ATOM 2701 C C . GLU A 1 334 ? -25.145 -24.919 17.959 1.00 78.44 334 GLU A C 1
ATOM 2703 O O . GLU A 1 334 ? -25.851 -25.891 17.681 1.00 78.44 334 GLU A O 1
ATOM 2708 N N . GLY A 1 335 ? -24.226 -24.461 17.101 1.00 61.34 335 GLY A N 1
ATOM 2709 C CA . GLY A 1 335 ? -24.023 -24.927 15.725 1.00 61.34 335 GLY A CA 1
ATOM 2710 C C . GLY A 1 335 ? -23.067 -26.114 15.553 1.00 61.34 335 GLY A C 1
ATOM 2711 O O . GLY A 1 335 ? -23.043 -26.721 14.482 1.00 61.34 335 GLY A O 1
ATOM 2712 N N . ALA A 1 336 ? -22.324 -26.523 16.589 1.00 57.12 336 ALA A N 1
ATOM 2713 C CA . ALA A 1 336 ? -21.409 -27.675 16.535 1.00 57.12 336 ALA A CA 1
ATOM 2714 C C . ALA A 1 336 ? -22.100 -29.039 16.296 1.00 57.12 336 ALA A C 1
ATOM 2716 O O . ALA A 1 336 ? -21.424 -30.058 16.156 1.00 57.12 336 ALA A O 1
ATOM 2717 N N . SER A 1 337 ? -23.434 -29.078 16.212 1.00 58.41 337 SER A N 1
ATOM 2718 C CA . SER A 1 337 ? -24.198 -30.288 15.891 1.00 58.41 337 SER A CA 1
ATOM 2719 C C . SER A 1 337 ? -24.380 -30.556 14.388 1.00 58.41 337 SER A C 1
ATOM 2721 O O . SER A 1 337 ? -24.786 -31.661 14.037 1.00 58.41 337 SER A O 1
ATOM 2723 N N . ASN A 1 338 ? -24.012 -29.630 13.489 1.00 54.72 338 ASN A N 1
ATOM 2724 C CA . ASN A 1 338 ? -24.069 -29.852 12.038 1.00 54.72 338 ASN A CA 1
ATOM 2725 C C . ASN A 1 338 ? -22.710 -29.578 11.368 1.00 54.72 338 ASN A C 1
ATOM 2727 O O . ASN A 1 338 ? -22.365 -28.452 11.014 1.00 54.72 338 ASN A O 1
ATOM 2731 N N . LEU A 1 339 ? -21.932 -30.652 11.187 1.00 53.19 339 LEU A N 1
ATOM 2732 C CA . LEU A 1 339 ? -20.675 -30.695 10.432 1.00 53.19 339 LEU A CA 1
ATOM 2733 C C . LEU A 1 339 ? -20.879 -30.144 9.001 1.00 53.19 339 LEU A C 1
ATOM 2735 O O . LEU A 1 339 ? -21.368 -30.855 8.125 1.00 53.19 339 LEU A O 1
ATOM 2739 N N . GLY A 1 340 ? -20.491 -28.893 8.738 1.00 56.06 340 GLY A N 1
ATOM 2740 C CA . GLY A 1 340 ? -20.455 -28.376 7.361 1.00 56.06 340 GLY A CA 1
ATOM 2741 C C . GLY A 1 340 ? -20.172 -26.884 7.164 1.00 56.06 340 GLY A C 1
ATOM 2742 O O . GLY A 1 340 ? -19.801 -26.495 6.061 1.00 56.06 340 GLY A O 1
ATOM 2743 N N . GLU A 1 341 ? -20.302 -26.034 8.188 1.00 54.47 341 GLU A N 1
ATOM 2744 C CA . GLU A 1 341 ? -20.358 -24.572 7.970 1.00 54.47 341 GLU A CA 1
ATOM 2745 C C . GLU A 1 341 ? -19.048 -23.800 8.248 1.00 54.47 341 GLU A C 1
ATOM 2747 O O . GLU A 1 341 ? -18.939 -22.608 7.951 1.00 54.47 341 GLU A O 1
ATOM 2752 N N . SER A 1 342 ? -18.000 -24.468 8.746 1.00 53.34 342 SER A N 1
ATOM 2753 C CA . SER A 1 342 ? -16.713 -23.813 9.055 1.00 53.34 342 SER A CA 1
ATOM 2754 C C . SER A 1 342 ? -15.988 -23.273 7.803 1.00 53.34 342 SER A C 1
ATOM 2756 O O . SER A 1 342 ? -15.330 -22.233 7.861 1.00 53.34 342 SER A O 1
ATOM 2758 N N . ASP A 1 343 ? -16.212 -23.876 6.629 1.00 56.38 343 ASP A N 1
ATOM 2759 C CA . ASP A 1 343 ? -15.617 -23.430 5.358 1.00 56.38 343 ASP A CA 1
ATOM 2760 C C . ASP A 1 343 ? -16.269 -22.161 4.768 1.00 56.38 343 ASP A C 1
ATOM 2762 O O . ASP A 1 343 ? -15.700 -21.512 3.882 1.00 56.38 343 ASP A O 1
ATOM 2766 N N . ALA A 1 344 ? -17.453 -21.756 5.246 1.00 57.19 344 ALA A N 1
ATOM 2767 C CA . ALA A 1 344 ? -18.142 -20.568 4.735 1.00 57.19 344 ALA A CA 1
ATOM 2768 C C . ALA A 1 344 ? -17.604 -19.256 5.341 1.00 57.19 344 ALA A C 1
ATOM 2770 O O . ALA A 1 344 ? -17.551 -18.236 4.646 1.00 57.19 344 ALA A O 1
ATOM 2771 N N . LYS A 1 345 ? -17.151 -19.269 6.607 1.00 52.19 345 LYS A N 1
ATOM 2772 C CA . LYS A 1 345 ? -16.634 -18.069 7.304 1.00 52.19 345 LYS A CA 1
ATOM 2773 C C . LYS A 1 345 ? -15.208 -17.691 6.873 1.00 52.19 345 LYS A C 1
ATOM 2775 O O . LYS A 1 345 ? -14.914 -16.502 6.776 1.00 52.19 345 LYS A O 1
ATOM 2780 N N . LEU A 1 346 ? -14.367 -18.656 6.485 1.00 55.53 346 LEU A N 1
ATOM 2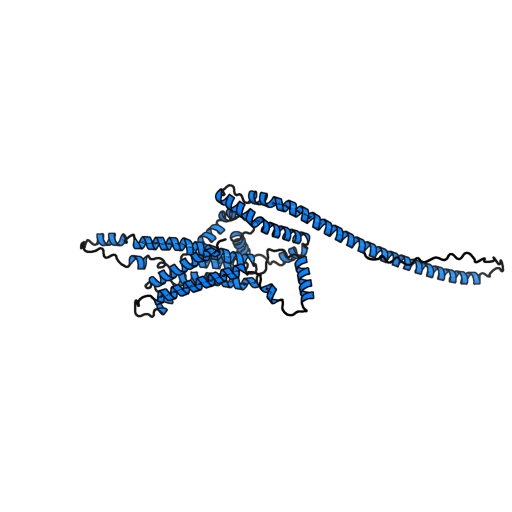781 C CA . LEU A 1 346 ? -13.043 -18.395 5.885 1.00 55.53 346 LEU A CA 1
ATOM 2782 C C . LEU A 1 346 ? -13.124 -17.726 4.497 1.00 55.53 346 LEU A C 1
ATOM 2784 O O . LEU A 1 346 ? -12.144 -17.165 4.012 1.00 55.53 346 LEU A O 1
ATOM 2788 N N . LYS A 1 347 ? -14.294 -17.742 3.845 1.00 53.69 347 LYS A N 1
ATOM 2789 C CA . LYS A 1 347 ? -14.451 -17.326 2.443 1.00 53.69 347 LYS A CA 1
ATOM 2790 C C . LYS A 1 347 ? -14.643 -15.822 2.203 1.00 53.69 347 LYS A C 1
ATOM 2792 O O . LYS A 1 347 ? -14.708 -15.432 1.038 1.00 53.69 347 LYS A O 1
ATOM 2797 N N . LYS A 1 348 ? -14.744 -14.970 3.236 1.00 61.66 348 LYS A N 1
ATOM 2798 C CA . LYS A 1 348 ? -15.081 -13.536 3.047 1.00 61.66 348 LYS A CA 1
ATOM 2799 C C . LYS A 1 348 ? -13.990 -12.513 3.384 1.00 61.66 348 LYS A C 1
ATOM 2801 O O . LYS A 1 348 ? -14.102 -11.387 2.901 1.00 61.66 348 LYS A O 1
ATOM 2806 N N . GLN A 1 349 ? -12.934 -12.856 4.118 1.00 60.94 349 GLN A N 1
ATOM 2807 C CA . GLN A 1 349 ? -11.851 -11.899 4.395 1.00 60.94 349 GLN A CA 1
ATOM 2808 C C . GLN A 1 349 ? -10.917 -11.763 3.174 1.00 60.94 349 GLN A C 1
ATOM 2810 O O . GLN A 1 349 ? -10.506 -12.756 2.576 1.00 60.94 349 GLN A O 1
ATOM 2815 N N . GLY A 1 350 ? -10.653 -10.527 2.733 1.00 67.25 350 GLY A N 1
ATOM 2816 C CA . GLY A 1 350 ? -9.744 -10.221 1.613 1.00 67.25 350 GLY A CA 1
ATOM 2817 C C . GLY A 1 350 ? -10.293 -10.435 0.189 1.00 67.25 350 GLY A C 1
ATOM 2818 O O . GLY A 1 350 ? -9.539 -10.358 -0.784 1.00 67.25 350 GLY A O 1
ATOM 2819 N N . GLY A 1 351 ? -11.597 -10.691 0.020 1.00 82.50 351 GLY A N 1
ATOM 2820 C CA . GLY A 1 351 ? -12.173 -11.111 -1.269 1.00 82.50 351 GLY A CA 1
ATOM 2821 C C . GLY A 1 351 ? -12.015 -10.117 -2.433 1.00 82.50 351 GLY A C 1
ATOM 2822 O O . GLY A 1 351 ? -11.989 -10.527 -3.595 1.00 82.50 351 GLY A O 1
ATOM 2823 N N . TYR A 1 352 ? -11.909 -8.815 -2.161 1.00 88.06 352 TYR A N 1
ATOM 2824 C CA . TYR A 1 352 ? -11.675 -7.805 -3.201 1.00 88.06 352 TYR A CA 1
ATOM 2825 C C . TYR A 1 352 ? -10.205 -7.761 -3.639 1.00 88.06 352 TYR A C 1
ATOM 2827 O O . TYR A 1 352 ? -9.918 -7.961 -4.819 1.00 88.06 352 TYR A O 1
ATOM 2835 N N . ILE A 1 353 ? -9.277 -7.635 -2.684 1.00 89.81 353 ILE A N 1
ATOM 2836 C CA . ILE A 1 353 ? -7.826 -7.602 -2.939 1.00 89.81 353 ILE A CA 1
ATOM 2837 C C . ILE A 1 353 ? -7.369 -8.871 -3.661 1.00 89.81 353 ILE A C 1
ATOM 2839 O O . ILE A 1 353 ? -6.619 -8.799 -4.632 1.00 89.81 353 ILE A O 1
ATOM 2843 N N . ARG A 1 354 ? -7.882 -10.043 -3.263 1.00 91.12 354 ARG A N 1
ATOM 2844 C CA . ARG A 1 354 ? -7.569 -11.306 -3.944 1.00 91.12 354 ARG A CA 1
ATOM 2845 C C . ARG A 1 354 ? -7.985 -11.288 -5.417 1.00 91.12 354 ARG A C 1
ATOM 2847 O O . ARG A 1 354 ? -7.240 -11.781 -6.256 1.00 91.12 354 ARG A O 1
ATOM 2854 N N . ARG A 1 355 ? -9.150 -10.720 -5.749 1.00 93.31 355 ARG A N 1
ATOM 2855 C CA . ARG A 1 355 ? -9.608 -10.599 -7.145 1.00 93.31 355 ARG A CA 1
ATOM 2856 C C . ARG A 1 355 ? -8.722 -9.649 -7.947 1.00 93.31 355 ARG A C 1
ATOM 2858 O O . ARG A 1 355 ? -8.370 -9.983 -9.074 1.00 93.31 355 ARG A O 1
ATOM 2865 N N . MET A 1 356 ? -8.311 -8.527 -7.358 1.00 94.38 356 MET A N 1
ATOM 2866 C CA . MET A 1 356 ? -7.372 -7.595 -7.993 1.00 94.38 356 MET A CA 1
ATOM 2867 C C . MET A 1 356 ? -6.002 -8.236 -8.243 1.00 94.38 356 MET A C 1
ATOM 2869 O O . MET A 1 356 ? -5.443 -8.081 -9.322 1.00 94.38 356 MET A O 1
ATOM 2873 N N . LEU A 1 357 ? -5.480 -9.019 -7.295 1.00 93.19 357 LEU A N 1
ATOM 2874 C CA . LEU A 1 357 ? -4.202 -9.724 -7.462 1.00 93.19 357 LEU A CA 1
ATOM 2875 C C . LEU A 1 357 ? -4.278 -10.883 -8.464 1.00 93.19 357 LEU A C 1
ATOM 2877 O O . LEU A 1 357 ? -3.312 -11.148 -9.170 1.00 93.19 357 LEU A O 1
ATOM 2881 N N . ILE A 1 358 ? -5.426 -11.558 -8.580 1.00 94.12 358 ILE A N 1
ATOM 2882 C CA . ILE A 1 358 ? -5.645 -12.529 -9.662 1.00 94.12 358 ILE A CA 1
ATOM 2883 C C . ILE A 1 358 ? -5.633 -11.819 -11.018 1.00 94.12 358 ILE A C 1
ATOM 2885 O O . ILE A 1 358 ? -4.999 -12.311 -11.948 1.00 94.12 358 ILE A O 1
ATOM 2889 N N . PHE A 1 359 ? -6.299 -10.666 -11.133 1.00 95.88 359 PHE A N 1
ATOM 2890 C CA . PHE A 1 359 ? -6.244 -9.848 -12.345 1.00 95.88 359 PHE A CA 1
ATOM 2891 C C . PHE A 1 359 ? -4.797 -9.469 -12.688 1.00 95.88 359 PHE A C 1
ATOM 2893 O O . PHE A 1 359 ? -4.353 -9.711 -13.807 1.00 95.88 359 PHE A O 1
ATOM 2900 N N . ASP A 1 360 ? -4.037 -8.983 -11.710 1.00 96.38 360 ASP A N 1
ATOM 2901 C CA . ASP A 1 360 ? -2.615 -8.666 -11.859 1.00 96.38 360 ASP A CA 1
ATOM 2902 C C . ASP A 1 360 ? -1.779 -9.868 -12.333 1.00 96.38 360 ASP A C 1
ATOM 2904 O O . ASP A 1 360 ? -0.978 -9.732 -13.258 1.00 96.38 360 ASP A O 1
ATOM 2908 N N . MET A 1 361 ? -2.031 -11.065 -11.789 1.00 95.38 361 MET A N 1
ATOM 2909 C CA . MET A 1 361 ? -1.382 -12.304 -12.236 1.00 95.38 361 MET A CA 1
ATOM 2910 C C . MET A 1 361 ? -1.662 -12.606 -13.707 1.00 95.38 361 MET A C 1
ATOM 2912 O O . MET A 1 361 ? -0.765 -13.008 -14.446 1.00 95.38 361 MET A O 1
ATOM 2916 N N . VAL A 1 362 ? -2.911 -12.429 -14.140 1.00 97.19 362 VAL A N 1
ATOM 2917 C CA . VAL A 1 362 ? -3.304 -12.653 -15.535 1.00 97.19 362 VAL A CA 1
ATOM 2918 C C . VAL A 1 362 ? -2.579 -11.667 -16.447 1.00 97.19 362 VAL A C 1
ATOM 2920 O O . VAL A 1 362 ? -2.007 -12.091 -17.449 1.00 97.19 362 VAL A O 1
ATOM 2923 N N . ILE A 1 363 ? -2.526 -10.381 -16.088 1.00 97.31 363 ILE A N 1
ATOM 2924 C CA . ILE A 1 363 ? -1.773 -9.377 -16.855 1.00 97.31 363 ILE A CA 1
ATOM 2925 C C . ILE A 1 363 ? -0.282 -9.726 -16.899 1.00 97.31 363 ILE A C 1
ATOM 2927 O O . ILE A 1 363 ? 0.330 -9.639 -17.965 1.00 97.31 363 ILE A O 1
ATOM 2931 N N . PHE A 1 364 ? 0.305 -10.161 -15.783 1.00 96.25 364 PHE A N 1
ATOM 2932 C CA . PHE A 1 364 ? 1.698 -10.598 -15.745 1.00 96.25 364 PHE A CA 1
ATOM 2933 C C . PHE A 1 364 ? 1.952 -11.763 -16.713 1.00 96.25 364 PHE A C 1
ATOM 2935 O O . PHE A 1 364 ? 2.868 -11.690 -17.534 1.00 96.25 364 PHE A O 1
ATOM 2942 N N . LEU A 1 365 ? 1.109 -12.802 -16.685 1.00 96.94 365 LEU A N 1
ATOM 2943 C CA . LEU A 1 365 ? 1.209 -13.941 -17.604 1.00 96.94 365 LEU A CA 1
ATOM 2944 C C . LEU A 1 365 ? 1.043 -13.520 -19.069 1.00 96.94 365 LEU A C 1
ATOM 2946 O O . LEU A 1 365 ? 1.760 -14.029 -19.929 1.00 96.94 365 LEU A O 1
ATOM 2950 N N . LEU A 1 366 ? 0.151 -12.569 -19.361 1.00 97.69 366 LEU A N 1
ATOM 2951 C CA . LEU A 1 366 ? -0.005 -12.008 -20.704 1.00 97.69 366 LEU A CA 1
ATOM 2952 C C . LEU A 1 366 ? 1.245 -11.237 -21.152 1.00 97.69 366 LEU A C 1
ATOM 2954 O O . LEU A 1 366 ? 1.662 -11.391 -22.297 1.00 97.69 366 LEU A O 1
ATOM 2958 N N . CYS A 1 367 ? 1.882 -10.465 -20.267 1.00 97.00 367 CYS A N 1
ATOM 2959 C CA . CYS A 1 367 ? 3.122 -9.745 -20.578 1.00 97.00 367 CYS A CA 1
ATOM 2960 C C . CYS A 1 367 ? 4.295 -10.707 -20.825 1.00 97.00 367 CYS A C 1
ATOM 2962 O O . CYS A 1 367 ? 5.045 -10.536 -21.784 1.00 97.00 367 CYS A O 1
ATOM 2964 N N . VAL A 1 368 ? 4.430 -11.757 -20.009 1.00 95.75 368 VAL A N 1
ATOM 2965 C CA . VAL A 1 368 ? 5.436 -12.812 -20.224 1.00 95.75 368 VAL A CA 1
ATOM 2966 C C . VAL A 1 368 ? 5.155 -13.576 -21.522 1.00 95.75 368 VAL A C 1
ATOM 2968 O O . VAL A 1 368 ? 6.074 -13.827 -22.299 1.00 95.75 368 VAL A O 1
ATOM 2971 N N . GLY A 1 369 ? 3.890 -13.901 -21.802 1.00 96.94 369 GLY A N 1
ATOM 2972 C CA . GLY A 1 369 ? 3.477 -14.533 -23.055 1.00 96.94 369 GLY A CA 1
ATOM 2973 C C . GLY A 1 369 ? 3.803 -13.672 -24.276 1.00 96.94 369 GLY A C 1
ATOM 2974 O O . GLY A 1 369 ? 4.374 -14.175 -25.242 1.00 96.94 369 GLY A O 1
ATOM 2975 N N . LEU A 1 370 ? 3.523 -12.367 -24.211 1.00 96.12 370 LEU A N 1
ATOM 2976 C CA . LEU A 1 370 ? 3.869 -11.403 -25.257 1.00 96.12 370 LEU A CA 1
ATOM 2977 C C . LEU A 1 370 ? 5.382 -11.356 -25.499 1.00 96.12 370 LEU A C 1
ATOM 2979 O O . LEU A 1 370 ? 5.813 -11.387 -26.650 1.00 96.12 370 LEU A O 1
ATOM 2983 N N . MET A 1 371 ? 6.184 -11.340 -24.432 1.00 94.88 371 MET A N 1
ATOM 2984 C CA . MET A 1 371 ? 7.642 -11.393 -24.528 1.00 94.88 371 MET A CA 1
ATOM 2985 C C . MET A 1 371 ? 8.117 -12.666 -25.247 1.00 94.88 371 MET A C 1
ATOM 2987 O O . MET A 1 371 ? 8.931 -12.577 -26.165 1.00 94.88 371 MET A O 1
ATOM 2991 N N . ILE A 1 372 ? 7.586 -13.839 -24.881 1.00 95.44 372 ILE A N 1
ATOM 2992 C CA . ILE A 1 372 ? 7.936 -15.119 -25.524 1.00 95.44 372 ILE A CA 1
ATOM 2993 C C . ILE A 1 372 ? 7.569 -15.099 -27.013 1.00 95.44 372 ILE A C 1
ATOM 2995 O O . ILE A 1 372 ? 8.375 -15.509 -27.848 1.00 95.44 372 ILE A O 1
ATOM 2999 N N . VAL A 1 373 ? 6.379 -14.598 -27.361 1.00 96.12 373 VAL A N 1
ATOM 3000 C CA . VAL A 1 373 ? 5.924 -14.492 -28.756 1.00 96.12 373 VAL A CA 1
ATOM 3001 C C . VAL A 1 373 ? 6.831 -13.562 -29.560 1.00 96.12 373 VAL A C 1
ATOM 3003 O O . VAL A 1 373 ? 7.271 -13.938 -30.643 1.00 96.12 373 VAL A O 1
ATOM 3006 N N . MET A 1 374 ? 7.162 -12.384 -29.027 1.00 94.06 374 MET A N 1
ATOM 3007 C CA . MET A 1 374 ? 8.053 -11.430 -29.695 1.00 94.06 374 MET A CA 1
ATOM 3008 C C . MET A 1 374 ? 9.432 -12.039 -29.966 1.00 94.06 374 MET A C 1
ATOM 3010 O O . MET A 1 374 ? 9.935 -11.939 -31.080 1.00 94.06 374 MET A O 1
ATOM 3014 N N . VAL A 1 375 ? 10.009 -12.747 -28.993 1.00 92.06 375 VAL A N 1
ATOM 3015 C CA . VAL A 1 375 ? 11.308 -13.426 -29.147 1.00 92.06 375 VAL A CA 1
ATOM 3016 C C . VAL A 1 375 ? 11.229 -14.590 -30.140 1.00 92.06 375 VAL A C 1
ATOM 3018 O O . VAL A 1 375 ? 12.151 -14.806 -30.924 1.00 92.06 375 VAL A O 1
ATOM 3021 N N . ALA A 1 376 ? 10.116 -15.326 -30.174 1.00 94.00 376 ALA A N 1
ATOM 3022 C CA . ALA A 1 376 ? 9.917 -16.403 -31.142 1.00 94.00 376 ALA A CA 1
ATOM 3023 C C . ALA A 1 376 ? 9.821 -15.883 -32.590 1.00 94.00 376 ALA A C 1
ATOM 3025 O O . ALA A 1 376 ? 10.356 -16.517 -33.509 1.00 94.00 376 ALA A O 1
ATOM 3026 N N . LEU A 1 377 ? 9.177 -14.726 -32.784 1.00 94.44 377 LEU A N 1
ATOM 3027 C CA . LEU A 1 377 ? 8.993 -14.074 -34.084 1.00 94.44 377 LEU A CA 1
ATOM 3028 C C . LEU A 1 377 ? 10.250 -13.363 -34.605 1.00 94.44 377 LEU A C 1
ATOM 3030 O O . LEU A 1 377 ? 10.303 -13.040 -35.791 1.00 94.44 377 LEU A O 1
ATOM 3034 N N . GLN A 1 378 ? 11.267 -13.143 -33.766 1.00 90.81 378 GLN A N 1
ATOM 3035 C CA . GLN A 1 378 ? 12.511 -12.514 -34.207 1.00 90.81 378 GLN A CA 1
ATOM 3036 C C . GLN A 1 378 ? 13.210 -13.353 -35.296 1.00 90.81 378 GLN A C 1
ATOM 3038 O O . GLN A 1 378 ? 13.282 -14.590 -35.181 1.00 90.81 378 GLN A O 1
ATOM 3043 N N . PRO A 1 379 ? 13.731 -12.705 -36.359 1.00 90.06 379 PRO A N 1
ATOM 3044 C CA . PRO A 1 379 ? 14.542 -13.378 -37.366 1.00 90.06 379 PRO A CA 1
ATOM 3045 C C . PRO A 1 379 ? 15.829 -13.917 -36.731 1.00 90.06 379 PRO A C 1
ATOM 3047 O O . PRO A 1 379 ? 16.330 -13.372 -35.748 1.00 90.06 379 PRO A O 1
ATOM 3050 N N . GLU A 1 380 ? 16.367 -15.008 -37.274 1.00 86.31 380 GLU A N 1
ATOM 3051 C CA . GLU A 1 380 ? 17.578 -15.640 -36.741 1.00 86.31 380 GLU A CA 1
ATOM 3052 C C . GLU A 1 380 ? 18.813 -14.764 -36.983 1.00 86.31 380 GLU A C 1
ATOM 3054 O O . GLU A 1 380 ? 19.495 -14.855 -38.001 1.00 86.31 380 GLU A O 1
ATOM 3059 N N . THR A 1 381 ? 19.110 -13.897 -36.019 1.00 81.19 381 THR A N 1
ATOM 3060 C CA . THR A 1 381 ? 20.334 -13.096 -35.964 1.00 81.19 381 THR A CA 1
ATOM 3061 C C . THR A 1 381 ? 21.415 -13.872 -35.205 1.00 81.19 381 THR A C 1
ATOM 3063 O O . THR A 1 381 ? 21.673 -13.638 -34.025 1.00 81.19 381 THR A O 1
ATOM 3066 N N . GLY A 1 382 ? 22.027 -14.864 -35.860 1.00 83.75 382 GLY A N 1
ATOM 3067 C CA . GLY A 1 382 ? 23.222 -15.563 -35.361 1.00 83.75 382 GLY A CA 1
ATOM 3068 C C . GLY A 1 382 ? 23.063 -17.064 -35.088 1.00 83.75 382 GLY A C 1
ATOM 3069 O O . GLY A 1 382 ? 22.014 -17.656 -35.304 1.00 83.75 382 GLY A O 1
ATOM 3070 N N . LYS A 1 383 ? 24.152 -17.698 -34.624 1.00 87.00 383 LYS A N 1
ATOM 3071 C CA . LYS A 1 383 ? 24.243 -19.160 -34.401 1.00 87.00 383 LYS A CA 1
ATOM 3072 C C . LYS A 1 383 ? 23.666 -19.640 -33.058 1.00 87.00 383 LYS A C 1
ATOM 3074 O O . LYS A 1 383 ? 23.573 -20.847 -32.844 1.00 87.00 383 LYS A O 1
ATOM 3079 N N . ARG A 1 384 ? 23.345 -18.735 -32.123 1.00 87.75 384 ARG A N 1
ATOM 3080 C CA . ARG A 1 384 ? 22.762 -19.100 -30.817 1.00 87.75 384 ARG A CA 1
ATOM 3081 C C . ARG A 1 384 ? 21.274 -19.413 -30.975 1.00 87.75 384 ARG A C 1
ATOM 3083 O O . ARG A 1 384 ? 20.581 -18.763 -31.752 1.00 87.75 384 ARG A O 1
ATOM 3090 N N . SER A 1 385 ? 20.775 -20.383 -30.210 1.00 90.31 385 SER A N 1
ATOM 3091 C CA . SER A 1 385 ? 19.343 -20.691 -30.187 1.00 90.31 385 SER A CA 1
ATOM 3092 C C . SER A 1 385 ? 18.542 -19.500 -29.648 1.00 90.31 385 SER A C 1
ATOM 3094 O O . SER A 1 385 ? 18.984 -18.805 -28.731 1.00 90.31 385 SER A O 1
ATOM 3096 N N . LYS A 1 386 ? 17.334 -19.283 -30.186 1.00 88.19 386 LYS A N 1
ATOM 3097 C CA . LYS A 1 386 ? 16.436 -18.188 -29.767 1.00 88.19 386 LYS A CA 1
ATOM 3098 C C . LYS A 1 386 ? 16.158 -18.189 -28.256 1.00 88.19 386 LYS A C 1
ATOM 3100 O O . LYS A 1 386 ? 16.094 -17.139 -27.635 1.00 88.19 386 LYS A O 1
ATOM 3105 N N . TRP A 1 387 ? 16.066 -19.372 -27.648 1.00 88.25 387 TRP A N 1
ATOM 3106 C CA . TRP A 1 387 ? 15.857 -19.526 -26.205 1.00 88.25 387 TRP A CA 1
ATOM 3107 C C . TRP A 1 387 ? 17.060 -19.107 -25.363 1.00 88.25 387 TRP A C 1
ATOM 3109 O O . TRP A 1 387 ? 16.876 -18.575 -24.273 1.00 88.25 387 TRP A O 1
ATOM 3119 N N . MET A 1 388 ? 18.284 -19.300 -25.861 1.00 88.56 388 MET A N 1
ATOM 3120 C CA . MET A 1 388 ? 19.478 -18.859 -25.140 1.00 88.56 388 MET A CA 1
ATOM 3121 C C . MET A 1 388 ? 19.535 -17.330 -25.069 1.00 88.56 388 MET A C 1
ATOM 3123 O O . MET A 1 388 ? 19.901 -16.792 -24.030 1.00 88.56 388 MET A O 1
ATOM 3127 N N . LYS A 1 389 ? 19.082 -16.638 -26.127 1.00 87.19 389 LYS A N 1
ATOM 3128 C CA . LYS A 1 389 ? 18.949 -15.171 -26.139 1.00 87.19 389 LYS A CA 1
ATOM 3129 C C . LYS A 1 389 ? 17.962 -14.655 -25.090 1.00 87.19 389 LYS A C 1
ATOM 3131 O O . LYS A 1 389 ? 18.125 -13.551 -24.594 1.00 87.19 389 LYS A O 1
ATOM 3136 N N . LEU A 1 390 ? 16.950 -15.451 -24.734 1.00 88.12 390 LEU A N 1
ATOM 3137 C CA . LEU A 1 390 ? 15.999 -15.098 -23.677 1.00 88.12 390 LEU A CA 1
ATOM 3138 C C . LEU A 1 390 ? 16.577 -15.280 -22.269 1.00 88.12 390 LEU A C 1
ATOM 3140 O O . LEU A 1 390 ? 16.075 -14.670 -21.342 1.00 88.12 390 LEU A O 1
ATOM 3144 N N . ILE A 1 391 ? 17.570 -16.148 -22.072 1.00 89.12 391 ILE A N 1
ATOM 3145 C CA . ILE A 1 391 ? 18.128 -16.425 -20.737 1.00 89.12 391 ILE A CA 1
ATOM 3146 C C . ILE A 1 391 ? 19.363 -15.564 -20.478 1.00 89.12 391 ILE A C 1
ATOM 3148 O O . ILE A 1 391 ? 19.553 -15.079 -19.368 1.00 89.12 391 ILE A O 1
ATOM 3152 N N . ASP A 1 392 ? 20.190 -15.374 -21.501 1.00 88.25 392 ASP A N 1
ATOM 3153 C CA . ASP A 1 392 ? 21.435 -14.616 -21.441 1.00 88.25 392 ASP A CA 1
ATOM 3154 C C . ASP A 1 392 ? 21.442 -13.576 -22.562 1.00 88.25 392 ASP A C 1
ATOM 3156 O O . ASP A 1 392 ? 22.210 -13.663 -23.525 1.00 88.25 392 ASP A O 1
ATOM 3160 N N . ALA A 1 393 ? 20.517 -12.614 -22.464 1.00 84.25 393 ALA A N 1
ATOM 3161 C CA . ALA A 1 393 ? 20.505 -11.461 -23.351 1.00 84.25 393 ALA A CA 1
ATOM 3162 C C . ALA A 1 393 ? 21.737 -10.607 -23.028 1.00 84.25 393 ALA A C 1
ATOM 3164 O O . ALA A 1 393 ? 21.759 -9.827 -22.070 1.00 84.25 393 ALA A O 1
ATOM 3165 N N . GLN A 1 394 ? 22.796 -10.804 -23.808 1.00 79.25 394 GLN A N 1
ATOM 3166 C CA . GLN A 1 394 ? 23.955 -9.925 -23.779 1.00 79.25 394 GLN A CA 1
ATOM 3167 C C . GLN A 1 394 ? 23.593 -8.580 -24.422 1.00 79.25 394 GLN A C 1
ATOM 3169 O O . GLN A 1 394 ? 22.561 -8.443 -25.077 1.00 79.25 394 GLN A O 1
ATOM 3174 N N . VAL A 1 395 ? 24.464 -7.585 -24.239 1.00 71.88 395 VAL A N 1
ATOM 3175 C CA . VAL A 1 395 ? 24.289 -6.203 -24.732 1.00 71.88 395 VAL A CA 1
ATOM 3176 C C . VAL A 1 395 ? 23.953 -6.145 -26.234 1.00 71.88 395 VAL A C 1
ATOM 3178 O O . VAL A 1 395 ? 23.300 -5.212 -26.682 1.00 71.88 395 VAL A O 1
ATOM 3181 N N . GLU A 1 396 ? 24.329 -7.170 -27.001 1.00 78.75 396 GLU A N 1
ATOM 3182 C CA . GLU A 1 396 ? 24.102 -7.266 -28.448 1.00 78.75 396 GLU A CA 1
ATOM 3183 C C . GLU A 1 396 ? 22.641 -7.579 -28.846 1.00 78.75 396 GLU A C 1
ATOM 3185 O O . GLU A 1 396 ? 22.237 -7.285 -29.969 1.00 78.75 396 GLU A O 1
ATOM 3190 N N . ASP A 1 397 ? 21.808 -8.128 -27.953 1.00 88.62 397 ASP A N 1
ATOM 3191 C CA . ASP A 1 397 ? 20.415 -8.496 -28.262 1.00 88.62 397 ASP A CA 1
ATOM 3192 C C . ASP A 1 397 ? 19.424 -7.372 -27.870 1.00 88.62 397 ASP A C 1
ATOM 3194 O O . ASP A 1 397 ? 18.463 -7.576 -27.117 1.00 88.62 397 ASP A O 1
ATOM 3198 N N . PHE A 1 398 ? 19.631 -6.161 -28.407 1.0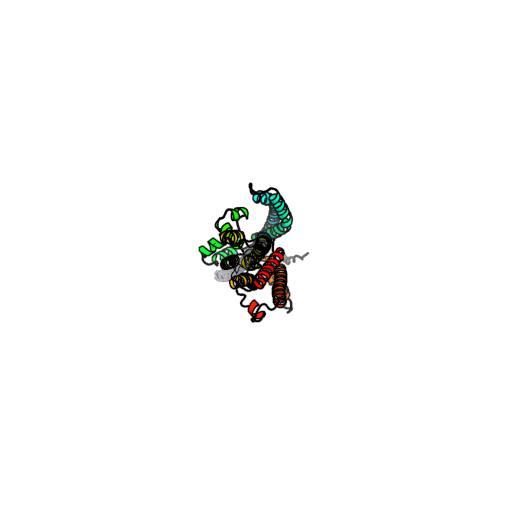0 89.44 398 PHE A N 1
ATOM 3199 C CA . PHE A 1 398 ? 18.850 -4.958 -28.058 1.00 89.44 398 PHE A CA 1
ATOM 3200 C C . PHE A 1 398 ? 17.328 -5.136 -28.221 1.00 89.44 398 PHE A C 1
ATOM 3202 O O . PHE A 1 398 ? 16.540 -4.554 -27.474 1.00 89.44 398 PHE A O 1
ATOM 3209 N N . GLN A 1 399 ? 16.889 -5.975 -29.164 1.00 91.12 399 GLN A N 1
ATOM 3210 C CA . GLN A 1 399 ? 15.469 -6.238 -29.415 1.00 91.12 399 GLN A CA 1
ATOM 3211 C C . GLN A 1 399 ? 14.787 -6.939 -28.230 1.00 91.12 399 GLN A C 1
ATOM 3213 O O . GLN A 1 399 ? 13.622 -6.663 -27.926 1.00 91.12 399 GLN A O 1
ATOM 3218 N N . VAL A 1 400 ? 15.499 -7.839 -27.538 1.00 92.38 400 VAL A N 1
ATOM 3219 C CA . VAL A 1 400 ? 14.987 -8.520 -26.337 1.00 92.38 400 VAL A CA 1
ATOM 3220 C C . VAL A 1 400 ? 14.859 -7.514 -25.194 1.00 92.38 400 VAL A C 1
ATOM 3222 O O . VAL A 1 400 ? 13.826 -7.478 -24.524 1.00 92.38 400 VAL A O 1
ATOM 3225 N N . LEU A 1 401 ? 15.855 -6.638 -25.028 1.00 93.31 401 LEU A N 1
ATOM 3226 C CA . LEU A 1 401 ? 15.843 -5.566 -24.027 1.00 93.31 401 LEU A CA 1
ATOM 3227 C C . LEU A 1 401 ? 14.681 -4.586 -24.248 1.00 93.31 401 LEU A C 1
ATOM 3229 O O . LEU A 1 401 ? 13.952 -4.277 -23.305 1.00 93.31 401 LEU A O 1
ATOM 3233 N N . GLN A 1 402 ? 14.446 -4.159 -25.492 1.00 93.50 402 GLN A N 1
ATOM 3234 C CA . GLN A 1 402 ? 13.314 -3.297 -25.851 1.00 93.50 402 GLN A CA 1
ATOM 3235 C C . GLN A 1 402 ? 11.962 -3.980 -25.609 1.00 93.50 402 GLN A C 1
ATOM 3237 O O . GLN A 1 402 ? 11.039 -3.365 -25.072 1.00 93.50 402 GLN A O 1
ATOM 3242 N N . THR A 1 403 ? 11.844 -5.264 -25.958 1.00 94.38 403 THR A N 1
ATOM 3243 C CA . THR A 1 403 ? 10.622 -6.049 -25.723 1.00 94.38 403 THR A CA 1
ATOM 3244 C C . THR A 1 403 ? 10.321 -6.159 -24.233 1.00 94.38 403 THR A C 1
ATOM 3246 O O . THR A 1 403 ? 9.186 -5.947 -23.803 1.00 94.38 403 THR A O 1
ATOM 3249 N N . LEU A 1 404 ? 11.338 -6.458 -23.428 1.00 95.31 404 LEU A N 1
ATOM 3250 C CA . LEU A 1 404 ? 11.209 -6.578 -21.983 1.00 95.31 404 LEU A CA 1
ATOM 3251 C C . LEU A 1 404 ? 10.852 -5.227 -21.342 1.00 95.31 404 LEU A C 1
ATOM 3253 O O . LEU A 1 404 ? 9.954 -5.162 -20.501 1.00 95.31 404 LEU A O 1
ATOM 3257 N N . TYR A 1 405 ? 11.470 -4.139 -21.806 1.00 95.44 405 TYR A N 1
ATOM 3258 C CA . TYR A 1 405 ? 11.117 -2.776 -21.411 1.00 95.44 405 TYR A CA 1
ATOM 3259 C C . TYR A 1 405 ? 9.646 -2.456 -21.706 1.00 95.44 405 TYR A C 1
ATOM 3261 O O . TYR A 1 405 ? 8.936 -1.936 -20.844 1.00 95.44 405 TYR A O 1
ATOM 3269 N N . PHE A 1 406 ? 9.171 -2.802 -22.906 1.00 96.12 406 PHE A N 1
ATOM 3270 C CA . PHE A 1 406 ? 7.780 -2.603 -23.305 1.00 96.12 406 PHE A CA 1
ATOM 3271 C C . PHE A 1 406 ? 6.808 -3.432 -22.455 1.00 96.12 406 PHE A C 1
ATOM 3273 O O . PHE A 1 406 ? 5.787 -2.910 -22.011 1.00 96.12 406 PHE A O 1
ATOM 3280 N N . CYS A 1 407 ? 7.140 -4.692 -22.163 1.00 96.88 407 CYS A N 1
ATOM 3281 C CA . CYS A 1 407 ? 6.325 -5.550 -21.300 1.00 96.88 407 CYS A CA 1
ATOM 3282 C C . CYS A 1 407 ? 6.225 -4.994 -19.873 1.00 96.88 407 CYS A C 1
ATOM 3284 O O . CYS A 1 407 ? 5.143 -4.999 -19.290 1.00 96.88 407 CYS A O 1
ATOM 3286 N N . GLN A 1 408 ? 7.319 -4.462 -19.321 1.00 96.06 408 GLN A N 1
ATOM 3287 C CA . GLN A 1 408 ? 7.309 -3.801 -18.012 1.00 96.06 408 GLN A CA 1
ATOM 3288 C C . GLN A 1 408 ? 6.462 -2.530 -18.008 1.00 96.06 408 GLN A C 1
ATOM 3290 O O . GLN A 1 408 ? 5.727 -2.296 -17.050 1.00 96.06 408 GLN A O 1
ATOM 3295 N N . PHE A 1 409 ? 6.547 -1.728 -19.071 1.00 96.69 409 PHE A N 1
ATOM 3296 C CA . PHE A 1 409 ? 5.704 -0.549 -19.243 1.00 96.69 409 PHE A CA 1
ATOM 3297 C C . PHE A 1 409 ? 4.221 -0.927 -19.285 1.00 96.69 409 PHE A C 1
ATOM 3299 O O . PHE A 1 409 ? 3.434 -0.400 -18.501 1.00 96.69 409 PHE A O 1
ATOM 3306 N N . LEU A 1 410 ? 3.849 -1.885 -20.140 1.00 97.69 410 LEU A N 1
ATOM 3307 C CA . LEU A 1 410 ? 2.470 -2.352 -20.274 1.00 97.69 410 LEU A CA 1
ATOM 3308 C C . LEU A 1 410 ? 1.937 -2.888 -18.941 1.00 97.69 410 LEU A C 1
ATOM 3310 O O . LEU A 1 410 ? 0.857 -2.501 -18.498 1.00 97.69 410 LEU A O 1
ATOM 3314 N N . TYR A 1 411 ? 2.735 -3.717 -18.266 1.00 97.62 411 TYR A N 1
ATOM 3315 C CA . TYR A 1 411 ? 2.416 -4.236 -16.943 1.00 97.62 411 TYR A CA 1
ATOM 3316 C C . TYR A 1 411 ? 2.252 -3.116 -15.904 1.00 97.62 411 TYR A C 1
ATOM 3318 O O . TYR A 1 411 ? 1.320 -3.147 -15.106 1.00 97.62 411 TYR A O 1
ATOM 3326 N N . GLY A 1 412 ? 3.117 -2.099 -15.932 1.00 96.88 412 GLY A N 1
ATOM 3327 C CA . GLY A 1 412 ? 3.004 -0.902 -15.100 1.00 96.88 412 GLY A CA 1
ATOM 3328 C C . GLY A 1 412 ? 1.697 -0.143 -15.333 1.00 96.88 412 GLY A C 1
ATOM 3329 O O . GLY A 1 412 ? 0.984 0.143 -14.377 1.00 96.88 412 GLY A O 1
ATOM 3330 N N . VAL A 1 413 ? 1.332 0.130 -16.589 1.00 97.62 413 VAL A N 1
ATOM 3331 C CA . VAL A 1 413 ? 0.081 0.833 -16.933 1.00 97.62 413 VAL A CA 1
ATOM 3332 C C . VAL A 1 413 ? -1.151 0.057 -16.462 1.00 97.62 413 VAL A C 1
ATOM 3334 O O . VAL A 1 413 ? -2.078 0.649 -15.911 1.00 97.62 413 VAL A O 1
ATOM 3337 N N . CYS A 1 414 ? -1.162 -1.267 -16.620 1.00 97.69 414 CYS A N 1
ATOM 3338 C CA . CYS A 1 414 ? -2.271 -2.109 -16.168 1.00 97.69 414 CYS A CA 1
ATOM 3339 C C . CYS A 1 414 ? -2.465 -2.118 -14.639 1.00 97.69 414 CYS A C 1
ATOM 3341 O O . CYS A 1 414 ? -3.562 -2.435 -14.176 1.00 97.69 414 CYS A O 1
ATOM 3343 N N . SER A 1 415 ? -1.460 -1.709 -13.857 1.00 96.62 415 SER A N 1
ATOM 3344 C CA . SER A 1 415 ? -1.574 -1.550 -12.399 1.00 96.62 415 SER A CA 1
ATOM 3345 C C . SER A 1 415 ? -2.415 -0.342 -11.966 1.00 96.62 415 SER A C 1
ATOM 3347 O O . SER A 1 415 ? -2.607 -0.149 -10.767 1.00 96.62 415 SER A O 1
ATOM 3349 N N . ILE A 1 416 ? -2.975 0.440 -12.900 1.00 96.38 416 ILE A N 1
ATOM 3350 C CA . ILE A 1 416 ? -3.891 1.558 -12.603 1.00 96.38 416 ILE A CA 1
ATOM 3351 C C . ILE A 1 416 ? -5.077 1.152 -11.717 1.00 96.38 416 ILE A C 1
ATOM 3353 O O . ILE A 1 416 ? -5.569 1.956 -10.938 1.00 96.38 416 ILE A O 1
ATOM 3357 N N . VAL A 1 417 ? -5.500 -0.114 -11.786 1.00 95.12 417 VAL A N 1
ATOM 3358 C CA . VAL A 1 417 ? -6.593 -0.671 -10.972 1.00 95.12 417 VAL A CA 1
ATOM 3359 C C . VAL A 1 417 ? -6.300 -0.594 -9.465 1.00 95.12 417 VAL A C 1
ATOM 3361 O O . VAL A 1 417 ? -7.227 -0.626 -8.666 1.00 95.12 417 VAL A O 1
ATOM 3364 N N . PHE A 1 418 ? -5.029 -0.483 -9.071 1.00 93.50 418 PHE A N 1
ATOM 3365 C CA . PHE A 1 418 ? -4.603 -0.373 -7.674 1.00 93.50 418 PHE A CA 1
ATOM 3366 C C . PHE A 1 418 ? -4.377 1.069 -7.209 1.00 93.50 418 PHE A C 1
ATOM 3368 O O . PHE A 1 418 ? -3.996 1.275 -6.056 1.00 93.50 418 PHE A O 1
ATOM 3375 N N . VAL A 1 419 ? -4.558 2.057 -8.089 1.00 91.75 419 VAL A N 1
ATOM 3376 C CA . VAL A 1 419 ? -4.494 3.467 -7.702 1.00 91.75 419 VAL A CA 1
ATOM 3377 C C . VAL A 1 419 ? -5.818 3.814 -7.009 1.00 91.75 419 VAL A C 1
ATOM 3379 O O . VAL A 1 419 ? -6.866 3.605 -7.625 1.00 91.75 419 VAL A O 1
ATOM 3382 N N . PRO A 1 420 ? -5.783 4.260 -5.740 1.00 77.56 420 PRO A N 1
ATOM 3383 C CA . PRO A 1 420 ? -6.983 4.590 -4.976 1.00 77.56 420 PRO A CA 1
ATOM 3384 C C . PRO A 1 420 ? -7.741 5.804 -5.521 1.00 77.56 420 PRO A C 1
ATOM 3386 O O . PRO A 1 420 ? -7.114 6.660 -6.193 1.00 77.56 420 PRO A O 1
#

Radius of gyration: 42.59 Å; chains: 1; bounding box: 101×57×150 Å

Organism: NCBI:txid73915

Sequence (420 aa):
KAQGAEPPLVSLRYNPRQHYALRLGSIATPAMAYESMEAFRNRVAEYTSAVSSTIADQMVSLNDLFSSKKTEYKDFMEQYLKVKLAEKAKEWIETLPKLAKDNVEDPDMPGFVRRAIHNGIDSMWPDIRAELMWEIEVMVDGNEEEYSLAVEAGGKPNCVLAFFRYRLFPYDKSIWACLKDPVYLIANILALVPTYGIYAYMYVFFWAIIDRTDEYQLVYFILSFKGAQFFSWGLFKGIIGYTRYFVCTTFPDITELVNATAQNNITTGALRRTESTCEENGPGVVELYWVLIVSWLLPLLLVWISLLLLPCSKDKGRSKLKILEEAKKKEEQEGASNLGESDAKLKKQGGYIRRMLIFDMVIFLLCVGLMIVMVALQPETGKRSKWMKLIDAQVEDFQVLQTLYFCQFLYGVCSIVFVP

pLDDT: mean 84.05, std 15.43, range [39.56, 97.69]